Protein AF-A0AAF3F023-F1 (afdb_monomer_lite)

Secondary structure (DSSP, 8-state):
-TTTTTTSSB-HHHHHHHHH-TTS-HHHHHHHHHHHHH-S----B-PPPPPHHHHT-SSPPPGGGS-HHHHHHHHHHHHHHHHS----EETTEEPPHHHHHHHHHHHHHHHHHTTT-TTHHHHHHHHHHHHHHHHHHHHHHHHHHHHHHHHHTTTPPPPHHHHHHHHHHHHHHHHHHHHHS---S-HHHHHHHHHHHHHHHHHHHHHHHHHHHHHHHHHHHHHHHHHHHHHHHHHHS----S-S--PPPHHHHHHHHHHHHHHHHHHHHHHHGGG--HHHHHHHHHHHHHHHHHHHHHHHTSS-HHHHHHHHHHHHHHHHHHHHTTTGGG-HHHHHHHHHHHHHHHHHHHHHTS-HHHHHHHHHHHHHHHGGGS-HHHHHHHHHHHHTS--TTHHHHHHHHHHHHHHHHHHHHHHHHHHHHHHHHHHHHHHHHHHHHHHHHHHHHHHHHHHHHHHHHHHTT------HHHHHHHHHHHHHHHHHHHHHHHHHHHHHHHHHHHHHHHHHHHHHHHHHHHHHHHHHHHHHHHHHHHHHHHHHHHHH-

InterPro domains:
  IPR027417 P-loop containing nucleoside triphosphate hydrolase [G3DSA:3.40.50.300] (4-116)
  IPR036543 Guanylate-binding protein, C-terminal domain superfamily [SSF48340] (92-213)

Foldseek 3Di:
DVVVQVVAQKDPVVLVVQQVPPPDDPVSNVVSVVVPVVDPDDIDGHADAFDPCVVPDPDDDDPVRRDPRRSVNVVSVCCVPVVPPDADDDPNDGDDPVRVVQLVVLQVVQCVVVVCPDDVSSLVSVLVSQLVVLLVQLVVQLVVQVVVVCVVVVVQQDDLVVLLVSLVVSLVVSLVSSVPDDGDDDPVVVVVSSVVSSVVSVVVSVVVSVVSVVRNLVVLLVVLLVVLLVQLVVLQDDPPDPDDDDDQDLVRNVVSCVPSVVVSVVSNCVSCVVPPPPPVVVVSVVVSVVVSVVVVVVVQVPDDRDVSVVVVVVVVVVVCCVVCVVPCVVPPPVVVVVVVVVVVVVLVVVCVVDDPPVSVVVVVVVVVVCVVPDDPVVLVVVLVVLVVDDDPVSVVVNVVSVVVNVVVVVVVVLVVVVVVVVVVVVVVVVVVVVVVVVVVVVVVVVVVVVVVVVVVCVVVVDDPPPDVVNVVVVVVVVVVVVVVVVVVVVVVVVVVVVVVVVVVVSVVVVVVVVVVVVVVVVVVVVVVVVVVVVVVVVVVVVVVD

Organism: NCBI:txid2138241

Structure (mmCIF, N/CA/C/O backbone):
data_AF-A0AAF3F023-F1
#
_entry.id   AF-A0AAF3F023-F1
#
loop_
_atom_site.group_PDB
_atom_site.id
_atom_site.type_symbol
_atom_site.label_atom_id
_atom_site.label_alt_id
_atom_site.label_comp_id
_atom_site.label_asym_id
_atom_site.label_entity_id
_atom_site.label_seq_id
_atom_site.pdbx_PDB_ins_code
_atom_site.Cartn_x
_atom_site.Cartn_y
_atom_site.Cartn_z
_atom_site.occupancy
_atom_site.B_iso_or_equiv
_atom_site.auth_seq_id
_atom_site.auth_comp_id
_atom_site.auth_asym_id
_atom_site.auth_atom_id
_atom_site.pdbx_PDB_model_num
ATOM 1 N N . MET A 1 1 ? -53.037 -5.288 23.423 1.00 38.34 1 MET A N 1
ATOM 2 C CA . MET A 1 1 ? -51.949 -4.293 23.558 1.00 38.34 1 MET A CA 1
ATOM 3 C C . MET A 1 1 ? -51.330 -4.256 24.957 1.00 38.34 1 MET A C 1
ATOM 5 O O . MET A 1 1 ? -50.240 -4.784 25.082 1.00 38.34 1 MET A O 1
ATOM 9 N N . ILE A 1 2 ? -51.969 -3.757 26.032 1.00 34.16 2 ILE A N 1
ATOM 10 C CA . ILE A 1 2 ? -51.346 -3.794 27.390 1.00 34.16 2 ILE A CA 1
ATOM 11 C C . ILE A 1 2 ? -51.224 -5.232 27.945 1.00 34.16 2 ILE A C 1
ATOM 13 O O . ILE A 1 2 ? -50.287 -5.547 28.670 1.00 34.16 2 ILE A O 1
ATOM 17 N N . ARG A 1 3 ? -52.140 -6.133 27.560 1.00 30.56 3 ARG A N 1
ATOM 18 C CA . ARG A 1 3 ? -52.095 -7.556 27.942 1.00 30.56 3 ARG A CA 1
ATOM 19 C C . ARG A 1 3 ? -50.977 -8.348 27.247 1.00 30.56 3 ARG A C 1
ATOM 21 O O . ARG A 1 3 ? -50.505 -9.312 27.831 1.00 30.56 3 ARG A O 1
ATOM 28 N N . ASP A 1 4 ? -50.536 -7.905 26.069 1.00 38.16 4 ASP A N 1
ATOM 29 C CA . ASP A 1 4 ? -49.479 -8.569 25.289 1.00 38.16 4 ASP A CA 1
ATOM 30 C C . ASP A 1 4 ? -48.087 -8.126 25.774 1.00 38.16 4 ASP A C 1
ATOM 32 O O . ASP A 1 4 ? -47.177 -8.939 25.871 1.00 38.16 4 ASP A O 1
ATOM 36 N N . ALA A 1 5 ? -47.949 -6.873 26.231 1.00 37.66 5 ALA A N 1
ATOM 37 C CA . ALA A 1 5 ? -46.731 -6.370 26.882 1.00 37.66 5 ALA A CA 1
ATOM 38 C C . ALA A 1 5 ? -46.451 -6.999 28.267 1.00 37.66 5 ALA A C 1
ATOM 40 O O . ALA A 1 5 ? -45.351 -6.873 28.794 1.00 37.66 5 ALA A O 1
ATOM 41 N N . LEU A 1 6 ? -47.442 -7.668 28.871 1.00 41.09 6 LEU A N 1
ATOM 42 C CA . LEU A 1 6 ? -47.275 -8.447 30.107 1.00 41.09 6 LEU A CA 1
ATOM 43 C C . LEU A 1 6 ? -46.947 -9.926 29.846 1.00 41.09 6 LEU A C 1
ATOM 45 O O . LEU A 1 6 ? -46.648 -10.646 30.799 1.00 41.09 6 LEU A O 1
ATOM 49 N N . GLN A 1 7 ? -47.028 -10.381 28.591 1.00 51.09 7 GLN A N 1
ATOM 50 C CA . GLN A 1 7 ? -46.627 -11.731 28.191 1.00 51.09 7 GLN A CA 1
ATOM 51 C C . GLN A 1 7 ? -45.188 -11.789 27.686 1.00 51.09 7 GLN A C 1
ATOM 53 O O . GLN A 1 7 ? -44.606 -12.864 27.755 1.00 51.09 7 GLN A O 1
ATOM 58 N N . SER A 1 8 ? -44.613 -10.666 27.243 1.00 58.94 8 SER A N 1
ATOM 59 C CA . SER A 1 8 ? -43.207 -10.619 26.854 1.00 58.94 8 SER A CA 1
ATOM 60 C C . SER A 1 8 ? -42.280 -10.480 28.063 1.00 58.94 8 SER A C 1
ATOM 62 O O . SER A 1 8 ? -42.472 -9.596 28.909 1.00 58.94 8 SER A O 1
ATOM 64 N N . GLY A 1 9 ? -41.220 -11.284 28.120 1.00 61.66 9 GLY A N 1
ATOM 65 C CA . GLY A 1 9 ? -40.140 -11.129 29.102 1.00 61.66 9 GLY A CA 1
ATOM 66 C C . GLY A 1 9 ? -39.363 -9.809 28.960 1.00 61.66 9 GLY A C 1
ATOM 67 O O . GLY A 1 9 ? -38.645 -9.413 29.879 1.00 61.66 9 GLY A O 1
ATOM 68 N N . PHE A 1 10 ? -39.528 -9.076 27.853 1.00 75.25 10 PHE A N 1
ATOM 69 C CA . PHE A 1 10 ? -38.967 -7.734 27.661 1.00 75.25 10 PHE A CA 1
ATOM 70 C C . PHE A 1 10 ? -39.750 -6.662 28.423 1.00 75.25 10 PHE A C 1
ATOM 72 O O . PHE A 1 10 ? -40.972 -6.573 28.322 1.00 75.25 10 PHE A O 1
ATOM 79 N N . GLN A 1 11 ? -39.041 -5.836 29.198 1.00 75.50 11 GLN A N 1
ATOM 80 C CA . GLN A 1 11 ? -39.649 -4.951 30.202 1.00 75.50 11 GLN A CA 1
ATOM 81 C C . GLN A 1 11 ? -39.226 -3.485 29.988 1.00 75.50 11 GLN A C 1
ATOM 83 O O . GLN A 1 11 ? -38.296 -3.005 30.645 1.00 75.50 11 GLN A O 1
ATOM 88 N N . PRO A 1 12 ? -39.909 -2.745 29.085 1.00 67.88 12 PRO A N 1
ATOM 89 C CA . PRO A 1 12 ? -39.600 -1.341 28.783 1.00 67.88 12 PRO A CA 1
ATOM 90 C C . PRO A 1 12 ? -39.631 -0.432 30.020 1.00 67.88 12 PRO A C 1
ATOM 92 O O . PRO A 1 12 ? -38.763 0.421 30.202 1.00 67.88 12 PRO A O 1
ATOM 95 N N . SER A 1 13 ? -40.572 -0.688 30.931 1.00 71.69 13 SER A N 1
ATOM 96 C CA . SER A 1 13 ? -40.765 0.072 32.170 1.00 71.69 13 SER A CA 1
ATOM 97 C C . SER A 1 13 ? -39.562 0.016 33.117 1.00 71.69 13 SER A C 1
ATOM 99 O O . SER A 1 13 ? -39.337 0.950 33.890 1.00 71.69 13 SER A O 1
ATOM 101 N N . TYR A 1 14 ? -38.748 -1.045 33.063 1.00 72.62 14 TYR A N 1
ATOM 102 C CA . TYR A 1 14 ? -37.548 -1.156 33.891 1.00 72.62 14 TYR A CA 1
ATOM 103 C C . TYR A 1 14 ? -36.448 -0.205 33.403 1.00 72.62 14 TYR A C 1
ATOM 105 O O . TYR A 1 14 ? -35.820 0.477 34.210 1.00 72.62 14 TYR A O 1
ATOM 113 N N . ILE A 1 15 ? -36.270 -0.083 32.083 1.00 72.81 15 ILE A N 1
ATOM 114 C CA . ILE A 1 15 ? -35.335 0.875 31.474 1.00 72.81 15 ILE A CA 1
ATOM 115 C C . ILE A 1 15 ? -35.781 2.315 31.746 1.00 72.81 15 ILE A C 1
ATOM 117 O O . ILE A 1 15 ? -34.970 3.136 32.176 1.00 72.81 15 ILE A O 1
ATOM 121 N N . GLU A 1 16 ? -37.075 2.603 31.600 1.00 73.56 16 GLU A N 1
ATOM 122 C CA . GLU A 1 16 ? -37.652 3.909 31.943 1.00 73.56 16 GLU A CA 1
ATOM 123 C C . GLU A 1 16 ? -37.440 4.244 33.427 1.00 73.56 16 GLU A C 1
ATOM 125 O O . GLU A 1 16 ? -37.046 5.357 33.771 1.00 73.56 16 GLU A O 1
ATOM 130 N N . THR A 1 17 ? -37.595 3.262 34.321 1.00 71.56 17 THR A N 1
ATOM 131 C CA . THR A 1 17 ? -37.303 3.422 35.756 1.00 71.56 17 THR A CA 1
ATOM 132 C C . THR A 1 17 ? -35.814 3.672 36.011 1.00 71.56 17 THR A C 1
ATOM 134 O O . THR A 1 17 ? -35.454 4.466 36.885 1.00 71.56 17 THR A O 1
ATOM 137 N N . LEU A 1 18 ? -34.923 3.028 35.249 1.00 71.06 18 LEU A N 1
ATOM 138 C CA . LEU A 1 18 ? -33.483 3.268 35.330 1.00 71.06 18 LEU A CA 1
ATOM 139 C C . LEU A 1 18 ? -33.092 4.675 34.848 1.00 71.06 18 LEU A C 1
ATOM 141 O O . LEU A 1 18 ? -32.135 5.224 35.394 1.00 71.06 18 LEU A O 1
ATOM 145 N N . GLN A 1 19 ? -33.825 5.260 33.896 1.00 69.38 19 GLN A N 1
ATOM 146 C CA . GLN A 1 19 ? -33.593 6.610 33.362 1.00 69.38 19 GLN A CA 1
ATOM 147 C C . GLN A 1 19 ? -34.235 7.720 34.212 1.00 69.38 19 GLN A C 1
ATOM 149 O O . GLN A 1 19 ? -33.633 8.771 34.422 1.00 69.38 19 GLN A O 1
ATOM 154 N N . ALA A 1 20 ? -35.440 7.492 34.741 1.00 68.50 20 ALA A N 1
ATOM 155 C CA . ALA A 1 20 ? -36.251 8.518 35.402 1.00 68.50 20 ALA A CA 1
ATOM 156 C C . ALA A 1 20 ? -35.801 8.871 36.834 1.00 68.50 20 ALA A C 1
ATOM 158 O O . ALA A 1 20 ? -36.259 9.864 37.410 1.00 68.50 20 ALA A O 1
ATOM 159 N N . GLN A 1 21 ? -34.914 8.083 37.452 1.00 66.25 21 GLN A N 1
ATOM 160 C CA . GLN A 1 21 ? -34.537 8.267 38.856 1.00 66.25 21 GLN A CA 1
ATOM 161 C C . GLN A 1 21 ? -33.545 9.422 39.076 1.00 66.25 21 GLN A C 1
ATOM 163 O O . GLN A 1 21 ? -32.353 9.246 39.334 1.00 66.25 21 GLN A O 1
ATOM 168 N N . THR A 1 22 ? -34.094 10.634 39.111 1.00 55.84 22 THR A N 1
ATOM 169 C CA . THR A 1 22 ? -33.431 11.898 39.470 1.00 55.84 22 THR A CA 1
ATOM 170 C C . THR A 1 22 ? -32.919 11.969 40.918 1.00 55.84 22 THR A C 1
ATOM 172 O O . THR A 1 22 ? -32.216 12.915 41.249 1.00 55.84 22 THR A O 1
ATOM 175 N N . ARG A 1 23 ? -33.177 10.986 41.792 1.00 62.12 23 ARG A N 1
ATOM 176 C CA . ARG A 1 23 ? -32.720 10.983 43.205 1.00 62.12 23 ARG A CA 1
ATOM 177 C C . ARG A 1 23 ? -31.463 10.140 43.492 1.00 62.12 23 ARG A C 1
ATOM 179 O O . ARG A 1 23 ? -31.121 9.951 44.655 1.00 62.12 23 ARG A O 1
ATOM 186 N N . ARG A 1 24 ? -30.784 9.607 42.469 1.00 71.62 24 ARG A N 1
ATOM 187 C CA . ARG A 1 24 ? -29.567 8.788 42.645 1.00 71.62 24 ARG A CA 1
ATOM 188 C C . ARG A 1 24 ? -28.353 9.614 43.079 1.00 71.62 24 ARG A C 1
ATOM 190 O O . ARG A 1 24 ? -28.263 10.799 42.760 1.00 71.62 24 ARG A O 1
ATOM 197 N N . ALA A 1 25 ? -27.408 8.947 43.747 1.00 80.69 25 ALA A N 1
ATOM 198 C CA . ALA A 1 25 ? -26.082 9.495 44.014 1.00 80.69 25 ALA A CA 1
ATOM 199 C C . ALA A 1 25 ? -25.420 9.973 42.699 1.00 80.69 25 ALA A C 1
ATOM 201 O O . ALA A 1 25 ? -25.629 9.333 41.656 1.00 80.69 25 ALA A O 1
ATOM 202 N N . PRO A 1 26 ? -24.651 11.078 42.714 1.00 82.31 26 PRO A N 1
ATOM 203 C CA . PRO A 1 26 ? -24.064 11.666 41.507 1.00 82.31 26 PRO A CA 1
ATOM 204 C C . PRO A 1 26 ? -23.253 10.677 40.660 1.00 82.31 26 PRO A C 1
ATOM 206 O O . PRO A 1 26 ? -23.303 10.729 39.432 1.00 82.31 26 PRO A O 1
ATOM 209 N N . GLU A 1 27 ? -22.542 9.751 41.301 1.00 80.06 27 GLU A N 1
ATOM 210 C CA . GLU A 1 27 ? -21.715 8.729 40.657 1.00 80.06 27 GLU A CA 1
ATOM 211 C C . GLU A 1 27 ? -22.567 7.743 39.851 1.00 80.06 27 GLU A C 1
ATOM 213 O O . GLU A 1 27 ? -22.250 7.433 38.703 1.00 80.06 27 GLU A O 1
ATOM 218 N N . LEU A 1 28 ? -23.692 7.298 40.419 1.00 78.50 28 LEU A N 1
ATOM 219 C CA . LEU A 1 28 ? -24.626 6.401 39.739 1.00 78.50 28 LEU A CA 1
ATOM 220 C C . LEU A 1 28 ? -25.311 7.111 38.576 1.00 78.50 28 LEU A C 1
ATOM 222 O O . LEU A 1 28 ? -25.450 6.522 37.509 1.00 78.50 28 LEU A O 1
ATOM 226 N N . ARG A 1 29 ? -25.706 8.379 38.742 1.00 79.50 29 ARG A N 1
ATOM 227 C CA . ARG A 1 29 ? -26.308 9.147 37.644 1.00 79.50 29 ARG A CA 1
ATOM 228 C C . ARG A 1 29 ? -25.351 9.243 36.450 1.00 79.50 29 ARG A C 1
ATOM 230 O O . ARG A 1 29 ? -25.751 8.893 35.344 1.00 79.50 29 ARG A O 1
ATOM 237 N N . LYS A 1 30 ? -24.085 9.606 36.695 1.00 79.75 30 LYS A N 1
ATOM 238 C CA . LYS A 1 30 ? -23.040 9.646 35.658 1.00 79.75 30 LYS A CA 1
ATOM 239 C C . LYS A 1 30 ? -22.838 8.294 34.975 1.00 79.75 30 LYS A C 1
ATOM 241 O O . LYS A 1 30 ? -22.664 8.248 33.762 1.00 79.75 30 LYS A O 1
ATOM 246 N N . LEU A 1 31 ? -22.872 7.196 35.732 1.00 81.25 31 LEU A N 1
ATOM 247 C CA . LEU A 1 31 ? -22.757 5.851 35.166 1.00 81.25 31 LEU A CA 1
ATOM 248 C C . LEU A 1 31 ? -23.910 5.543 34.200 1.00 81.25 31 LEU A C 1
ATOM 250 O O . LEU A 1 31 ? -23.663 5.074 33.093 1.00 81.25 31 LEU A O 1
ATOM 254 N N . PHE A 1 32 ? -25.156 5.820 34.593 1.00 81.25 32 PHE A N 1
ATOM 255 C CA . PHE A 1 32 ? -26.316 5.557 33.737 1.00 81.25 32 PHE A CA 1
ATOM 256 C C . PHE A 1 32 ? -26.341 6.457 32.501 1.00 81.25 32 PHE A C 1
ATOM 258 O O . PHE A 1 32 ? -26.588 5.956 31.408 1.00 81.25 32 PHE A O 1
ATOM 265 N N . GLU A 1 33 ? -26.016 7.745 32.639 1.00 82.94 33 GLU A N 1
ATOM 266 C CA . GLU A 1 33 ? -25.810 8.642 31.491 1.00 82.94 33 GLU A CA 1
ATOM 267 C C . GLU A 1 33 ? -24.736 8.085 30.537 1.00 82.94 33 GLU A C 1
ATOM 269 O O . GLU A 1 33 ? -24.932 8.053 29.322 1.00 82.94 33 GLU A O 1
ATOM 274 N N . GLY A 1 34 ? -23.631 7.564 31.082 1.00 83.50 34 GLY A N 1
ATOM 275 C CA . GLY A 1 34 ? -22.580 6.876 30.327 1.00 83.50 34 GLY A CA 1
ATOM 276 C C . GLY A 1 34 ? -23.070 5.638 29.569 1.00 83.50 34 GLY A C 1
ATOM 277 O O . GLY A 1 34 ? -22.773 5.480 28.391 1.00 83.50 34 GLY A O 1
ATOM 278 N N . ILE A 1 35 ? -23.860 4.773 30.209 1.00 84.19 35 ILE A N 1
ATOM 279 C CA . ILE A 1 35 ? -24.439 3.587 29.558 1.00 84.19 35 ILE A CA 1
ATOM 280 C C . ILE A 1 35 ? -25.357 4.008 28.403 1.00 84.19 35 ILE A C 1
ATOM 282 O O . ILE A 1 35 ? -25.172 3.558 27.276 1.00 84.19 35 ILE A O 1
ATOM 286 N N . PHE A 1 36 ? -26.316 4.904 28.644 1.00 84.94 36 PHE A N 1
ATOM 287 C CA . PHE A 1 36 ? -27.282 5.298 27.612 1.00 84.94 36 PHE A CA 1
ATOM 288 C C . PHE A 1 36 ? -26.668 6.126 26.474 1.00 84.94 36 PHE A C 1
ATOM 290 O O . PHE A 1 36 ? -27.244 6.182 25.394 1.00 84.94 36 PHE A O 1
ATOM 297 N N . SER A 1 37 ? -25.501 6.740 26.688 1.00 84.88 37 SER A N 1
ATOM 298 C CA . SER A 1 37 ? -24.734 7.412 25.630 1.00 84.88 37 SER A CA 1
ATOM 299 C C . SER A 1 37 ? -23.807 6.474 24.852 1.00 84.88 37 SER A C 1
ATOM 301 O O . SER A 1 37 ? -23.485 6.761 23.701 1.00 84.88 37 SER A O 1
ATOM 303 N N . ALA A 1 38 ? -23.384 5.352 25.442 1.00 84.19 38 ALA A N 1
ATOM 304 C CA . ALA A 1 38 ? -22.474 4.399 24.808 1.00 84.19 38 ALA A CA 1
ATOM 305 C C . ALA A 1 38 ? -23.174 3.378 23.891 1.00 84.19 38 ALA A C 1
ATOM 307 O O . ALA A 1 38 ? -22.524 2.800 23.018 1.00 84.19 38 ALA A O 1
ATOM 308 N N . PHE A 1 39 ? -24.475 3.139 24.080 1.00 87.62 39 PHE A N 1
ATOM 309 C CA . PHE A 1 39 ? -25.238 2.129 23.343 1.00 87.62 39 PHE A CA 1
ATOM 310 C C . PHE A 1 39 ? -26.394 2.754 22.553 1.00 87.62 39 PHE A C 1
ATOM 312 O O . PHE A 1 39 ? -27.172 3.528 23.098 1.00 87.62 39 PHE A O 1
ATOM 319 N N . GLU A 1 40 ? -26.552 2.364 21.281 1.00 86.56 40 GLU A N 1
ATOM 320 C CA . GLU A 1 40 ? -27.666 2.821 20.424 1.00 86.56 40 GLU A CA 1
ATOM 321 C C . GLU A 1 40 ? -29.037 2.354 20.942 1.00 86.56 40 GLU A C 1
ATOM 323 O O . GLU A 1 40 ? -30.042 3.041 20.773 1.00 86.56 40 GLU A O 1
ATOM 328 N N . LYS A 1 41 ? -29.082 1.173 21.570 1.00 87.12 41 LYS A N 1
ATOM 329 C CA . LYS A 1 41 ? -30.291 0.565 22.127 1.00 87.12 41 LYS A CA 1
ATOM 330 C C . LYS A 1 41 ? -29.931 -0.194 23.402 1.00 87.12 41 LYS A C 1
ATOM 332 O O . LYS A 1 41 ? -28.972 -0.964 23.409 1.00 87.12 41 LYS A O 1
ATOM 337 N N . VAL A 1 42 ? -30.704 0.015 24.465 1.00 85.38 42 VAL A N 1
ATOM 338 C CA . VAL A 1 42 ? -30.577 -0.707 25.739 1.00 85.38 42 VAL A CA 1
ATOM 339 C C . VAL A 1 42 ? -31.918 -1.362 26.041 1.00 85.38 42 VAL A C 1
ATOM 341 O O . VAL A 1 42 ? -32.927 -0.674 26.164 1.00 85.38 42 VAL A O 1
ATOM 344 N N . GLU A 1 43 ? -31.927 -2.687 26.152 1.00 87.00 43 GLU A N 1
ATOM 345 C CA . GLU A 1 43 ? -33.124 -3.483 26.432 1.00 87.00 43 GLU A CA 1
ATOM 346 C C . GLU A 1 43 ? -32.900 -4.347 27.674 1.00 87.00 43 GLU A C 1
ATOM 348 O O . GLU A 1 43 ? -31.770 -4.708 28.001 1.00 87.00 43 GLU A O 1
ATOM 353 N N . CYS A 1 44 ? -33.984 -4.675 28.376 1.00 85.75 44 CYS A N 1
ATOM 354 C CA . CYS A 1 44 ? -33.956 -5.551 29.540 1.00 85.75 44 CYS A CA 1
ATOM 355 C C . CYS A 1 44 ? -34.928 -6.711 29.323 1.00 85.75 44 CYS A C 1
ATOM 357 O O . CYS A 1 44 ? -36.107 -6.483 29.041 1.00 85.75 44 CYS A O 1
ATOM 359 N N . PHE A 1 45 ? -34.416 -7.931 29.475 1.00 88.94 45 PHE A N 1
ATOM 360 C CA . PHE A 1 45 ? -35.183 -9.169 29.446 1.00 88.94 45 PHE A CA 1
ATOM 361 C C . PHE A 1 45 ? -35.187 -9.793 30.844 1.00 88.94 45 PHE A C 1
ATOM 363 O O . PHE A 1 45 ? -34.126 -10.003 31.433 1.00 88.94 45 PHE A O 1
ATOM 370 N N . MET A 1 46 ? -36.371 -10.080 31.380 1.00 86.69 46 MET A N 1
ATOM 371 C CA . MET A 1 46 ? -36.557 -10.720 32.679 1.00 86.69 46 MET A CA 1
ATOM 372 C C . MET A 1 46 ? -37.154 -12.116 32.487 1.00 86.69 46 MET A C 1
ATOM 374 O O . MET A 1 46 ? -38.357 -12.257 32.284 1.00 86.69 46 MET A O 1
ATOM 378 N N . ALA A 1 47 ? -36.310 -13.142 32.596 1.00 88.25 47 ALA A N 1
ATOM 379 C CA . ALA A 1 47 ? -36.733 -14.541 32.571 1.00 88.25 47 ALA A CA 1
ATOM 380 C C . ALA A 1 47 ? -37.232 -15.008 33.949 1.00 88.25 47 ALA A C 1
ATOM 382 O O . ALA A 1 47 ? -36.781 -14.517 34.990 1.00 88.25 47 ALA A O 1
ATOM 383 N N . LYS A 1 48 ? -38.116 -16.009 33.979 1.00 88.94 48 LYS A N 1
ATOM 384 C CA . LYS A 1 48 ? -38.423 -16.769 35.196 1.00 88.94 48 LYS A CA 1
ATOM 385 C C . LYS A 1 48 ? -37.206 -17.559 35.674 1.00 88.94 48 LYS A C 1
ATOM 387 O O . LYS A 1 48 ? -36.317 -17.903 34.906 1.00 88.94 48 LYS A O 1
ATOM 392 N N . THR A 1 49 ? -37.177 -17.868 36.966 1.00 88.88 49 THR A N 1
ATOM 393 C CA . THR A 1 49 ? -36.154 -18.749 37.532 1.00 88.88 49 THR A CA 1
ATOM 394 C C . THR A 1 49 ? -36.268 -20.143 36.900 1.00 88.88 49 THR A C 1
ATOM 396 O O . THR A 1 49 ? -37.393 -20.645 36.789 1.00 88.88 49 THR A O 1
ATOM 399 N N . PRO A 1 50 ? -35.151 -20.780 36.501 1.00 91.88 50 PRO A N 1
ATOM 400 C CA . PRO A 1 50 ? -35.170 -22.176 36.074 1.00 91.88 50 PRO A CA 1
ATOM 401 C C . PRO A 1 50 ? -35.594 -23.097 37.228 1.00 91.88 50 PRO A C 1
ATOM 403 O O . PRO A 1 50 ? -35.625 -22.689 38.392 1.00 91.88 50 PRO A O 1
ATOM 406 N N . SER A 1 51 ? -35.922 -24.351 36.915 1.00 89.50 51 SER A N 1
ATOM 407 C CA . SER A 1 51 ? -36.294 -25.337 37.935 1.00 89.50 51 SER A CA 1
ATOM 408 C C . SER A 1 51 ? -35.175 -25.571 38.967 1.00 89.50 51 SER A C 1
ATOM 410 O O . SER A 1 51 ? -33.986 -25.427 38.673 1.00 89.50 51 SER A O 1
ATOM 412 N N . GLU A 1 52 ? -35.543 -26.015 40.174 1.00 89.75 52 GLU A N 1
ATOM 413 C CA . GLU A 1 52 ? -34.564 -26.409 41.202 1.00 89.75 52 GLU A CA 1
ATOM 414 C C . GLU A 1 52 ? -33.641 -27.541 40.737 1.00 89.75 52 GLU A C 1
ATOM 416 O O . GLU A 1 52 ? -32.496 -27.620 41.177 1.00 89.75 52 GLU A O 1
ATOM 421 N N . HIS A 1 53 ? -34.114 -28.405 39.833 1.00 88.31 53 HIS A N 1
ATOM 422 C CA . HIS A 1 53 ? -33.288 -29.467 39.268 1.00 88.31 53 HIS A CA 1
ATOM 423 C C . HIS A 1 53 ? -32.130 -28.890 38.447 1.00 88.31 53 HIS A C 1
ATOM 425 O O . HIS A 1 53 ? -30.994 -29.315 38.622 1.00 88.31 53 HIS A O 1
ATOM 431 N N . VAL A 1 54 ? -32.399 -27.869 37.625 1.00 91.25 54 VAL A N 1
ATOM 432 C CA . VAL A 1 54 ? -31.367 -27.153 36.859 1.00 91.25 54 VAL A CA 1
ATOM 433 C C . VAL A 1 54 ? -30.427 -26.373 37.770 1.00 91.25 54 VAL A C 1
ATOM 435 O O . VAL A 1 54 ? -29.219 -26.393 37.554 1.00 91.25 54 VAL A O 1
ATOM 438 N N . LEU A 1 55 ? -30.952 -25.720 38.810 1.00 89.56 55 LEU A N 1
ATOM 439 C CA . LEU A 1 55 ? -30.130 -24.959 39.760 1.00 89.56 55 LEU A CA 1
ATOM 440 C C . LEU A 1 55 ? -29.143 -25.839 40.541 1.00 89.56 55 LEU A C 1
ATOM 442 O O . LEU A 1 55 ? -28.074 -25.364 40.916 1.00 89.56 55 LEU A O 1
ATOM 446 N N . ASN A 1 56 ? -29.493 -27.106 40.775 1.00 91.31 56 ASN A N 1
ATOM 447 C CA . ASN A 1 56 ? -28.677 -28.063 41.526 1.00 91.31 56 ASN A CA 1
ATOM 448 C C . ASN A 1 56 ? -27.929 -29.067 40.630 1.00 91.31 56 ASN A C 1
ATOM 450 O O . ASN A 1 56 ? -27.301 -29.998 41.141 1.00 91.31 56 ASN A O 1
ATOM 454 N N . ALA A 1 57 ? -27.998 -28.915 39.305 1.00 89.06 57 ALA A N 1
ATOM 455 C CA . ALA A 1 57 ? -27.357 -29.834 38.376 1.00 89.06 57 ALA A CA 1
ATOM 456 C C . ALA A 1 57 ? -25.831 -29.642 38.373 1.00 89.06 57 ALA A C 1
ATOM 458 O O . ALA A 1 57 ? -25.323 -28.542 38.168 1.00 89.06 57 ALA A O 1
ATOM 459 N N . SER A 1 58 ? -25.086 -30.735 38.554 1.00 82.50 58 SER A N 1
ATOM 460 C CA . SER A 1 58 ? -23.621 -30.786 38.397 1.00 82.50 58 SER A CA 1
ATOM 461 C C . SER A 1 58 ? -23.178 -31.390 37.058 1.00 82.50 58 SER A C 1
ATOM 463 O O . SER A 1 58 ? -21.984 -31.584 36.830 1.00 82.50 58 SER A O 1
ATOM 465 N N . GLY A 1 59 ? -24.133 -31.709 36.181 1.00 82.06 59 GLY A N 1
ATOM 466 C CA . GLY A 1 59 ? -23.917 -32.419 34.924 1.00 82.06 59 GLY A CA 1
ATOM 467 C C . GLY A 1 59 ? -24.770 -31.876 33.780 1.00 82.06 59 GLY A C 1
ATOM 468 O O . GLY A 1 59 ? -25.172 -30.716 33.773 1.00 82.06 59 GLY A O 1
ATOM 469 N N . GLU A 1 60 ? -25.011 -32.725 32.786 1.00 87.50 60 GLU A N 1
ATOM 470 C CA . GLU A 1 60 ? -25.727 -32.361 31.564 1.00 87.50 60 GLU A CA 1
ATOM 471 C C . GLU A 1 60 ? -27.212 -32.070 31.847 1.00 87.50 60 GLU A C 1
ATOM 473 O O . GLU A 1 60 ? -27.899 -32.873 32.478 1.00 87.50 60 GLU A O 1
ATOM 478 N N . ILE A 1 61 ? -27.701 -30.921 31.374 1.00 90.50 61 ILE A N 1
ATOM 479 C CA . ILE A 1 61 ? -29.085 -30.463 31.558 1.00 90.50 61 ILE A CA 1
ATOM 480 C C . ILE A 1 61 ? -29.854 -30.685 30.257 1.00 90.50 61 ILE A C 1
ATOM 482 O O . ILE A 1 61 ? -29.419 -30.241 29.192 1.00 90.50 61 ILE A O 1
ATOM 486 N N . ARG A 1 62 ? -31.021 -31.332 30.329 1.00 89.38 62 ARG A N 1
ATOM 487 C CA . ARG A 1 62 ? -31.918 -31.491 29.178 1.00 89.38 62 ARG A CA 1
ATOM 488 C C . ARG A 1 62 ? -32.967 -30.388 29.177 1.00 89.38 62 ARG A C 1
ATOM 490 O O . ARG A 1 62 ? -33.346 -29.870 30.220 1.00 89.38 62 ARG A O 1
ATOM 497 N N . ALA A 1 63 ? -33.512 -30.071 28.002 1.00 87.31 63 ALA A N 1
ATOM 498 C CA . ALA A 1 63 ? -34.545 -29.040 27.877 1.00 87.31 63 ALA A CA 1
ATOM 499 C C . ALA A 1 63 ? -35.746 -29.298 28.803 1.00 87.31 63 ALA A C 1
ATOM 501 O O . ALA A 1 63 ? -36.193 -28.385 29.482 1.00 87.31 63 ALA A O 1
ATOM 502 N N . GLN A 1 64 ? -36.207 -30.548 28.907 1.00 88.50 64 GLN A N 1
ATOM 503 C CA . GLN A 1 64 ? -37.311 -30.942 29.797 1.00 88.50 64 GLN A CA 1
ATOM 504 C C . GLN A 1 64 ? -37.066 -30.607 31.281 1.00 88.50 64 GLN A C 1
ATOM 506 O O . GLN A 1 64 ? -38.018 -30.441 32.039 1.00 88.50 64 GLN A O 1
ATOM 511 N N . ASP A 1 65 ? -35.805 -30.478 31.694 1.00 89.75 65 ASP A N 1
ATOM 512 C CA . ASP A 1 65 ? -35.437 -30.230 33.082 1.00 89.75 65 ASP A CA 1
ATOM 513 C C . ASP A 1 65 ? -35.608 -28.749 33.457 1.00 89.75 65 ASP A C 1
ATOM 515 O O . ASP A 1 65 ? -35.780 -28.418 34.626 1.00 89.75 65 ASP A O 1
ATOM 519 N N . CYS A 1 66 ? -35.612 -27.845 32.475 1.00 86.50 66 CYS A N 1
ATOM 520 C CA . CYS A 1 66 ? -35.660 -26.392 32.653 1.00 86.50 66 CYS A CA 1
ATOM 521 C C . CYS A 1 66 ? -37.011 -25.852 33.146 1.00 86.50 66 CYS A C 1
ATOM 523 O O . CYS A 1 66 ? -37.054 -24.787 33.766 1.00 86.50 66 CYS A O 1
ATOM 525 N N . GLY A 1 67 ? -38.095 -26.592 32.905 1.00 88.31 67 GLY A N 1
ATOM 526 C CA . GLY A 1 67 ? -39.468 -26.171 33.174 1.00 88.31 67 GLY A CA 1
ATOM 527 C C . GLY A 1 67 ? -40.058 -25.287 32.067 1.00 88.31 67 GLY A C 1
ATOM 528 O O . GLY A 1 67 ? -39.409 -24.376 31.552 1.00 88.31 67 GLY A O 1
ATOM 529 N N . ASP A 1 68 ? -41.330 -25.531 31.738 1.00 89.69 68 ASP A N 1
ATOM 530 C CA . ASP A 1 68 ? -41.999 -24.971 30.552 1.00 89.69 68 ASP A CA 1
ATOM 531 C C . ASP A 1 68 ? -42.008 -23.439 30.501 1.00 89.69 68 ASP A C 1
ATOM 533 O O . ASP A 1 68 ? -41.881 -22.848 29.433 1.00 89.69 68 ASP A O 1
ATOM 537 N N . ARG A 1 69 ? -42.139 -22.776 31.658 1.00 89.38 69 ARG A N 1
ATOM 538 C CA . ARG A 1 69 ? -42.185 -21.305 31.727 1.00 89.38 69 ARG A CA 1
ATOM 539 C C . ARG A 1 69 ? -40.835 -20.671 31.402 1.00 89.38 69 ARG A C 1
ATOM 541 O O . ARG A 1 69 ? -40.787 -19.729 30.626 1.00 89.38 69 ARG A O 1
ATOM 548 N N . PHE A 1 70 ? -39.751 -21.199 31.967 1.00 91.56 70 PHE A N 1
ATOM 549 C CA . PHE A 1 70 ? -38.406 -20.691 31.696 1.00 91.56 70 PHE A CA 1
ATOM 550 C C . PHE A 1 70 ? -37.974 -20.995 30.258 1.00 91.56 70 PHE A C 1
ATOM 552 O O . PHE A 1 70 ? -37.387 -20.141 29.601 1.00 91.56 70 PHE A O 1
ATOM 559 N N . LEU A 1 71 ? -38.315 -22.179 29.738 1.00 91.56 71 LEU A N 1
ATOM 560 C CA . LEU A 1 71 ? -38.105 -22.499 28.324 1.00 91.56 71 LEU A CA 1
ATOM 561 C C . LEU A 1 71 ? -38.881 -21.558 27.403 1.00 91.56 71 LEU A C 1
ATOM 563 O O . LEU A 1 71 ? -38.318 -21.094 26.418 1.00 91.56 71 LEU A O 1
ATOM 567 N N . GLY A 1 72 ? -40.142 -21.257 27.732 1.00 91.75 72 GLY A N 1
ATOM 568 C CA . GLY A 1 72 ? -40.955 -20.293 26.991 1.00 91.75 72 GLY A CA 1
ATOM 569 C C . GLY A 1 72 ? -40.279 -18.926 26.901 1.00 91.75 72 GLY A C 1
ATOM 570 O O . GLY A 1 72 ? -40.096 -18.410 25.800 1.00 91.75 72 GLY A O 1
ATOM 571 N N . ASP A 1 73 ? -39.817 -18.401 28.038 1.00 90.94 73 ASP A N 1
ATOM 572 C CA . ASP A 1 73 ? -39.070 -17.141 28.108 1.00 90.94 73 ASP A CA 1
ATOM 573 C C . ASP A 1 73 ? -37.765 -17.202 27.283 1.00 90.94 73 ASP A C 1
ATOM 575 O O . ASP A 1 73 ? -37.446 -16.285 26.528 1.00 90.94 73 ASP A O 1
ATOM 579 N N . LEU A 1 74 ? -36.996 -18.292 27.378 1.00 90.50 74 LEU A N 1
ATOM 580 C CA . LEU A 1 74 ? -35.767 -18.458 26.594 1.00 90.50 74 LEU A CA 1
ATOM 581 C C . LEU A 1 74 ? -36.035 -18.493 25.088 1.00 90.50 74 LEU A C 1
ATOM 583 O O . LEU A 1 74 ? -35.287 -17.877 24.329 1.00 90.50 74 LEU A O 1
ATOM 587 N N . CYS A 1 75 ? -37.085 -19.193 24.654 1.00 91.94 75 CYS A N 1
ATOM 588 C CA . CYS A 1 75 ? -37.502 -19.219 23.257 1.00 91.94 75 CYS A CA 1
ATOM 589 C C . CYS A 1 75 ? -37.906 -17.824 22.776 1.00 91.94 75 CYS A C 1
ATOM 591 O O . CYS A 1 75 ? -37.502 -17.420 21.689 1.00 91.94 75 CYS A O 1
ATOM 593 N N . GLU A 1 76 ? -38.643 -17.067 23.591 1.00 91.62 76 GLU A N 1
ATOM 594 C CA . GLU A 1 76 ? -38.991 -15.678 23.288 1.00 91.62 76 GLU A CA 1
ATOM 595 C C . GLU A 1 76 ? -37.737 -14.804 23.128 1.00 91.62 76 GLU A C 1
ATOM 597 O O . GLU A 1 76 ? -37.593 -14.103 22.128 1.00 91.62 76 GLU A O 1
ATOM 602 N N . CYS A 1 77 ? -36.793 -14.887 24.069 1.00 91.25 77 CYS A N 1
ATOM 603 C CA . CYS A 1 77 ? -35.538 -14.136 24.017 1.00 91.25 77 CYS A CA 1
ATOM 604 C C . CYS A 1 77 ? -34.696 -14.510 22.791 1.00 91.25 77 CYS A C 1
ATOM 606 O O . CYS A 1 77 ? -34.203 -13.630 22.083 1.00 91.25 77 CYS A O 1
ATOM 608 N N . ALA A 1 78 ? -34.556 -15.808 22.511 1.00 91.62 78 ALA A N 1
ATOM 609 C CA . ALA A 1 78 ? -33.821 -16.295 21.352 1.00 91.62 78 ALA A CA 1
ATOM 610 C C . ALA A 1 78 ? -34.445 -15.788 20.047 1.00 91.62 78 ALA A C 1
ATOM 612 O O . ALA A 1 78 ? -33.719 -15.266 19.204 1.00 91.62 78 ALA A O 1
ATOM 613 N N . ASN A 1 79 ? -35.772 -15.868 19.907 1.00 93.31 79 ASN A N 1
ATOM 614 C CA . ASN A 1 79 ? -36.475 -15.340 18.739 1.00 93.31 79 ASN A CA 1
ATOM 615 C C . ASN A 1 79 ? -36.267 -13.829 18.614 1.00 93.31 79 ASN A C 1
ATOM 617 O O . ASN A 1 79 ? -35.866 -13.365 17.552 1.00 93.31 79 ASN A O 1
ATOM 621 N N . HIS A 1 80 ? -36.409 -13.066 19.702 1.00 90.88 80 HIS A N 1
ATOM 622 C CA . HIS A 1 80 ? -36.163 -11.621 19.677 1.00 90.88 80 HIS A CA 1
ATOM 623 C C . HIS A 1 80 ? -34.741 -11.281 19.214 1.00 90.88 80 HIS A C 1
ATOM 625 O O . HIS A 1 80 ? -34.569 -10.405 18.371 1.00 90.88 80 HIS A O 1
ATOM 631 N N . VAL A 1 81 ? -33.713 -11.973 19.715 1.00 90.12 81 VAL A N 1
ATOM 632 C CA . VAL A 1 81 ? -32.312 -11.711 19.335 1.00 90.12 81 VAL A CA 1
ATOM 633 C C . VAL A 1 81 ? -32.017 -12.145 17.894 1.00 90.12 81 VAL A C 1
ATOM 635 O O . VAL A 1 81 ? -31.316 -11.433 17.174 1.00 90.12 81 VAL A O 1
ATOM 638 N N . LEU A 1 82 ? -32.533 -13.301 17.467 1.00 92.00 82 LEU A N 1
ATOM 639 C CA . LEU A 1 82 ? -32.247 -13.884 16.152 1.00 92.00 82 LEU A CA 1
ATOM 640 C C . LEU A 1 82 ? -33.075 -13.265 15.018 1.00 92.00 82 LEU A C 1
ATOM 642 O O . LEU A 1 82 ? -32.608 -13.241 13.883 1.00 92.00 82 LEU A O 1
ATOM 646 N N . GLU A 1 83 ? -34.268 -12.743 15.298 1.00 93.25 83 GLU A N 1
ATOM 647 C CA . GLU A 1 83 ? -35.081 -12.008 14.319 1.00 93.25 83 GLU A CA 1
ATOM 648 C C . GLU A 1 83 ? -34.609 -10.555 14.170 1.00 93.25 83 GLU A C 1
ATOM 650 O O . GLU A 1 83 ? -34.723 -9.971 13.093 1.00 93.25 83 GLU A O 1
ATOM 655 N N . ASN A 1 84 ? -34.008 -9.981 15.219 1.00 88.62 84 ASN A N 1
ATOM 656 C CA . ASN A 1 84 ? -33.510 -8.604 15.233 1.00 88.62 84 ASN A CA 1
ATOM 657 C C . ASN A 1 84 ? -31.975 -8.533 15.168 1.00 88.62 84 ASN A C 1
ATOM 659 O O . ASN A 1 84 ? -31.344 -7.809 15.943 1.00 88.62 84 ASN A O 1
ATOM 663 N N . LEU A 1 85 ? -31.353 -9.268 14.238 1.00 89.75 85 LEU A N 1
ATOM 664 C CA . LEU A 1 85 ? -29.899 -9.226 14.049 1.00 89.75 85 LEU A CA 1
ATOM 665 C C . LEU A 1 85 ? -29.430 -7.802 13.725 1.00 89.75 85 LEU A C 1
ATOM 667 O O . LEU A 1 85 ? -29.767 -7.239 12.684 1.00 89.75 85 LEU A O 1
ATOM 671 N N . VAL A 1 86 ? -28.591 -7.238 14.595 1.00 88.19 86 VAL A N 1
ATOM 672 C CA . VAL A 1 86 ? -27.985 -5.917 14.394 1.00 88.19 86 VAL A CA 1
ATOM 673 C C . VAL A 1 86 ? -26.603 -6.091 13.760 1.00 88.19 86 VAL A C 1
ATOM 675 O O . VAL A 1 86 ? -25.687 -6.592 14.423 1.00 88.19 86 VAL A O 1
ATOM 678 N N . PRO A 1 87 ? -26.390 -5.668 12.498 1.00 89.56 87 PRO A N 1
ATOM 679 C CA . PRO A 1 87 ? -25.074 -5.746 11.882 1.00 89.56 87 PRO A CA 1
ATOM 680 C C . PRO A 1 87 ? -24.071 -4.902 12.667 1.00 89.56 87 PRO A C 1
ATOM 682 O O . PRO A 1 87 ? -24.341 -3.739 12.978 1.00 89.56 87 PRO A O 1
ATOM 685 N N . LYS A 1 88 ? -22.887 -5.452 12.953 1.00 90.12 88 LYS A N 1
ATOM 686 C CA . LYS A 1 88 ? -21.862 -4.725 13.708 1.00 90.12 88 LYS A CA 1
ATOM 687 C C . LYS A 1 88 ? -21.445 -3.469 12.941 1.00 90.12 88 LYS A C 1
ATOM 689 O O . LYS A 1 88 ? -20.932 -3.558 11.825 1.00 90.12 88 LYS A O 1
ATOM 694 N N . LYS A 1 89 ? -21.659 -2.305 13.554 1.00 85.88 89 LYS A N 1
ATOM 695 C CA . LYS A 1 89 ? -21.253 -1.007 13.015 1.00 85.88 89 LYS A CA 1
ATOM 696 C C . LYS A 1 89 ? -20.032 -0.457 13.734 1.00 85.88 89 LYS A C 1
ATOM 698 O O . LYS A 1 89 ? -19.804 -0.734 14.912 1.00 85.88 89 LYS A O 1
ATOM 703 N N . PHE A 1 90 ? -19.282 0.359 13.009 1.00 77.06 90 PHE A N 1
ATOM 704 C CA . PHE A 1 90 ? -18.213 1.188 13.534 1.00 77.06 90 PHE A CA 1
ATOM 705 C C . PHE A 1 90 ? -18.182 2.515 12.759 1.00 77.06 90 PHE A C 1
ATOM 707 O O . PHE A 1 90 ? -18.063 2.503 11.536 1.00 77.06 90 PHE A O 1
ATOM 714 N N . MET A 1 91 ? -18.354 3.655 13.443 1.00 71.81 91 MET A N 1
ATOM 715 C CA . MET A 1 91 ? -18.600 4.981 12.818 1.00 71.81 91 MET A CA 1
ATOM 716 C C . MET A 1 91 ? -19.748 4.989 11.813 1.00 71.81 91 MET A C 1
ATOM 718 O O . MET A 1 91 ? -19.625 5.513 10.710 1.00 71.81 91 MET A O 1
ATOM 722 N N . GLY A 1 92 ? -20.848 4.324 12.156 1.00 77.38 92 GLY A N 1
ATOM 723 C CA . GLY A 1 92 ? -21.991 4.190 11.255 1.00 77.38 92 GLY A CA 1
ATOM 724 C C . GLY A 1 92 ? -21.765 3.251 10.063 1.00 77.38 92 GLY A C 1
ATOM 725 O O . GLY A 1 92 ? -22.738 2.898 9.405 1.00 77.38 92 GLY A O 1
ATOM 726 N N . ASN A 1 93 ? -20.539 2.771 9.821 1.00 78.50 93 ASN A N 1
ATOM 727 C CA . ASN A 1 93 ? -20.229 1.845 8.733 1.00 78.50 93 ASN A CA 1
ATOM 728 C C . ASN A 1 93 ? -20.337 0.390 9.187 1.00 78.50 93 ASN A C 1
ATOM 730 O O . ASN A 1 93 ? -19.878 0.027 10.270 1.00 78.50 93 ASN A O 1
ATOM 734 N N . HIS A 1 94 ? -20.893 -0.467 8.334 1.00 87.69 94 HIS A N 1
ATOM 735 C CA . HIS A 1 94 ? -20.975 -1.901 8.592 1.00 87.69 94 HIS A CA 1
ATOM 736 C C . HIS A 1 94 ? -19.602 -2.574 8.490 1.00 87.69 94 HIS A C 1
ATOM 738 O O . HIS A 1 94 ? -18.852 -2.357 7.537 1.00 87.69 94 HIS A O 1
ATOM 744 N N . LEU A 1 95 ? -19.277 -3.419 9.468 1.00 83.50 95 LEU A N 1
ATOM 745 C CA . LEU A 1 95 ? -18.052 -4.209 9.455 1.00 83.50 95 LEU A CA 1
ATOM 746 C C . LEU A 1 95 ? -18.259 -5.528 8.711 1.00 83.50 95 LEU A C 1
ATOM 748 O O . LEU A 1 95 ? -19.193 -6.277 8.983 1.00 83.50 95 LEU A O 1
ATOM 752 N N . THR A 1 96 ? -17.324 -5.850 7.820 1.00 89.12 96 THR A N 1
ATOM 753 C CA . THR A 1 96 ? -17.216 -7.192 7.235 1.00 89.12 96 THR A CA 1
ATOM 754 C C . THR A 1 96 ? -16.567 -8.164 8.223 1.00 89.12 96 THR A C 1
ATOM 756 O O . THR A 1 96 ? -15.805 -7.741 9.096 1.00 89.12 96 THR A O 1
ATOM 759 N N . GLY A 1 97 ? -16.782 -9.474 8.051 1.00 89.06 97 GLY A N 1
ATOM 760 C CA . GLY A 1 97 ? -16.162 -10.504 8.902 1.00 89.06 97 GLY A CA 1
ATOM 761 C C . GLY A 1 97 ? -14.631 -10.402 8.965 1.00 89.06 97 GLY A C 1
ATOM 762 O O . GLY A 1 97 ? -14.052 -10.437 10.047 1.00 89.06 97 GLY A O 1
ATOM 763 N N . ASN A 1 98 ? -13.974 -10.145 7.828 1.00 86.06 98 ASN A N 1
ATOM 764 C CA . ASN A 1 98 ? -12.520 -9.932 7.774 1.00 86.06 98 ASN A CA 1
ATOM 765 C C . ASN A 1 98 ? -12.073 -8.694 8.564 1.00 86.06 98 ASN A C 1
ATOM 767 O O . ASN A 1 98 ? -11.013 -8.698 9.186 1.00 86.06 98 ASN A O 1
ATOM 771 N N . THR A 1 99 ? -12.879 -7.629 8.549 1.00 80.44 99 THR A N 1
ATOM 772 C CA . THR A 1 99 ? -12.586 -6.426 9.335 1.00 80.44 99 THR A CA 1
ATOM 773 C C . THR A 1 99 ? -12.742 -6.691 10.821 1.00 80.44 99 THR A C 1
ATOM 775 O O . THR A 1 99 ? -11.897 -6.264 11.601 1.00 80.44 99 THR A O 1
ATOM 778 N N . LEU A 1 100 ? -13.804 -7.403 11.200 1.00 86.88 100 LEU A N 1
ATOM 779 C CA . LEU A 1 100 ? -14.056 -7.766 12.586 1.00 86.88 100 LEU A CA 1
ATOM 780 C C . LEU A 1 100 ? -12.931 -8.649 13.137 1.00 86.88 100 LEU A C 1
ATOM 782 O O . LEU A 1 100 ? -12.464 -8.399 14.241 1.00 86.88 100 LEU A O 1
ATOM 786 N N . LYS A 1 101 ? -12.442 -9.614 12.348 1.00 88.25 101 LYS A N 1
ATOM 787 C CA . LYS A 1 101 ? -11.290 -10.447 12.715 1.00 88.25 101 LYS A CA 1
ATOM 788 C C . LYS A 1 101 ? -10.056 -9.596 13.039 1.00 88.25 101 LYS A C 1
ATOM 790 O O . LYS A 1 101 ? -9.543 -9.689 14.147 1.00 88.25 101 LYS A O 1
ATOM 795 N N . ARG A 1 102 ? -9.643 -8.716 12.116 1.00 83.12 102 ARG A N 1
ATOM 796 C CA . ARG A 1 102 ? -8.481 -7.826 12.321 1.00 83.12 102 ARG A CA 1
ATOM 797 C C . ARG A 1 102 ? -8.661 -6.891 13.513 1.00 83.12 102 ARG A C 1
ATOM 799 O O . ARG A 1 102 ? -7.719 -6.622 14.243 1.00 83.12 102 ARG A O 1
ATOM 806 N N . TYR A 1 103 ? -9.880 -6.396 13.713 1.00 82.38 103 TYR A N 1
ATOM 807 C CA . TYR A 1 103 ? -10.212 -5.571 14.868 1.00 82.38 103 TYR A CA 1
ATOM 808 C C . TYR A 1 103 ? -9.987 -6.314 16.189 1.00 82.38 103 TYR A C 1
ATOM 810 O O . TYR A 1 103 ? -9.380 -5.763 17.103 1.00 82.38 103 TYR A O 1
ATOM 818 N N . VAL A 1 104 ? -10.443 -7.565 16.275 1.00 84.50 104 VAL A N 1
ATOM 819 C CA . VAL A 1 104 ? -10.252 -8.403 17.464 1.00 84.50 104 VAL A CA 1
ATOM 820 C C . VAL A 1 104 ? -8.774 -8.727 17.678 1.00 84.50 104 VAL A C 1
ATOM 822 O O . VAL A 1 104 ? -8.308 -8.611 18.805 1.00 84.50 104 VAL A O 1
ATOM 825 N N . GLU A 1 105 ? -8.036 -9.080 16.622 1.00 86.94 105 GLU A N 1
ATOM 826 C CA . GLU A 1 105 ? -6.589 -9.347 16.689 1.00 86.94 105 GLU A CA 1
ATOM 827 C C . GLU A 1 105 ? -5.829 -8.133 17.248 1.00 86.94 105 GLU A C 1
ATOM 829 O O . GLU A 1 105 ? -5.188 -8.245 18.291 1.00 86.94 105 GLU A O 1
ATOM 834 N N . ASN A 1 106 ? -6.020 -6.950 16.653 1.00 80.50 106 ASN A N 1
ATOM 835 C CA . ASN A 1 106 ? -5.377 -5.715 17.112 1.00 80.50 106 ASN A CA 1
ATOM 836 C C . ASN A 1 106 ? -5.732 -5.368 18.564 1.00 80.50 106 ASN A C 1
ATOM 838 O O . ASN A 1 106 ? -4.878 -4.921 19.328 1.00 80.50 106 ASN A O 1
ATOM 842 N N . LEU A 1 107 ? -6.995 -5.559 18.959 1.00 80.19 107 LEU A N 1
ATOM 843 C CA . LEU A 1 107 ? -7.436 -5.293 20.326 1.00 80.19 107 LEU A CA 1
ATOM 844 C C . LEU A 1 107 ? -6.758 -6.240 21.325 1.00 80.19 107 LEU A C 1
ATOM 846 O O . LEU A 1 107 ? -6.320 -5.802 22.387 1.00 80.19 107 LEU A O 1
ATOM 850 N N . VAL A 1 108 ? -6.670 -7.530 20.993 1.00 82.69 108 VAL A N 1
ATOM 851 C CA . VAL A 1 108 ? -6.024 -8.542 21.838 1.00 82.69 108 VAL A CA 1
ATOM 852 C C . VAL A 1 108 ? -4.538 -8.243 22.001 1.00 82.69 108 VAL A C 1
ATOM 854 O O . VAL A 1 108 ? -4.039 -8.294 23.126 1.00 82.69 108 VAL A O 1
ATOM 857 N N . ASP A 1 109 ? -3.848 -7.907 20.914 1.00 81.06 109 ASP A N 1
ATOM 858 C CA . ASP A 1 109 ? -2.416 -7.608 20.946 1.00 81.06 109 ASP A CA 1
ATOM 859 C C . ASP A 1 109 ? -2.137 -6.364 21.794 1.00 81.06 109 ASP A C 1
ATOM 861 O O . ASP A 1 109 ? -1.334 -6.422 22.725 1.00 81.06 109 ASP A O 1
ATOM 865 N N . HIS A 1 110 ? -2.915 -5.292 21.622 1.00 70.50 110 HIS A N 1
ATOM 866 C CA . HIS A 1 110 ? -2.794 -4.108 22.475 1.00 70.50 110 HIS A CA 1
ATOM 867 C C . HIS A 1 110 ? -3.095 -4.371 23.953 1.00 70.50 110 HIS A C 1
ATOM 869 O O . HIS A 1 110 ? -2.455 -3.765 24.817 1.00 70.50 110 HIS A O 1
ATOM 875 N N . ILE A 1 111 ? -4.059 -5.240 24.278 1.00 74.06 111 ILE A N 1
ATOM 876 C CA . ILE A 1 111 ? -4.352 -5.600 25.673 1.00 74.06 111 ILE A CA 1
ATOM 877 C C . ILE A 1 111 ? -3.180 -6.373 26.288 1.00 74.06 111 ILE A C 1
ATOM 879 O O . ILE A 1 111 ? -2.837 -6.116 27.446 1.00 74.06 111 ILE A O 1
ATOM 883 N N . LYS A 1 112 ? -2.569 -7.292 25.527 1.00 76.69 112 LYS A N 1
ATOM 884 C CA . LYS A 1 112 ? -1.397 -8.068 25.958 1.00 76.69 112 LYS A CA 1
ATOM 885 C C . LYS A 1 112 ? -0.173 -7.180 26.166 1.00 76.69 112 LYS A C 1
ATOM 887 O O . LYS A 1 112 ? 0.514 -7.330 27.169 1.00 76.69 112 LYS A O 1
ATOM 892 N N . GLU A 1 113 ? 0.078 -6.248 25.253 1.00 74.81 113 GLU A N 1
ATOM 893 C CA . GLU A 1 113 ? 1.242 -5.356 25.300 1.00 74.81 113 GLU A CA 1
ATOM 894 C C . GLU A 1 113 ? 1.147 -4.313 26.424 1.00 74.81 113 GLU A C 1
ATOM 896 O O . GLU A 1 113 ? 2.155 -3.965 27.035 1.00 74.81 113 GLU A O 1
ATOM 901 N N . ASN A 1 114 ? -0.059 -3.828 26.746 1.00 67.38 114 ASN A N 1
ATOM 902 C CA . ASN A 1 114 ? -0.249 -2.696 27.663 1.00 67.38 114 ASN A CA 1
ATOM 903 C C . ASN A 1 114 ? -0.672 -3.069 29.097 1.00 67.38 114 ASN A C 1
ATOM 905 O O . ASN A 1 114 ? -1.194 -2.204 29.812 1.00 67.38 114 ASN A O 1
ATOM 909 N N . ASN A 1 115 ? -0.472 -4.322 29.538 1.00 61.06 115 ASN A N 1
ATOM 910 C CA . ASN A 1 115 ? -0.743 -4.783 30.914 1.00 61.06 115 ASN A CA 1
ATOM 911 C C . ASN A 1 115 ? -2.082 -4.251 31.489 1.00 61.06 115 ASN A C 1
ATOM 913 O O . ASN A 1 115 ? -2.138 -3.705 32.591 1.00 61.06 115 ASN A O 1
ATOM 917 N N . HIS A 1 116 ? -3.172 -4.365 30.721 1.00 55.59 116 HIS A N 1
ATOM 918 C CA . HIS A 1 116 ? -4.538 -4.004 31.141 1.00 55.59 116 HIS A CA 1
ATOM 919 C C . HIS A 1 116 ? -4.830 -2.518 31.455 1.00 55.59 116 HIS A C 1
ATOM 921 O O . HIS A 1 116 ? -5.849 -2.223 32.086 1.00 55.59 116 HIS A O 1
ATOM 927 N N . LYS A 1 117 ? -4.047 -1.539 30.970 1.00 54.38 117 LYS A N 1
ATOM 928 C CA . LYS A 1 117 ? -4.519 -0.132 30.928 1.00 54.38 117 LYS A CA 1
ATOM 929 C C . LYS A 1 117 ? -5.641 0.002 29.877 1.00 54.38 117 LYS A C 1
ATOM 931 O O . LYS A 1 117 ? -5.397 0.255 28.700 1.00 54.38 117 LYS A O 1
ATOM 936 N N . ALA A 1 118 ? -6.881 -0.250 30.306 1.00 54.97 118 ALA A N 1
ATOM 937 C CA . ALA A 1 118 ? -7.939 -0.847 29.480 1.00 54.97 118 ALA A CA 1
ATOM 938 C C . ALA A 1 118 ? -8.750 0.071 28.535 1.00 54.97 118 ALA A C 1
ATOM 940 O O . ALA A 1 118 ? -9.367 -0.447 27.611 1.00 54.97 118 ALA A O 1
ATOM 941 N N . ILE A 1 119 ? -8.792 1.398 28.720 1.00 53.97 119 ILE A N 1
ATOM 942 C CA . ILE A 1 119 ? -9.712 2.258 27.932 1.00 53.97 119 ILE A CA 1
ATOM 943 C C . ILE A 1 119 ? -8.987 3.031 26.820 1.00 53.97 119 ILE A C 1
ATOM 945 O O . ILE A 1 119 ? -9.470 3.090 25.690 1.00 53.97 119 ILE A O 1
ATOM 949 N N . GLY A 1 120 ? -7.801 3.580 27.107 1.00 60.44 120 GLY A N 1
ATOM 950 C CA . GLY A 1 120 ? -7.003 4.297 26.104 1.00 60.44 120 GLY A CA 1
ATOM 951 C C . GLY A 1 120 ? -6.457 3.381 25.005 1.00 60.44 120 GLY A C 1
ATOM 952 O O . GLY A 1 120 ? -6.462 3.756 23.835 1.00 60.44 120 GLY A O 1
ATOM 953 N N . SER A 1 121 ? -6.069 2.153 25.368 1.00 63.31 121 SER A N 1
ATOM 954 C CA . SER A 1 121 ? -5.494 1.164 24.447 1.00 63.31 121 SER A CA 1
ATOM 955 C C . SER A 1 121 ? -6.503 0.674 23.407 1.00 63.31 121 SER A C 1
ATOM 957 O O . SER A 1 121 ? -6.175 0.615 22.229 1.00 63.31 121 SER A O 1
ATOM 959 N N . ALA A 1 122 ? -7.755 0.407 23.788 1.00 68.50 122 ALA A N 1
ATOM 960 C CA . ALA A 1 122 ? -8.782 -0.017 22.836 1.00 68.50 122 ALA A CA 1
ATOM 961 C C . ALA A 1 122 ? -9.110 1.081 21.809 1.00 68.50 122 ALA A C 1
ATOM 963 O O . ALA A 1 122 ? -9.219 0.808 20.612 1.00 68.50 122 ALA A O 1
ATOM 964 N N . PHE A 1 123 ? -9.228 2.337 22.256 1.00 73.50 123 PHE A N 1
ATOM 965 C CA . PHE A 1 123 ? -9.457 3.472 21.359 1.00 73.50 123 PHE A CA 1
ATOM 966 C C . PHE A 1 123 ? -8.289 3.666 20.385 1.00 73.50 123 PHE A C 1
ATOM 968 O O . PHE A 1 123 ? -8.511 3.837 19.186 1.00 73.50 123 PHE A O 1
ATOM 975 N N . GLN A 1 124 ? -7.055 3.578 20.886 1.00 75.12 124 GLN A N 1
ATOM 976 C CA . GLN A 1 124 ? -5.847 3.686 20.076 1.00 75.12 124 GLN A CA 1
ATOM 977 C C . GLN A 1 124 ? -5.733 2.551 19.048 1.00 75.12 124 GLN A C 1
ATOM 979 O O . GLN A 1 124 ? -5.630 2.850 17.860 1.00 75.12 124 GLN A O 1
ATOM 984 N N . ALA A 1 125 ? -5.888 1.287 19.467 1.00 73.50 125 ALA A N 1
ATOM 985 C CA . ALA A 1 125 ? -5.864 0.112 18.582 1.00 73.50 125 ALA A CA 1
ATOM 986 C C . ALA A 1 125 ? -6.845 0.273 17.421 1.00 73.50 125 ALA A C 1
ATOM 988 O O . ALA A 1 125 ? -6.579 -0.058 16.262 1.00 73.50 125 ALA A O 1
ATOM 989 N N . THR A 1 126 ? -8.022 0.799 17.758 1.00 76.81 126 THR A N 1
ATOM 990 C CA . THR A 1 126 ? -9.055 1.010 16.768 1.00 76.81 126 THR A CA 1
ATOM 991 C C . THR A 1 126 ? -8.674 2.136 15.820 1.00 76.81 126 THR A C 1
ATOM 993 O O . THR A 1 126 ? -8.767 1.971 14.609 1.00 76.81 126 THR A O 1
ATOM 996 N N . SER A 1 127 ? -8.208 3.267 16.349 1.00 82.44 127 SER A N 1
ATOM 997 C CA . SER A 1 127 ? -7.757 4.391 15.534 1.00 82.44 127 SER A CA 1
ATOM 998 C C . SER A 1 127 ? -6.676 3.972 14.538 1.00 82.44 127 SER A C 1
ATOM 1000 O O . SER A 1 127 ? -6.788 4.293 13.357 1.00 82.44 127 SER A O 1
ATOM 1002 N N . GLU A 1 128 ? -5.683 3.208 14.991 1.00 82.31 128 GLU A N 1
ATOM 1003 C CA . GLU A 1 128 ? -4.591 2.687 14.166 1.00 82.31 128 GLU A CA 1
ATOM 1004 C C . GLU A 1 128 ? -5.104 1.783 13.038 1.00 82.31 128 GLU A C 1
ATOM 1006 O O . GLU A 1 128 ? -4.747 1.990 11.880 1.00 82.31 128 GLU A O 1
ATOM 1011 N N . LEU A 1 129 ? -6.033 0.861 13.319 1.00 83.12 129 LEU A N 1
ATOM 1012 C CA . LEU A 1 129 ? -6.630 0.010 12.282 1.00 83.12 129 LEU A CA 1
ATOM 1013 C C . LEU A 1 129 ? -7.329 0.824 11.180 1.00 83.12 129 LEU A C 1
ATOM 1015 O O . LEU A 1 129 ? -7.239 0.484 9.997 1.00 83.12 129 LEU A O 1
ATOM 1019 N N . PHE A 1 130 ? -8.057 1.880 11.552 1.00 83.62 130 PHE A N 1
ATOM 1020 C CA . PHE A 1 130 ? -8.754 2.726 10.580 1.00 83.62 130 PHE A CA 1
ATOM 1021 C C . PHE A 1 130 ? -7.789 3.587 9.771 1.00 83.62 130 PHE A C 1
ATOM 1023 O O . PHE A 1 130 ? -7.988 3.739 8.565 1.00 83.62 130 PHE A O 1
ATOM 1030 N N . PHE A 1 131 ? -6.724 4.082 10.401 1.00 88.88 131 PHE A N 1
ATOM 1031 C CA . PHE A 1 131 ? -5.644 4.758 9.696 1.00 88.88 131 PHE A CA 1
ATOM 1032 C C . PHE A 1 131 ? -4.978 3.853 8.667 1.00 88.88 131 PHE A C 1
ATOM 1034 O O . PHE A 1 131 ? -4.856 4.248 7.511 1.00 88.88 131 PHE A O 1
ATOM 1041 N N . GLU A 1 132 ? -4.621 2.626 9.044 1.00 87.25 132 GLU A N 1
ATOM 1042 C CA . GLU A 1 132 ? -3.992 1.673 8.127 1.00 87.25 132 GLU A CA 1
ATOM 1043 C C . GLU A 1 132 ? -4.910 1.298 6.964 1.00 87.25 132 GLU A C 1
ATOM 1045 O O . GLU A 1 132 ? -4.480 1.249 5.813 1.00 87.25 132 GLU A O 1
ATOM 1050 N N . LYS A 1 133 ? -6.209 1.124 7.220 1.00 86.56 133 LYS A N 1
ATOM 1051 C CA . LYS A 1 133 ? -7.183 0.899 6.146 1.00 86.56 133 LYS A CA 1
ATOM 1052 C C . LYS A 1 133 ? -7.302 2.079 5.188 1.00 86.56 133 LYS A C 1
ATOM 1054 O O . LYS A 1 133 ? -7.380 1.863 3.982 1.00 86.56 133 LYS A O 1
ATOM 1059 N N . ALA A 1 134 ? -7.333 3.305 5.704 1.00 89.81 134 ALA A N 1
ATOM 1060 C CA . ALA A 1 134 ? -7.405 4.493 4.863 1.00 89.81 134 ALA A CA 1
ATOM 1061 C C . ALA A 1 134 ? -6.117 4.681 4.048 1.00 89.81 134 ALA A C 1
ATOM 1063 O O . ALA A 1 134 ? -6.195 4.995 2.862 1.00 89.81 134 ALA A O 1
ATOM 1064 N N . LYS A 1 135 ? -4.940 4.428 4.643 1.00 92.81 135 LYS A N 1
ATOM 1065 C CA . LYS A 1 135 ? -3.657 4.421 3.921 1.00 92.81 135 LYS A CA 1
ATOM 1066 C C . LYS A 1 135 ? -3.650 3.387 2.803 1.00 92.81 135 LYS A C 1
ATOM 1068 O O . LYS A 1 135 ? -3.242 3.707 1.691 1.00 92.81 135 LYS A O 1
ATOM 1073 N N . ALA A 1 136 ? -4.103 2.167 3.093 1.00 89.75 136 ALA A N 1
ATOM 1074 C CA . ALA A 1 136 ? -4.168 1.095 2.109 1.00 89.75 136 ALA A CA 1
ATOM 1075 C C . ALA A 1 136 ? -5.077 1.479 0.935 1.00 89.75 136 ALA A C 1
ATOM 1077 O O . ALA A 1 136 ? -4.645 1.387 -0.208 1.00 89.75 136 ALA A O 1
ATOM 1078 N N . ALA A 1 137 ? -6.274 2.008 1.210 1.00 90.94 137 ALA A N 1
ATOM 1079 C CA . ALA A 1 137 ? -7.199 2.464 0.172 1.00 90.94 137 ALA A CA 1
ATOM 1080 C C . ALA A 1 137 ? -6.603 3.585 -0.703 1.00 90.94 137 ALA A C 1
ATOM 1082 O O . ALA A 1 137 ? -6.702 3.533 -1.925 1.00 90.94 137 ALA A O 1
ATOM 1083 N N . ALA A 1 138 ? -5.930 4.568 -0.098 1.00 94.75 138 ALA A N 1
ATOM 1084 C CA . ALA A 1 138 ? -5.252 5.636 -0.834 1.00 94.75 138 ALA A CA 1
ATOM 1085 C C . ALA A 1 138 ? -4.088 5.113 -1.697 1.00 94.75 138 ALA A C 1
ATOM 1087 O O . ALA A 1 138 ? -3.925 5.510 -2.850 1.00 94.75 138 ALA A O 1
ATOM 1088 N N . ALA A 1 139 ? -3.287 4.188 -1.164 1.00 93.81 139 ALA A N 1
ATOM 1089 C CA . ALA A 1 139 ? -2.195 3.569 -1.908 1.00 93.81 139 ALA A CA 1
ATOM 1090 C C . ALA A 1 139 ? -2.698 2.693 -3.068 1.00 93.81 139 ALA A C 1
ATOM 1092 O O . ALA A 1 139 ? -2.077 2.682 -4.132 1.00 93.81 139 ALA A O 1
ATOM 1093 N N . GLU A 1 140 ? -3.809 1.979 -2.875 1.00 94.81 140 GLU A N 1
ATOM 1094 C CA . GLU A 1 140 ? -4.492 1.217 -3.924 1.00 94.81 140 GLU A CA 1
ATOM 1095 C C . GLU A 1 140 ? -5.043 2.138 -5.013 1.00 94.81 140 GLU A C 1
ATOM 1097 O O . GLU A 1 140 ? -4.862 1.840 -6.192 1.00 94.81 140 GLU A O 1
ATOM 1102 N N . TYR A 1 141 ? -5.634 3.281 -4.644 1.00 95.94 141 TYR A N 1
ATOM 1103 C CA . TYR A 1 141 ? -6.085 4.287 -5.607 1.00 95.94 141 TYR A CA 1
ATOM 1104 C C . TYR A 1 141 ? -4.930 4.765 -6.493 1.00 95.94 141 TYR A C 1
ATOM 1106 O O . TYR A 1 141 ? -5.023 4.704 -7.719 1.00 95.94 141 TYR A O 1
ATOM 1114 N N . PHE A 1 142 ? -3.809 5.171 -5.883 1.00 97.06 142 PHE A N 1
ATOM 1115 C CA . PHE A 1 142 ? -2.620 5.601 -6.621 1.00 97.06 142 PHE A CA 1
ATOM 1116 C C . PHE A 1 142 ? -2.113 4.511 -7.577 1.00 97.06 142 PHE A C 1
ATOM 1118 O O . PHE A 1 142 ? -1.820 4.790 -8.739 1.00 97.06 142 PHE A O 1
ATOM 1125 N N . ALA A 1 143 ? -2.027 3.262 -7.105 1.00 94.81 143 ALA A N 1
ATOM 1126 C CA . ALA A 1 143 ? -1.576 2.139 -7.922 1.00 94.81 143 ALA A CA 1
ATOM 1127 C C . ALA A 1 143 ? -2.527 1.863 -9.099 1.00 94.81 143 ALA A C 1
ATOM 1129 O O . ALA A 1 143 ? -2.067 1.682 -10.223 1.00 94.81 143 ALA A O 1
ATOM 1130 N N . ALA A 1 144 ? -3.841 1.891 -8.868 1.00 95.31 144 ALA A N 1
ATOM 1131 C CA . ALA A 1 144 ? -4.841 1.679 -9.908 1.00 95.31 144 ALA A CA 1
ATOM 1132 C C . ALA A 1 144 ? -4.831 2.797 -10.965 1.00 95.31 144 ALA A C 1
ATOM 1134 O O . ALA A 1 144 ? -4.883 2.504 -12.160 1.00 95.31 144 ALA A O 1
ATOM 1135 N N . ALA A 1 145 ? -4.716 4.062 -10.544 1.00 95.00 145 ALA A N 1
ATOM 1136 C CA . ALA A 1 145 ? -4.619 5.210 -11.447 1.00 95.00 145 ALA A CA 1
ATOM 1137 C C . ALA A 1 145 ? -3.340 5.153 -12.301 1.00 95.00 145 ALA A C 1
ATOM 1139 O O . ALA A 1 145 ? -3.375 5.370 -13.515 1.00 95.00 145 ALA A O 1
ATOM 1140 N N . HIS A 1 146 ? -2.214 4.782 -11.683 1.00 95.31 146 HIS A N 1
ATOM 1141 C CA . HIS A 1 146 ? -0.947 4.552 -12.378 1.00 95.31 146 HIS A CA 1
ATOM 1142 C C . HIS A 1 146 ? -1.046 3.419 -13.405 1.00 95.31 146 HIS A C 1
ATOM 1144 O O . HIS A 1 146 ? -0.683 3.610 -14.566 1.00 95.31 146 HIS A O 1
ATOM 1150 N N . ASP A 1 147 ? -1.591 2.268 -13.016 1.00 93.69 147 ASP A N 1
ATOM 1151 C CA . ASP A 1 147 ? -1.774 1.129 -13.917 1.00 93.69 147 ASP A CA 1
ATOM 1152 C C . ASP A 1 147 ? -2.696 1.479 -15.091 1.00 93.69 147 ASP A C 1
ATOM 1154 O O . ASP A 1 147 ? -2.436 1.082 -16.231 1.00 93.69 147 ASP A O 1
ATOM 1158 N N . GLN A 1 148 ? -3.757 2.251 -14.842 1.00 94.81 148 GLN A N 1
ATOM 1159 C CA . GLN A 1 148 ? -4.657 2.730 -15.886 1.00 94.81 148 GLN A CA 1
ATOM 1160 C C . GLN A 1 148 ? -3.934 3.644 -16.882 1.00 94.81 148 GLN A C 1
ATOM 1162 O O . GLN A 1 148 ? -4.100 3.462 -18.090 1.00 94.81 148 GLN A O 1
ATOM 1167 N N . LEU A 1 149 ? -3.098 4.569 -16.400 1.00 94.38 149 LEU A N 1
ATOM 1168 C CA . LEU A 1 149 ? -2.269 5.426 -17.250 1.00 94.38 149 LEU A CA 1
ATOM 1169 C C . LEU A 1 149 ? -1.326 4.593 -18.131 1.00 94.38 149 LEU A C 1
ATOM 1171 O O . LEU A 1 149 ? -1.259 4.811 -19.339 1.00 94.38 149 LEU A O 1
ATOM 1175 N N . MET A 1 150 ? -0.644 3.604 -17.546 1.00 90.25 150 MET A N 1
ATOM 1176 C CA . MET A 1 150 ? 0.291 2.746 -18.282 1.00 90.25 150 MET A CA 1
ATOM 1177 C C . MET A 1 150 ? -0.409 1.871 -19.328 1.00 90.25 150 MET A C 1
ATOM 1179 O O . MET A 1 150 ? 0.162 1.609 -20.385 1.00 90.25 150 MET A O 1
ATOM 1183 N N . ARG A 1 151 ? -1.642 1.419 -19.067 1.00 90.88 151 ARG A N 1
ATOM 1184 C CA . ARG A 1 151 ? -2.451 0.703 -20.068 1.00 90.88 151 ARG A CA 1
ATOM 1185 C C . ARG A 1 151 ? -2.910 1.634 -21.187 1.00 90.88 151 ARG A C 1
ATOM 1187 O O . ARG A 1 151 ? -2.839 1.251 -22.350 1.00 90.88 151 ARG A O 1
ATOM 1194 N N . ALA A 1 152 ? -3.353 2.845 -20.848 1.00 90.88 152 ALA A N 1
ATOM 1195 C CA . ALA A 1 152 ? -3.795 3.839 -21.824 1.00 90.88 152 ALA A CA 1
ATOM 1196 C C . ALA A 1 152 ? -2.658 4.284 -22.757 1.00 90.88 152 ALA A C 1
ATOM 1198 O O . ALA A 1 152 ? -2.898 4.507 -23.940 1.00 90.88 152 ALA A O 1
ATOM 1199 N N . SER A 1 153 ? -1.418 4.340 -22.261 1.00 87.25 153 SER A N 1
ATOM 1200 C CA . SER A 1 153 ? -0.242 4.627 -23.087 1.00 87.25 153 SER A CA 1
ATOM 1201 C C . SER A 1 153 ? 0.249 3.430 -23.910 1.00 87.25 153 SER A C 1
ATOM 1203 O O . SER A 1 153 ? 1.296 3.524 -24.544 1.00 87.25 153 SER A O 1
ATOM 1205 N N . GLY A 1 154 ? -0.439 2.280 -23.888 1.00 86.69 154 GLY A N 1
ATOM 1206 C CA . GLY A 1 154 ? 0.036 1.056 -24.547 1.00 86.69 154 GLY A CA 1
ATOM 1207 C C . GLY A 1 154 ? 1.370 0.564 -23.982 1.00 86.69 154 GLY A C 1
ATOM 1208 O O . GLY A 1 154 ? 2.167 -0.040 -24.691 1.00 86.69 154 GLY A O 1
ATOM 1209 N N . HIS A 1 155 ? 1.646 0.875 -22.714 1.00 82.94 155 HIS A N 1
ATOM 1210 C CA . HIS A 1 155 ? 2.942 0.713 -22.066 1.00 82.94 155 HIS A CA 1
ATOM 1211 C C . HIS A 1 155 ? 4.089 1.503 -22.709 1.00 82.94 155 HIS A C 1
ATOM 1213 O O . HIS A 1 155 ? 5.234 1.288 -22.309 1.00 82.94 155 HIS A O 1
ATOM 1219 N N . HIS A 1 156 ? 3.836 2.438 -23.626 1.00 84.75 156 HIS A N 1
ATOM 1220 C CA . HIS A 1 156 ? 4.875 3.339 -24.112 1.00 84.75 156 HIS A CA 1
ATOM 1221 C C . HIS A 1 156 ? 5.309 4.305 -23.002 1.00 84.75 156 HIS A C 1
ATOM 1223 O O . HIS A 1 156 ? 4.485 4.695 -22.161 1.00 84.75 156 HIS A O 1
ATOM 1229 N N . PRO A 1 157 ? 6.606 4.657 -22.952 1.00 87.88 157 PRO A N 1
ATOM 1230 C CA . PRO A 1 157 ? 7.083 5.661 -22.022 1.00 87.88 157 PRO A CA 1
ATOM 1231 C C . PRO A 1 157 ? 6.477 7.022 -22.364 1.00 87.88 157 PRO A C 1
ATOM 1233 O O . PRO A 1 157 ? 6.353 7.391 -23.529 1.00 87.88 157 PRO A O 1
ATOM 1236 N N . ILE A 1 158 ? 6.101 7.760 -21.330 1.00 89.62 158 ILE A N 1
ATOM 1237 C CA . ILE A 1 158 ? 5.443 9.064 -21.447 1.00 89.62 158 ILE A CA 1
ATOM 1238 C C . ILE A 1 158 ? 6.508 10.153 -21.301 1.00 89.62 158 ILE A C 1
ATOM 1240 O O . ILE A 1 158 ? 7.531 9.929 -20.646 1.00 89.62 158 ILE A O 1
ATOM 1244 N N . ASN A 1 159 ? 6.287 11.337 -21.874 1.00 89.12 159 ASN A N 1
ATOM 1245 C CA . ASN A 1 159 ? 7.177 12.473 -21.651 1.00 89.12 159 ASN A CA 1
ATOM 1246 C C . ASN A 1 159 ? 7.391 12.696 -20.135 1.00 89.12 159 ASN A C 1
ATOM 1248 O O . ASN A 1 159 ? 6.410 12.788 -19.396 1.00 89.12 159 ASN A O 1
ATOM 1252 N N . PRO A 1 160 ? 8.640 12.800 -19.637 1.00 88.25 160 PRO A N 1
ATOM 1253 C CA . PRO A 1 160 ? 8.907 12.889 -18.205 1.00 88.25 160 PRO A CA 1
ATOM 1254 C C . PRO A 1 160 ? 8.209 14.042 -17.480 1.00 88.25 160 PRO A C 1
ATOM 1256 O O . PRO A 1 160 ? 7.858 13.866 -16.317 1.00 88.25 160 PRO A O 1
ATOM 1259 N N . LYS A 1 161 ? 8.003 15.193 -18.135 1.00 88.88 161 LYS A N 1
ATOM 1260 C CA . LYS A 1 161 ? 7.323 16.348 -17.525 1.00 88.88 161 LYS A CA 1
ATOM 1261 C C . LYS A 1 161 ? 5.828 16.087 -17.366 1.00 88.88 161 LYS A C 1
ATOM 1263 O O . LYS A 1 161 ? 5.299 16.215 -16.268 1.00 88.88 161 LYS A O 1
ATOM 1268 N N . GLU A 1 162 ? 5.182 15.636 -18.437 1.00 92.19 162 GLU A N 1
ATOM 1269 C CA . GLU A 1 162 ? 3.757 15.273 -18.429 1.00 92.19 162 GLU A CA 1
ATOM 1270 C C . GLU A 1 162 ? 3.483 14.130 -17.445 1.00 92.19 162 GLU A C 1
ATOM 1272 O O . GLU A 1 162 ? 2.488 14.124 -16.716 1.00 92.19 162 GLU A O 1
ATOM 1277 N N . TYR A 1 163 ? 4.406 13.169 -17.380 1.00 93.62 163 TYR A N 1
ATOM 1278 C CA . TYR A 1 163 ? 4.332 12.057 -16.448 1.00 93.62 163 TYR A CA 1
ATOM 1279 C C . TYR A 1 163 ? 4.454 12.516 -14.994 1.00 93.62 163 TYR A C 1
ATOM 1281 O O . TYR A 1 163 ? 3.682 12.073 -14.149 1.00 93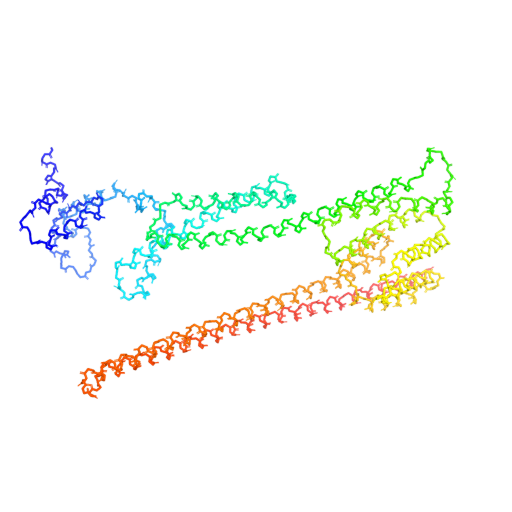.62 163 TYR A O 1
ATOM 1289 N N . GLU A 1 164 ? 5.380 13.431 -14.695 1.00 93.88 164 GLU A N 1
ATOM 1290 C CA . GLU A 1 164 ? 5.540 14.008 -13.358 1.00 93.88 164 GLU A CA 1
ATOM 1291 C C . GLU A 1 164 ? 4.282 14.748 -12.893 1.00 93.88 164 GLU A C 1
ATOM 1293 O O . GLU A 1 164 ? 3.824 14.543 -11.768 1.00 93.88 164 GLU A O 1
ATOM 1298 N N . GLU A 1 165 ? 3.705 15.585 -13.755 1.00 95.25 165 GLU A N 1
ATOM 1299 C CA . GLU A 1 165 ? 2.470 16.320 -13.465 1.00 95.25 165 GLU A CA 1
ATOM 1300 C C . GLU A 1 165 ? 1.299 15.366 -13.210 1.00 95.25 165 GLU A C 1
ATOM 1302 O O . GLU A 1 165 ? 0.545 15.535 -12.248 1.00 95.25 165 GLU A O 1
ATOM 1307 N N . THR A 1 166 ? 1.194 14.310 -14.018 1.00 95.38 166 THR A N 1
ATOM 1308 C CA . THR A 1 166 ? 0.153 13.290 -13.861 1.00 95.38 166 THR A CA 1
ATOM 1309 C C . THR A 1 166 ? 0.321 12.510 -12.556 1.00 95.38 166 THR A C 1
ATOM 1311 O O . THR A 1 166 ? -0.648 12.314 -11.823 1.00 95.38 166 THR A O 1
ATOM 1314 N N . LEU A 1 167 ? 1.548 12.107 -12.213 1.00 95.19 167 LEU A N 1
ATOM 1315 C CA . LEU A 1 167 ? 1.820 11.415 -10.954 1.00 95.19 167 LEU A CA 1
ATOM 1316 C C . LEU A 1 167 ? 1.522 12.299 -9.738 1.00 95.19 167 LEU A C 1
ATOM 1318 O O . LEU A 1 167 ? 0.944 11.804 -8.774 1.00 95.19 167 LEU A O 1
ATOM 1322 N N . LYS A 1 168 ? 1.867 13.595 -9.778 1.00 95.31 168 LYS A N 1
ATOM 1323 C CA . LYS A 1 168 ? 1.514 14.548 -8.710 1.00 95.31 168 LYS A CA 1
ATOM 1324 C C . LYS A 1 168 ? 0.004 14.619 -8.509 1.00 95.31 168 LYS A C 1
ATOM 1326 O O . LYS A 1 168 ? -0.458 14.492 -7.380 1.00 95.31 168 LYS A O 1
ATOM 1331 N N . LYS A 1 169 ? -0.760 14.699 -9.600 1.00 96.38 169 LYS A N 1
ATOM 1332 C CA . LYS A 1 169 ? -2.225 14.666 -9.543 1.00 96.38 169 LYS A CA 1
ATOM 1333 C C . LYS A 1 169 ? -2.750 13.383 -8.886 1.00 96.38 169 LYS A C 1
ATOM 1335 O O . LYS A 1 169 ? -3.638 13.455 -8.045 1.00 96.38 169 LYS A O 1
ATOM 1340 N N . PHE A 1 170 ? -2.182 12.220 -9.209 1.00 97.00 170 PHE A N 1
ATOM 1341 C CA . PHE A 1 170 ? -2.573 10.957 -8.568 1.00 97.00 170 PHE A CA 1
ATOM 1342 C C . PHE A 1 170 ? -2.238 10.914 -7.076 1.00 97.00 170 PHE A C 1
ATOM 1344 O O . PHE A 1 170 ? -2.998 10.335 -6.301 1.00 97.00 170 PHE A O 1
ATOM 1351 N N . VAL A 1 171 ? -1.119 11.515 -6.658 1.00 96.25 171 VAL A N 1
ATOM 1352 C CA . VAL A 1 171 ? -0.792 11.664 -5.232 1.00 96.25 171 VAL A CA 1
ATOM 1353 C C . VAL A 1 171 ? -1.839 12.538 -4.544 1.00 96.25 171 VAL A C 1
ATOM 1355 O O . VAL A 1 171 ? -2.372 12.128 -3.515 1.00 96.25 171 VAL A O 1
ATOM 1358 N N . ASP A 1 172 ? -2.183 13.690 -5.118 1.00 96.00 172 ASP A N 1
ATOM 1359 C CA . ASP A 1 172 ? -3.180 14.600 -4.544 1.00 96.00 172 ASP A CA 1
ATOM 1360 C C . ASP A 1 172 ? -4.560 13.933 -4.416 1.00 96.00 172 ASP A C 1
ATOM 1362 O O . ASP A 1 172 ? -5.191 14.002 -3.359 1.00 96.00 172 ASP A O 1
ATOM 1366 N N . GLU A 1 173 ? -5.002 13.209 -5.448 1.00 96.06 173 GLU A N 1
ATOM 1367 C CA . GLU A 1 173 ? -6.257 12.449 -5.423 1.00 96.06 173 GLU A CA 1
ATOM 1368 C C . GLU A 1 173 ? -6.229 11.309 -4.390 1.00 96.06 173 GLU A C 1
ATOM 1370 O O . GLU A 1 173 ? -7.200 11.113 -3.659 1.00 96.06 173 GLU A O 1
ATOM 1375 N N . ALA A 1 174 ? -5.108 10.596 -4.246 1.00 96.38 174 ALA A N 1
ATOM 1376 C CA . ALA A 1 174 ? -4.950 9.567 -3.216 1.00 96.38 174 ALA A CA 1
ATOM 1377 C C . ALA A 1 174 ? -4.982 10.156 -1.791 1.00 96.38 174 ALA A C 1
ATOM 1379 O O . ALA A 1 174 ? -5.577 9.574 -0.879 1.00 96.38 174 ALA A O 1
ATOM 1380 N N . LEU A 1 175 ? -4.381 11.331 -1.579 1.00 95.62 175 LEU A N 1
ATOM 1381 C CA . LEU A 1 175 ? -4.447 12.047 -0.301 1.00 95.62 175 LEU A CA 1
ATOM 1382 C C . LEU A 1 175 ? -5.863 12.563 -0.008 1.00 95.62 175 LEU A C 1
ATOM 1384 O O . LEU A 1 175 ? -6.296 12.568 1.153 1.00 95.62 175 LEU A O 1
ATOM 1388 N N . GLN A 1 176 ? -6.607 12.956 -1.043 1.00 94.38 176 GLN A N 1
ATOM 1389 C CA . GLN A 1 176 ? -8.018 13.306 -0.928 1.00 94.38 176 GLN A CA 1
ATOM 1390 C C . GLN A 1 176 ? -8.870 12.080 -0.571 1.00 94.38 176 GLN A C 1
ATOM 1392 O O . GLN A 1 176 ? -9.706 12.171 0.331 1.00 94.38 176 GLN A O 1
ATOM 1397 N N . GLU A 1 177 ? -8.616 10.924 -1.193 1.00 93.00 177 GLU A N 1
ATOM 1398 C CA . GLU A 1 177 ? -9.282 9.658 -0.868 1.00 93.00 177 GLU A CA 1
ATOM 1399 C C . GLU A 1 177 ? -9.068 9.296 0.607 1.00 93.00 177 GLU A C 1
ATOM 1401 O O . GLU A 1 177 ? -10.038 9.006 1.309 1.00 93.00 177 GLU A O 1
ATOM 1406 N N . TYR A 1 178 ? -7.837 9.414 1.120 1.00 93.62 178 TYR A N 1
ATOM 1407 C CA . TYR A 1 178 ? -7.542 9.237 2.548 1.00 93.62 178 TYR A CA 1
ATOM 1408 C C . TYR A 1 178 ? -8.335 10.214 3.429 1.00 93.62 178 TYR A C 1
ATOM 1410 O O . TYR A 1 178 ? -8.977 9.803 4.397 1.00 93.62 178 TYR A O 1
ATOM 1418 N N . SER A 1 179 ? -8.312 11.505 3.086 1.00 90.44 179 SER A N 1
ATOM 1419 C CA . SER A 1 179 ? -8.935 12.575 3.879 1.00 90.44 179 SER A CA 1
ATOM 1420 C C . SER A 1 179 ? -10.465 12.508 3.886 1.00 90.44 179 SER A C 1
ATOM 1422 O O . SER A 1 179 ? -11.098 12.987 4.825 1.00 90.44 179 SER A O 1
ATOM 1424 N N . SER A 1 180 ? -11.064 11.894 2.863 1.00 88.75 180 SER A N 1
ATOM 1425 C CA . SER A 1 180 ? -12.510 11.675 2.775 1.00 88.75 180 SER A CA 1
ATOM 1426 C C . SER A 1 180 ? -13.018 10.587 3.730 1.00 88.75 180 SER A C 1
ATOM 1428 O O . SER A 1 180 ? -14.210 10.549 4.048 1.00 88.75 180 SER A O 1
ATOM 1430 N N . LYS A 1 181 ? -12.139 9.688 4.208 1.00 85.56 181 LYS A N 1
ATOM 1431 C CA . LYS A 1 181 ? -12.544 8.592 5.094 1.00 85.56 181 LYS A CA 1
ATOM 1432 C C . LYS A 1 181 ? -12.786 9.099 6.520 1.00 85.56 181 LYS A C 1
ATOM 1434 O O . LYS A 1 181 ? -12.001 9.887 7.051 1.00 85.56 181 LYS A O 1
ATOM 1439 N N . PRO A 1 182 ? -13.824 8.595 7.209 1.00 79.12 182 PRO A N 1
ATOM 1440 C CA . PRO A 1 182 ? -14.029 8.895 8.619 1.00 79.12 182 PRO A CA 1
ATOM 1441 C C . PRO A 1 182 ? -12.941 8.214 9.467 1.00 79.12 182 PRO A C 1
ATOM 1443 O O . PRO A 1 182 ? -12.974 7.004 9.691 1.00 79.12 182 PRO A O 1
ATOM 1446 N N . LEU A 1 183 ? -11.969 9.000 9.939 1.00 83.06 183 LEU A N 1
ATOM 1447 C CA . LEU A 1 183 ? -10.842 8.540 10.760 1.00 83.06 183 LEU A CA 1
ATOM 1448 C C . LEU A 1 183 ? -11.013 8.921 12.242 1.00 83.06 183 LEU A C 1
ATOM 1450 O O . LEU A 1 183 ? -11.461 10.028 12.559 1.00 83.06 183 LEU A O 1
ATOM 1454 N N . PHE A 1 184 ? -10.593 8.037 13.151 1.00 74.12 184 PHE A N 1
ATOM 1455 C CA . PHE A 1 184 ? -10.504 8.303 14.597 1.00 74.12 184 PHE A CA 1
ATOM 1456 C C . PHE A 1 184 ? -9.182 8.971 14.979 1.00 74.12 184 PHE A C 1
ATOM 1458 O O . PHE A 1 184 ? -8.315 9.132 14.134 1.00 74.12 184 PHE A O 1
ATOM 1465 N N . GLY A 1 185 ? -9.038 9.395 16.234 1.00 75.25 185 GLY A N 1
ATOM 1466 C CA . GLY A 1 185 ? -7.780 9.921 16.770 1.00 75.25 185 GLY A CA 1
ATOM 1467 C C . GLY A 1 185 ? -7.707 11.446 16.827 1.00 75.25 185 GLY A C 1
ATOM 1468 O O . GLY A 1 185 ? -8.548 12.165 16.278 1.00 75.25 185 GLY A O 1
ATOM 1469 N N . THR A 1 186 ? -6.696 11.943 17.539 1.00 81.06 186 THR A N 1
ATOM 1470 C CA . THR A 1 186 ? -6.430 13.380 17.666 1.00 81.06 186 THR A CA 1
ATOM 1471 C C . THR A 1 186 ? -5.974 13.962 16.327 1.00 81.06 186 THR A C 1
ATOM 1473 O O . THR A 1 186 ? -5.409 13.252 15.492 1.00 81.06 186 THR A O 1
ATOM 1476 N N . GLN A 1 187 ? -6.186 15.266 16.116 1.00 83.69 187 GLN A N 1
ATOM 1477 C CA . GLN A 1 187 ? -5.717 15.950 14.900 1.00 83.69 187 GLN A CA 1
ATOM 1478 C C . GLN A 1 187 ? -4.207 15.788 14.684 1.00 83.69 187 GLN A C 1
ATOM 1480 O O . GLN A 1 187 ? -3.752 15.675 13.551 1.00 83.69 187 GLN A O 1
ATOM 1485 N N . GLU A 1 188 ? -3.439 15.686 15.768 1.00 86.06 188 GLU A N 1
ATOM 1486 C CA . GLU A 1 188 ? -2.002 15.433 15.711 1.00 86.06 188 GLU A CA 1
ATOM 1487 C C . GLU A 1 188 ? -1.673 14.061 15.103 1.00 86.06 188 GLU A C 1
ATOM 1489 O O . GLU A 1 188 ? -0.858 13.976 14.185 1.00 86.06 188 GLU A O 1
ATOM 1494 N N . VAL A 1 189 ? -2.326 12.985 15.564 1.00 83.62 189 VAL A N 1
ATOM 1495 C CA . VAL A 1 189 ? -2.098 11.636 15.017 1.00 83.62 189 VAL A CA 1
ATOM 1496 C C . VAL A 1 189 ? -2.568 11.567 13.567 1.00 83.62 189 VAL A C 1
ATOM 1498 O O . VAL A 1 189 ? -1.864 11.009 12.726 1.00 83.62 189 VAL A O 1
ATOM 1501 N N . LYS A 1 190 ? -3.701 12.203 13.239 1.00 86.56 190 LYS A N 1
ATOM 1502 C CA . LYS A 1 190 ? -4.181 12.317 11.852 1.00 86.56 190 LYS A CA 1
ATOM 1503 C C . LYS A 1 190 ? -3.148 13.001 10.958 1.00 86.56 190 LYS A C 1
ATOM 1505 O O . LYS A 1 190 ? -2.840 12.474 9.892 1.00 86.56 190 LYS A O 1
ATOM 1510 N N . GLY A 1 191 ? -2.585 14.120 11.415 1.00 87.94 191 GLY A N 1
ATOM 1511 C CA . GLY A 1 191 ? -1.560 14.882 10.702 1.00 87.94 191 GLY A CA 1
ATOM 1512 C C . GLY A 1 191 ? -0.268 14.092 10.488 1.00 87.94 191 GLY A C 1
ATOM 1513 O O . GLY A 1 191 ? 0.209 14.013 9.361 1.00 87.94 191 GLY A O 1
ATOM 1514 N N . LYS A 1 192 ? 0.255 13.433 11.533 1.00 90.31 192 LYS A N 1
ATOM 1515 C CA . LYS A 1 192 ? 1.440 12.556 11.429 1.00 90.31 192 LYS A CA 1
ATOM 1516 C C . LYS A 1 192 ? 1.221 11.418 10.432 1.00 90.31 192 LYS A C 1
ATOM 1518 O O . LYS A 1 192 ? 2.076 11.139 9.598 1.00 90.31 192 LYS A O 1
ATOM 1523 N N . THR A 1 193 ? 0.055 10.785 10.499 1.00 90.38 193 THR A N 1
ATOM 1524 C CA . THR A 1 193 ? -0.315 9.667 9.625 1.00 90.38 193 THR A CA 1
ATOM 1525 C C . THR A 1 193 ? -0.453 10.108 8.165 1.00 90.38 193 THR A C 1
ATOM 1527 O O . THR A 1 193 ? 0.028 9.413 7.271 1.00 90.38 193 THR A O 1
ATOM 1530 N N . LEU A 1 194 ? -1.065 11.273 7.928 1.00 93.00 194 LEU A N 1
ATOM 1531 C CA . LEU A 1 194 ? -1.200 11.878 6.601 1.00 93.00 194 LEU A CA 1
ATOM 1532 C C . LEU A 1 194 ? 0.165 12.255 6.013 1.00 93.00 194 LEU A C 1
ATOM 1534 O O . LEU A 1 194 ? 0.411 11.989 4.840 1.00 93.00 194 LEU A O 1
ATOM 1538 N N . LEU A 1 195 ? 1.055 12.832 6.824 1.00 94.38 195 LEU A N 1
ATOM 1539 C CA . LEU A 1 195 ? 2.411 13.180 6.403 1.00 94.38 195 LEU A CA 1
ATOM 1540 C C . LEU A 1 195 ? 3.199 11.931 5.985 1.00 94.38 195 LEU A C 1
ATOM 1542 O O . LEU A 1 195 ? 3.739 11.898 4.886 1.00 94.38 195 LEU A O 1
ATOM 1546 N N . ALA A 1 196 ? 3.174 10.874 6.802 1.00 93.00 196 ALA A N 1
ATOM 1547 C CA . ALA A 1 196 ? 3.834 9.610 6.473 1.00 93.00 196 ALA A CA 1
ATOM 1548 C C . ALA A 1 196 ? 3.269 8.963 5.192 1.00 93.00 196 ALA A C 1
ATOM 1550 O O . ALA A 1 196 ? 4.014 8.390 4.397 1.00 93.00 196 ALA A O 1
ATOM 1551 N N . LEU A 1 197 ? 1.950 9.059 4.964 1.00 95.19 197 LEU A N 1
ATOM 1552 C CA . LEU A 1 197 ? 1.334 8.603 3.715 1.00 95.19 197 LEU A CA 1
ATOM 1553 C C . LEU A 1 197 ? 1.822 9.429 2.519 1.00 95.19 197 LEU A C 1
ATOM 1555 O O . LEU A 1 197 ? 2.179 8.850 1.495 1.00 95.19 197 LEU A O 1
ATOM 1559 N N . LYS A 1 198 ? 1.867 10.759 2.655 1.00 96.25 198 LYS A N 1
ATOM 1560 C CA . LYS A 1 198 ? 2.369 11.666 1.619 1.00 96.25 198 LYS A CA 1
ATOM 1561 C C . LYS A 1 198 ? 3.812 11.334 1.244 1.00 96.25 198 LYS A C 1
ATOM 1563 O O . LYS A 1 198 ? 4.079 11.106 0.071 1.00 96.25 198 LYS A O 1
ATOM 1568 N N . GLU A 1 199 ? 4.701 11.204 2.224 1.00 95.88 199 GLU A N 1
ATOM 1569 C CA . GLU A 1 199 ? 6.104 10.827 2.001 1.00 95.88 199 GLU A CA 1
ATOM 1570 C C . GLU A 1 199 ? 6.225 9.464 1.299 1.00 95.88 199 GLU A C 1
ATOM 1572 O O . GLU A 1 199 ? 7.014 9.299 0.368 1.00 95.88 199 GLU A O 1
ATOM 1577 N N . SER A 1 200 ? 5.402 8.483 1.690 1.00 95.56 200 SER A N 1
ATOM 1578 C CA . SER A 1 200 ? 5.379 7.162 1.051 1.00 95.56 200 SER A CA 1
ATOM 1579 C C . SER A 1 200 ? 4.917 7.214 -0.411 1.00 95.56 200 SER A C 1
ATOM 1581 O O . SER A 1 200 ? 5.501 6.545 -1.269 1.00 95.56 200 SER A O 1
ATOM 1583 N N . LEU A 1 201 ? 3.882 8.002 -0.715 1.00 95.31 201 LEU A N 1
ATOM 1584 C CA . LEU A 1 201 ? 3.377 8.183 -2.078 1.00 95.31 201 LEU A CA 1
ATOM 1585 C C . LEU A 1 201 ? 4.359 8.979 -2.948 1.00 95.31 201 LEU A C 1
ATOM 1587 O O . LEU A 1 201 ? 4.584 8.616 -4.101 1.00 95.31 201 LEU A O 1
ATOM 1591 N N . GLU A 1 202 ? 4.998 10.009 -2.394 1.00 94.19 202 GLU A N 1
ATOM 1592 C CA . GLU A 1 202 ? 6.042 10.781 -3.074 1.00 94.19 202 GLU A CA 1
ATOM 1593 C C . GLU A 1 202 ? 7.268 9.916 -3.395 1.00 94.19 202 GLU A C 1
ATOM 1595 O O . GLU A 1 202 ? 7.789 9.983 -4.509 1.00 94.19 202 GLU A O 1
ATOM 1600 N N . ALA A 1 203 ? 7.686 9.031 -2.484 1.00 93.25 203 ALA A N 1
ATOM 1601 C CA . ALA A 1 203 ? 8.762 8.076 -2.748 1.00 93.25 203 ALA A CA 1
ATOM 1602 C C . ALA A 1 203 ? 8.417 7.123 -3.909 1.00 93.25 203 ALA A C 1
ATOM 1604 O O . ALA A 1 203 ? 9.230 6.927 -4.816 1.00 93.25 203 ALA A O 1
ATOM 1605 N N . LYS A 1 204 ? 7.187 6.588 -3.939 1.00 93.25 204 LYS A N 1
ATOM 1606 C CA . LYS A 1 204 ? 6.699 5.773 -5.068 1.00 93.25 204 LYS A CA 1
ATOM 1607 C C . LYS A 1 204 ? 6.649 6.569 -6.372 1.00 93.25 204 LYS A C 1
ATOM 1609 O O . LYS A 1 204 ? 6.987 6.035 -7.425 1.00 93.25 204 LYS A O 1
ATOM 1614 N N . CYS A 1 205 ? 6.245 7.837 -6.317 1.00 93.44 205 CYS A N 1
ATOM 1615 C CA . CYS A 1 205 ? 6.249 8.732 -7.471 1.00 93.44 205 CYS A CA 1
ATOM 1616 C C . CYS A 1 205 ? 7.662 8.866 -8.060 1.00 93.44 205 CYS A C 1
ATOM 1618 O O . CYS A 1 205 ? 7.838 8.656 -9.261 1.00 93.44 205 CYS A O 1
ATOM 1620 N N . GLN A 1 206 ? 8.678 9.106 -7.223 1.00 92.12 206 GLN A N 1
ATOM 1621 C CA . GLN A 1 206 ? 10.073 9.187 -7.671 1.00 92.12 206 GLN A CA 1
ATOM 1622 C C . GLN A 1 206 ? 10.560 7.886 -8.316 1.00 92.12 206 GLN A C 1
ATOM 1624 O O . GLN A 1 206 ? 11.171 7.920 -9.384 1.00 92.12 206 GLN A O 1
ATOM 1629 N N . GLU A 1 207 ? 10.236 6.733 -7.728 1.00 92.06 207 GLU A N 1
ATOM 1630 C CA . GLU A 1 207 ? 10.567 5.424 -8.303 1.00 92.06 207 GLU A CA 1
ATOM 1631 C C . GLU A 1 207 ? 9.965 5.251 -9.711 1.00 92.06 207 GLU A C 1
ATOM 1633 O O . GLU A 1 207 ? 10.671 4.910 -10.667 1.00 92.06 207 GLU A O 1
ATOM 1638 N N . LYS A 1 208 ? 8.665 5.539 -9.871 1.00 92.38 208 LYS A N 1
ATOM 1639 C CA . LYS A 1 208 ? 7.980 5.437 -11.170 1.00 92.38 208 LYS A CA 1
ATOM 1640 C C . LYS A 1 208 ? 8.537 6.426 -12.188 1.00 92.38 208 LYS A C 1
ATOM 1642 O O . LYS A 1 208 ? 8.703 6.071 -13.354 1.00 92.38 208 LYS A O 1
ATOM 1647 N N . LEU A 1 209 ? 8.845 7.644 -11.760 1.00 91.38 209 LEU A N 1
ATOM 1648 C CA . LEU A 1 209 ? 9.389 8.697 -12.607 1.00 91.38 209 LEU A CA 1
ATOM 1649 C C . LEU A 1 209 ? 10.789 8.350 -13.125 1.00 91.38 209 LEU A C 1
ATOM 1651 O O . LEU A 1 209 ? 11.046 8.517 -14.317 1.00 91.38 209 LEU A O 1
ATOM 1655 N N . LEU A 1 210 ? 11.664 7.804 -12.277 1.00 88.00 210 LEU A N 1
ATOM 1656 C CA . LEU A 1 210 ? 12.977 7.299 -12.691 1.00 88.00 210 LEU A CA 1
ATOM 1657 C C . LEU A 1 210 ? 12.846 6.157 -13.704 1.00 88.00 210 LEU A C 1
ATOM 1659 O O . LEU A 1 210 ? 13.497 6.181 -14.750 1.00 88.00 210 LEU A O 1
ATOM 1663 N N . SER A 1 211 ? 11.949 5.202 -13.439 1.00 89.25 211 SER A N 1
ATOM 1664 C CA . SER A 1 211 ? 11.672 4.102 -14.367 1.00 89.25 211 SER A CA 1
ATOM 1665 C C . SER A 1 211 ? 11.177 4.612 -15.726 1.00 89.25 211 SER A C 1
ATOM 1667 O O . SER A 1 211 ? 11.689 4.204 -16.769 1.00 89.25 211 SER A O 1
ATOM 1669 N N . ASN A 1 212 ? 10.229 5.554 -15.739 1.00 90.88 212 ASN A N 1
ATOM 1670 C CA . ASN A 1 212 ? 9.719 6.140 -16.974 1.00 90.88 212 ASN A CA 1
ATOM 1671 C C . ASN A 1 212 ? 10.788 6.956 -17.715 1.00 90.88 212 ASN A C 1
ATOM 1673 O O . ASN A 1 212 ? 10.896 6.821 -18.927 1.00 90.88 212 ASN A O 1
ATOM 1677 N N . ARG A 1 213 ? 11.619 7.741 -17.012 1.00 86.56 213 ARG A N 1
ATOM 1678 C CA . ARG A 1 213 ? 12.735 8.495 -17.616 1.00 86.56 213 ARG A CA 1
ATOM 1679 C C . ARG A 1 213 ? 13.720 7.577 -18.333 1.00 86.56 213 ARG A C 1
ATOM 1681 O O . ARG A 1 213 ? 14.070 7.856 -19.475 1.00 86.56 213 ARG A O 1
ATOM 1688 N N . SER A 1 214 ? 14.112 6.469 -17.704 1.00 83.44 214 SER A N 1
ATOM 1689 C CA . SER A 1 214 ? 14.985 5.471 -18.334 1.00 83.44 214 SER A CA 1
ATOM 1690 C C . SER A 1 214 ? 14.349 4.894 -19.599 1.00 83.44 214 SER A C 1
ATOM 1692 O O . SER A 1 214 ? 14.992 4.867 -20.644 1.00 83.44 214 SER A O 1
ATOM 1694 N N . ARG A 1 215 ? 13.073 4.497 -19.537 1.00 85.19 215 ARG A N 1
ATOM 1695 C CA . ARG A 1 215 ? 12.361 3.933 -20.693 1.00 85.19 215 ARG A CA 1
ATOM 1696 C C . ARG A 1 215 ? 12.146 4.956 -21.809 1.00 85.19 215 ARG A C 1
ATOM 1698 O O . ARG A 1 215 ? 12.260 4.605 -22.976 1.00 85.19 215 ARG A O 1
ATOM 1705 N N . PHE A 1 216 ? 11.841 6.205 -21.461 1.00 84.69 216 PHE A N 1
ATOM 1706 C CA . PHE A 1 216 ? 11.656 7.305 -22.408 1.00 84.69 216 PHE A CA 1
ATOM 1707 C C . PHE A 1 216 ? 12.954 7.627 -23.138 1.00 84.69 216 PHE A C 1
ATOM 1709 O O . PHE A 1 216 ? 12.955 7.772 -24.357 1.00 84.69 216 PHE A O 1
ATOM 1716 N N . ARG A 1 217 ? 14.070 7.649 -22.401 1.00 80.31 217 ARG A N 1
ATOM 1717 C CA . ARG A 1 217 ? 15.409 7.760 -22.974 1.00 80.31 217 ARG A CA 1
ATOM 1718 C C . ARG A 1 217 ? 15.666 6.622 -23.957 1.00 80.31 217 ARG A C 1
ATOM 1720 O O . ARG A 1 217 ? 15.986 6.891 -25.103 1.00 80.31 217 ARG A O 1
ATOM 1727 N N . ASP A 1 218 ? 15.472 5.366 -23.558 1.00 80.44 218 ASP A N 1
ATOM 1728 C CA . ASP A 1 218 ? 15.702 4.219 -24.450 1.00 80.44 218 ASP A CA 1
ATOM 1729 C C . ASP A 1 218 ? 14.823 4.248 -25.707 1.00 80.44 218 ASP A C 1
ATOM 1731 O O . ASP A 1 218 ? 15.300 3.921 -26.792 1.00 80.44 218 ASP A O 1
ATOM 1735 N N . PHE A 1 219 ? 13.573 4.691 -25.574 1.00 84.00 219 PHE A N 1
ATOM 1736 C CA . PHE A 1 219 ? 12.652 4.870 -26.692 1.00 84.00 219 PHE A CA 1
ATOM 1737 C C . PHE A 1 219 ? 13.139 5.931 -27.686 1.00 84.00 219 PHE A C 1
ATOM 1739 O O . PHE A 1 219 ? 13.246 5.631 -28.873 1.00 84.00 219 PHE A O 1
ATOM 1746 N N . LEU A 1 220 ? 13.500 7.129 -27.212 1.00 80.19 220 LEU A N 1
ATOM 1747 C CA . LEU A 1 220 ? 14.032 8.189 -28.077 1.00 80.19 220 LEU A CA 1
ATOM 1748 C C . LEU A 1 220 ? 15.342 7.779 -28.751 1.00 80.19 220 LEU A C 1
ATOM 1750 O O . LEU A 1 220 ? 15.557 8.085 -29.917 1.00 80.19 220 LEU A O 1
ATOM 1754 N N . MET A 1 221 ? 16.205 7.051 -28.040 1.00 75.94 221 MET A N 1
ATOM 1755 C CA . MET A 1 221 ? 17.453 6.544 -28.611 1.00 75.94 221 MET A CA 1
ATOM 1756 C C . MET A 1 221 ? 17.195 5.525 -29.724 1.00 75.94 221 MET A C 1
ATOM 1758 O O . MET A 1 221 ? 17.859 5.572 -30.755 1.00 75.94 221 MET A O 1
ATOM 1762 N N . ALA A 1 222 ? 16.253 4.598 -29.531 1.00 78.94 222 ALA A N 1
ATOM 1763 C CA . ALA A 1 222 ? 15.907 3.607 -30.547 1.00 78.94 222 ALA A CA 1
ATOM 1764 C C . ALA A 1 222 ? 15.320 4.265 -31.807 1.00 78.94 222 ALA A C 1
ATOM 1766 O O . ALA A 1 222 ? 15.727 3.917 -32.915 1.00 78.94 222 ALA A O 1
ATOM 1767 N N . ASP A 1 223 ? 14.433 5.246 -31.624 1.00 82.44 223 ASP A N 1
ATOM 1768 C CA . ASP A 1 223 ? 13.847 6.043 -32.706 1.00 82.44 223 ASP A CA 1
ATOM 1769 C C . ASP A 1 223 ? 14.918 6.858 -33.454 1.00 82.44 223 ASP A C 1
ATOM 1771 O O . ASP A 1 223 ? 15.011 6.791 -34.678 1.00 82.44 223 ASP A O 1
ATOM 1775 N N . ALA A 1 224 ? 15.828 7.522 -32.731 1.00 80.75 224 ALA A N 1
ATOM 1776 C CA . ALA A 1 224 ? 16.948 8.252 -33.326 1.00 80.75 224 ALA A CA 1
ATOM 1777 C C . ALA A 1 224 ? 17.884 7.339 -34.136 1.00 80.75 224 ALA A C 1
ATOM 1779 O O . ALA A 1 224 ? 18.299 7.703 -35.237 1.00 80.75 224 ALA A O 1
ATOM 1780 N N . VAL A 1 225 ? 18.207 6.142 -33.625 1.00 77.25 225 VAL A N 1
ATOM 1781 C CA . VAL A 1 225 ? 19.001 5.140 -34.360 1.00 77.25 225 VAL A CA 1
ATOM 1782 C C . VAL A 1 225 ? 18.287 4.717 -35.638 1.00 77.25 225 VAL A C 1
ATOM 1784 O O . VAL A 1 225 ? 18.929 4.633 -36.685 1.00 77.25 225 VAL A O 1
ATOM 1787 N N . GLN A 1 226 ? 16.982 4.456 -35.567 1.00 80.81 226 GLN A N 1
ATOM 1788 C CA . GLN A 1 226 ? 16.192 4.054 -36.724 1.00 80.81 226 GLN A CA 1
ATOM 1789 C C . GLN A 1 226 ? 16.167 5.158 -37.788 1.00 80.81 226 GLN A C 1
ATOM 1791 O O . GLN A 1 226 ? 16.575 4.909 -38.919 1.00 80.81 226 GLN A O 1
ATOM 1796 N N . GLN A 1 227 ? 15.794 6.386 -37.419 1.00 82.81 227 GLN A N 1
ATOM 1797 C CA . GLN A 1 227 ? 15.729 7.520 -38.348 1.00 82.81 227 GLN A CA 1
ATOM 1798 C C . GLN A 1 227 ? 17.091 7.836 -38.978 1.00 82.81 227 GLN A C 1
ATOM 1800 O O . GLN A 1 227 ? 17.179 8.110 -40.174 1.00 82.81 227 GLN A O 1
ATOM 1805 N N . SER A 1 228 ? 18.170 7.752 -38.195 1.00 78.62 228 SER A N 1
ATOM 1806 C CA . SER A 1 228 ? 19.533 7.975 -38.698 1.00 78.62 228 SER A CA 1
ATOM 1807 C C . SER A 1 228 ? 19.967 6.870 -39.662 1.00 78.62 228 SER A C 1
ATOM 1809 O O . SER A 1 228 ? 20.599 7.152 -40.678 1.00 78.62 228 SER A O 1
ATOM 1811 N N . SER A 1 229 ? 19.592 5.618 -39.381 1.00 77.25 229 SER A N 1
ATOM 1812 C CA . SER A 1 229 ? 19.859 4.483 -40.273 1.00 77.25 229 SER A CA 1
ATOM 1813 C C . SER A 1 229 ? 19.093 4.627 -41.589 1.00 77.25 229 SER A C 1
ATOM 1815 O O . SER A 1 229 ? 19.689 4.504 -42.654 1.00 77.25 229 SER A O 1
ATOM 1817 N N . GLU A 1 230 ? 17.806 4.980 -41.535 1.00 82.19 230 GLU A N 1
ATOM 1818 C CA . GLU A 1 230 ? 16.974 5.220 -42.720 1.00 82.19 230 GLU A CA 1
ATOM 1819 C C . GLU A 1 230 ? 17.503 6.390 -43.568 1.00 82.19 230 GLU A C 1
ATOM 1821 O O . GLU A 1 230 ? 17.537 6.306 -44.800 1.00 82.19 230 GLU A O 1
ATOM 1826 N N . LEU A 1 231 ? 17.957 7.475 -42.926 1.00 83.62 231 LEU A N 1
ATOM 1827 C CA . LEU A 1 231 ? 18.557 8.620 -43.612 1.00 83.62 231 LEU A CA 1
ATOM 1828 C C . LEU A 1 231 ? 19.865 8.229 -44.310 1.00 83.62 231 LEU A C 1
ATOM 1830 O O . LEU A 1 231 ? 20.067 8.570 -45.478 1.00 83.62 231 LEU A O 1
ATOM 1834 N N . TYR A 1 232 ? 20.716 7.465 -43.622 1.00 79.94 232 TYR A N 1
ATOM 1835 C CA . TYR A 1 232 ? 21.949 6.942 -44.196 1.00 79.94 232 TYR A CA 1
ATOM 1836 C C . TYR A 1 232 ? 21.676 6.013 -45.380 1.00 79.94 232 TYR A C 1
ATOM 1838 O O . TYR A 1 232 ? 22.237 6.212 -46.455 1.00 79.94 232 TYR A O 1
ATOM 1846 N N . GLU A 1 233 ? 20.778 5.038 -45.227 1.00 79.19 233 GLU A N 1
ATOM 1847 C CA . GLU A 1 233 ? 20.382 4.125 -46.302 1.00 79.19 233 GLU A CA 1
ATOM 1848 C C . GLU A 1 233 ? 19.855 4.886 -47.517 1.00 79.19 233 GLU A C 1
ATOM 1850 O O . GLU A 1 233 ? 20.227 4.582 -48.650 1.00 79.19 233 GLU A O 1
ATOM 1855 N N . LYS A 1 234 ? 19.031 5.915 -47.297 1.00 83.75 234 LYS A N 1
ATOM 1856 C CA . LYS A 1 234 ? 18.513 6.768 -48.367 1.00 83.75 234 LYS A CA 1
ATOM 1857 C C . LYS A 1 234 ? 19.626 7.518 -49.099 1.00 83.75 234 LYS A C 1
ATOM 1859 O O . LYS A 1 234 ? 19.611 7.523 -50.325 1.00 83.75 234 LYS A O 1
ATOM 1864 N N . GLY A 1 235 ? 20.587 8.109 -48.386 1.00 81.06 235 GLY A N 1
ATOM 1865 C CA . GLY A 1 235 ? 21.742 8.785 -48.999 1.00 81.06 235 GLY A CA 1
ATOM 1866 C C . GLY A 1 235 ? 22.716 7.827 -49.698 1.00 81.06 235 GLY A C 1
ATOM 1867 O O . GLY A 1 235 ? 23.450 8.209 -50.608 1.00 81.06 235 GLY A O 1
ATOM 1868 N N . MET A 1 236 ? 22.689 6.556 -49.301 1.00 73.56 236 MET A N 1
ATOM 1869 C CA . MET A 1 236 ? 23.506 5.485 -49.858 1.00 73.56 236 MET A CA 1
ATOM 1870 C C . MET A 1 236 ? 22.851 4.750 -51.042 1.00 73.56 236 MET A C 1
ATOM 1872 O O . MET A 1 236 ? 23.539 3.977 -51.727 1.00 73.56 236 MET A O 1
ATOM 1876 N N . LYS A 1 237 ? 21.556 4.980 -51.314 1.00 73.69 237 LYS A N 1
ATOM 1877 C CA . LYS A 1 237 ? 20.857 4.426 -52.483 1.00 73.69 237 LYS A CA 1
ATOM 1878 C C . LYS A 1 237 ? 21.403 5.046 -53.776 1.00 73.69 237 LYS A C 1
ATOM 1880 O O . LYS A 1 237 ? 21.638 6.250 -53.830 1.00 73.69 237 LYS A O 1
ATOM 1885 N N . PRO A 1 238 ? 21.629 4.254 -54.837 1.00 62.75 238 PRO A N 1
ATOM 1886 C CA . PRO A 1 238 ? 22.058 4.810 -56.110 1.00 62.75 238 PRO A CA 1
ATOM 1887 C C . PRO A 1 238 ? 20.942 5.596 -56.806 1.00 62.75 238 PRO A C 1
ATOM 1889 O O . PRO A 1 238 ? 19.840 5.081 -56.941 1.00 62.75 238 PRO A O 1
ATOM 1892 N N . ASP A 1 239 ? 21.260 6.764 -57.370 1.00 59.03 239 ASP A N 1
ATOM 1893 C CA . ASP A 1 239 ? 20.362 7.538 -58.257 1.00 59.03 239 ASP A CA 1
ATOM 1894 C C . ASP A 1 239 ? 20.097 6.865 -59.623 1.00 59.03 239 ASP A C 1
ATOM 1896 O O . ASP A 1 239 ? 19.560 7.479 -60.548 1.00 59.03 239 ASP A O 1
ATOM 1900 N N . PHE A 1 240 ? 20.492 5.603 -59.801 1.00 52.28 240 PHE A N 1
ATOM 1901 C CA . PHE A 1 240 ? 20.235 4.879 -61.038 1.00 52.28 240 PHE A CA 1
ATOM 1902 C C . PHE A 1 240 ? 18.765 4.466 -61.054 1.00 52.28 240 PHE A C 1
ATOM 1904 O O . PHE A 1 240 ? 18.387 3.485 -60.421 1.00 52.28 240 PHE A O 1
ATOM 1911 N N . GLY A 1 241 ? 17.927 5.211 -61.775 1.00 45.16 241 GLY A N 1
ATOM 1912 C CA . GLY A 1 241 ? 16.577 4.753 -62.084 1.00 45.16 241 GLY A CA 1
ATOM 1913 C C . GLY A 1 241 ? 16.656 3.444 -62.863 1.00 45.16 241 GLY A C 1
ATOM 1914 O O . GLY A 1 241 ? 17.106 3.496 -63.999 1.00 45.16 241 GLY A O 1
ATOM 1915 N N . ASP A 1 242 ? 16.293 2.322 -62.227 1.00 40.03 242 ASP A N 1
ATOM 1916 C CA . ASP A 1 242 ? 16.011 0.943 -62.695 1.00 40.03 242 ASP A CA 1
ATOM 1917 C C . ASP A 1 242 ? 16.791 0.338 -63.890 1.00 40.03 242 ASP A C 1
ATOM 1919 O O . ASP A 1 242 ? 16.544 -0.794 -64.307 1.00 40.03 242 ASP A O 1
ATOM 1923 N N . SER A 1 243 ? 17.789 1.021 -64.436 1.00 36.97 243 SER A N 1
ATOM 1924 C CA . SER A 1 243 ? 18.531 0.630 -65.623 1.00 36.97 243 SER A CA 1
ATOM 1925 C C . SER A 1 243 ? 19.888 0.069 -65.221 1.00 36.97 243 SER A C 1
ATOM 1927 O O . SER A 1 243 ? 20.870 0.793 -65.092 1.00 36.97 243 SER A O 1
ATOM 1929 N N . LEU A 1 244 ? 19.904 -1.256 -65.085 1.00 38.97 244 LEU A N 1
ATOM 1930 C CA . LEU A 1 244 ? 20.927 -2.166 -65.610 1.00 38.97 244 LEU A CA 1
ATOM 1931 C C . LEU A 1 244 ? 22.410 -1.791 -65.364 1.00 38.97 244 LEU A C 1
ATOM 1933 O O . LEU A 1 244 ? 23.014 -0.994 -66.075 1.00 38.97 244 LEU A O 1
ATOM 1937 N N . LEU A 1 245 ? 23.035 -2.566 -64.467 1.00 39.91 245 LEU A N 1
ATOM 1938 C CA . LEU A 1 245 ? 24.432 -3.040 -64.552 1.00 39.91 245 LEU A CA 1
ATOM 1939 C C . LEU A 1 245 ? 25.596 -2.048 -64.342 1.00 39.91 245 LEU A C 1
ATOM 1941 O O . LEU A 1 245 ? 26.751 -2.433 -64.525 1.00 39.91 245 LEU A O 1
ATOM 1945 N N . GLY A 1 246 ? 25.359 -0.832 -63.857 1.00 45.16 246 GLY A N 1
ATOM 1946 C CA . GLY A 1 246 ? 26.440 0.032 -63.365 1.00 45.16 246 GLY A CA 1
ATOM 1947 C C . GLY A 1 246 ? 26.782 -0.245 -61.898 1.00 45.16 246 GLY A C 1
ATOM 1948 O O . GLY A 1 246 ? 26.213 0.397 -61.019 1.00 45.16 246 GLY A O 1
ATOM 1949 N N . LYS A 1 247 ? 27.704 -1.177 -61.603 1.00 56.06 247 LYS A N 1
ATOM 1950 C CA . LYS A 1 247 ? 28.290 -1.286 -60.249 1.00 56.06 247 LYS A CA 1
ATOM 1951 C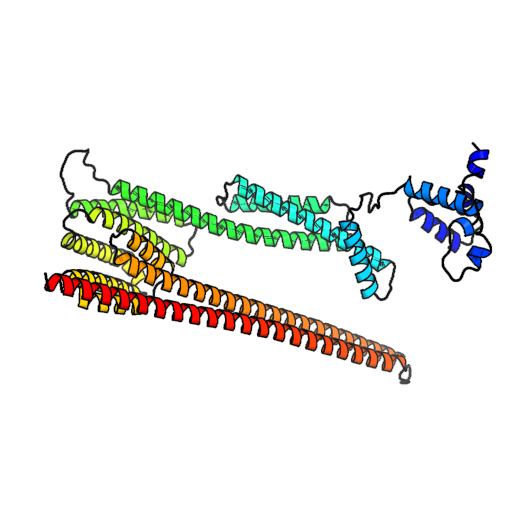 C . LYS A 1 247 ? 28.927 0.068 -59.904 1.00 56.06 247 LYS A C 1
ATOM 1953 O O . LYS A 1 247 ? 29.769 0.548 -60.663 1.00 56.06 247 LYS A O 1
ATOM 1958 N N . ALA A 1 248 ? 28.502 0.694 -58.805 1.00 56.72 248 ALA A N 1
ATOM 1959 C CA . ALA A 1 248 ? 29.097 1.946 -58.343 1.00 56.72 248 ALA A CA 1
ATOM 1960 C C . ALA A 1 248 ? 30.608 1.747 -58.142 1.00 56.72 248 ALA A C 1
ATOM 1962 O O . ALA A 1 248 ? 31.031 0.729 -57.589 1.00 56.72 248 ALA A O 1
ATOM 1963 N N . THR A 1 249 ? 31.424 2.687 -58.616 1.00 59.72 249 THR A N 1
ATOM 1964 C CA . THR A 1 249 ? 32.871 2.627 -58.376 1.00 59.72 249 THR A CA 1
ATOM 1965 C C . THR A 1 249 ? 33.170 2.870 -56.896 1.00 59.72 249 THR A C 1
ATOM 1967 O O . THR A 1 249 ? 32.370 3.478 -56.184 1.00 59.72 249 THR A O 1
ATOM 1970 N N . VAL A 1 250 ? 34.336 2.416 -56.426 1.00 56.12 250 VAL A N 1
ATOM 1971 C CA . VAL A 1 250 ? 34.779 2.630 -55.036 1.00 56.12 250 VAL A CA 1
ATOM 1972 C C . VAL A 1 250 ? 34.738 4.121 -54.669 1.00 56.12 250 VAL A C 1
ATOM 1974 O O . VAL A 1 250 ? 34.190 4.469 -53.627 1.00 56.12 250 VAL A O 1
ATOM 1977 N N . GLU A 1 251 ? 35.194 5.003 -55.564 1.00 64.88 251 GLU A N 1
ATOM 1978 C CA . GLU A 1 251 ? 35.096 6.462 -55.407 1.00 64.88 251 GLU A CA 1
ATOM 1979 C C . GLU A 1 251 ? 33.649 6.962 -55.257 1.00 64.88 251 GLU A C 1
ATOM 1981 O O . GLU A 1 251 ? 33.366 7.763 -54.376 1.00 64.88 251 GLU A O 1
ATOM 1986 N N . GLN A 1 252 ? 32.699 6.454 -56.048 1.00 65.19 252 GLN A N 1
ATOM 1987 C CA . GLN A 1 252 ? 31.292 6.869 -55.953 1.00 65.19 252 GLN A CA 1
ATOM 1988 C C . GLN A 1 252 ? 30.632 6.423 -54.644 1.00 65.19 252 GLN A C 1
ATOM 1990 O O . GLN A 1 252 ? 29.757 7.110 -54.118 1.00 65.19 252 GLN A O 1
ATOM 1995 N N . VAL A 1 253 ? 31.024 5.259 -54.123 1.00 61.84 253 VAL A N 1
ATOM 1996 C CA . VAL A 1 253 ? 30.555 4.773 -52.819 1.00 61.84 253 VAL A CA 1
ATOM 1997 C C . VAL A 1 253 ? 31.154 5.615 -51.695 1.00 61.84 253 VAL A C 1
ATOM 1999 O O . VAL A 1 253 ? 30.432 5.986 -50.770 1.00 61.84 253 VAL A O 1
ATOM 2002 N N . LYS A 1 254 ? 32.442 5.959 -51.803 1.00 63.19 254 LYS A N 1
ATOM 2003 C CA . LYS A 1 254 ? 33.136 6.835 -50.858 1.00 63.19 254 LYS A CA 1
ATOM 2004 C C . LYS A 1 254 ? 32.493 8.223 -50.805 1.00 63.19 254 LYS A C 1
ATOM 2006 O O . LYS A 1 254 ? 32.099 8.649 -49.725 1.00 63.19 254 LYS A O 1
ATOM 2011 N N . ASP A 1 255 ? 32.263 8.858 -51.952 1.00 71.00 255 ASP A N 1
ATOM 2012 C CA . ASP A 1 255 ? 31.629 10.182 -52.038 1.00 71.00 255 ASP A CA 1
ATOM 2013 C C . ASP A 1 255 ? 30.208 10.201 -51.449 1.00 71.00 255 ASP A C 1
ATOM 2015 O O . ASP A 1 255 ? 29.773 11.194 -50.861 1.00 71.00 255 ASP A O 1
ATOM 2019 N N . ARG A 1 256 ? 29.451 9.106 -51.605 1.00 72.06 256 ARG A N 1
ATOM 2020 C CA . ARG A 1 256 ? 28.114 8.972 -51.003 1.00 72.06 256 ARG A CA 1
ATOM 2021 C C . ARG A 1 256 ? 28.187 8.782 -49.497 1.00 72.06 256 ARG A C 1
ATOM 2023 O O . ARG A 1 256 ? 27.420 9.417 -48.780 1.00 72.06 256 ARG A O 1
ATOM 2030 N N . HIS A 1 257 ? 29.114 7.957 -49.017 1.00 71.81 257 HIS A N 1
ATOM 2031 C CA . HIS A 1 257 ? 29.335 7.771 -47.587 1.00 71.81 257 HIS A CA 1
ATOM 2032 C C . HIS A 1 257 ? 29.749 9.085 -46.915 1.00 71.81 257 HIS A C 1
ATOM 2034 O O . HIS A 1 257 ? 29.150 9.464 -45.912 1.00 71.81 257 HIS A O 1
ATOM 2040 N N . GLU A 1 258 ? 30.693 9.821 -47.509 1.00 74.62 258 GLU A N 1
ATOM 2041 C CA . GLU A 1 258 ? 31.167 11.117 -47.005 1.00 74.62 258 GLU A CA 1
ATOM 2042 C C . GLU A 1 258 ? 30.053 12.173 -46.897 1.00 74.62 258 GLU A C 1
ATOM 2044 O O . GLU A 1 258 ? 30.179 13.105 -46.107 1.00 74.62 258 GLU A O 1
ATOM 2049 N N . LYS A 1 259 ? 28.941 12.018 -47.629 1.00 77.38 259 LYS A N 1
ATOM 2050 C CA . LYS A 1 259 ? 27.756 12.888 -47.526 1.00 77.38 259 LYS A CA 1
ATOM 2051 C C . LYS A 1 259 ? 26.681 12.342 -46.588 1.00 77.38 259 LYS A C 1
ATOM 2053 O O . LYS A 1 259 ? 26.205 13.060 -45.716 1.00 77.38 259 LYS A O 1
ATOM 2058 N N . ALA A 1 260 ? 26.309 11.073 -46.743 1.00 76.00 260 ALA A N 1
ATOM 2059 C CA . ALA A 1 260 ? 25.212 10.463 -45.995 1.00 76.00 260 ALA A CA 1
ATOM 2060 C C . ALA A 1 260 ? 25.559 10.246 -44.514 1.00 76.00 260 ALA A C 1
ATOM 2062 O O . ALA A 1 260 ? 24.684 10.321 -43.651 1.00 76.00 260 ALA A O 1
ATOM 2063 N N . PHE A 1 261 ? 26.829 9.969 -44.203 1.00 76.25 261 PHE A N 1
ATOM 2064 C CA . PHE A 1 261 ? 27.263 9.683 -42.839 1.00 76.25 261 PHE A CA 1
ATOM 2065 C C . PHE A 1 261 ? 27.203 10.919 -41.921 1.00 76.25 261 PHE A C 1
ATOM 2067 O O . PHE A 1 261 ? 26.583 10.808 -40.863 1.00 76.25 261 PHE A O 1
ATOM 2074 N N . PRO A 1 262 ? 27.744 12.102 -42.288 1.00 78.69 262 PRO A N 1
ATOM 2075 C CA . PRO A 1 262 ? 27.599 13.303 -41.462 1.00 78.69 262 PRO A CA 1
ATOM 2076 C C . PRO A 1 262 ? 26.144 13.730 -41.245 1.00 78.69 262 PRO A C 1
ATOM 2078 O O . PRO A 1 262 ? 25.798 14.159 -40.147 1.00 78.69 262 PRO A O 1
ATOM 2081 N N . GLU A 1 263 ? 25.279 13.583 -42.253 1.00 81.31 263 GLU A N 1
ATOM 2082 C CA . GLU A 1 263 ? 23.852 13.919 -42.138 1.00 81.31 263 GLU A CA 1
ATOM 2083 C C . GLU A 1 263 ? 23.122 12.989 -41.156 1.00 81.31 263 GLU A C 1
ATOM 2085 O O . GLU A 1 263 ? 22.425 13.461 -40.255 1.00 81.31 263 GLU A O 1
ATOM 2090 N N . ALA A 1 264 ? 23.336 11.673 -41.270 1.00 77.75 264 ALA A N 1
ATOM 2091 C CA . ALA A 1 264 ? 22.794 10.685 -40.337 1.00 77.75 264 ALA A CA 1
ATOM 2092 C C . ALA A 1 264 ? 23.328 10.876 -38.910 1.00 77.75 264 ALA A C 1
ATOM 2094 O O . ALA A 1 264 ? 22.565 10.824 -37.945 1.00 77.75 264 ALA A O 1
ATOM 2095 N N . MET A 1 265 ? 24.626 11.150 -38.767 1.00 77.56 265 MET A N 1
ATOM 2096 C CA . MET A 1 265 ? 25.240 11.395 -37.463 1.00 77.56 265 MET A CA 1
ATOM 2097 C C . MET A 1 265 ? 24.756 12.694 -36.825 1.00 77.56 265 MET A C 1
ATOM 2099 O O . MET A 1 265 ? 24.515 12.705 -35.623 1.00 77.56 265 MET A O 1
ATOM 2103 N N . SER A 1 266 ? 24.553 13.759 -37.601 1.00 81.50 266 SER A N 1
ATOM 2104 C CA . SER A 1 266 ? 24.007 15.013 -37.077 1.00 81.50 266 SER A CA 1
ATOM 2105 C C . SER A 1 266 ? 22.576 14.832 -36.561 1.00 81.50 266 SER A C 1
ATOM 2107 O O . SER A 1 266 ? 22.250 15.335 -35.487 1.00 81.50 266 SER A O 1
ATOM 2109 N N . LEU A 1 267 ? 21.733 14.070 -37.270 1.00 80.50 267 LEU A N 1
ATOM 2110 C CA . LEU A 1 267 ? 20.372 13.763 -36.815 1.00 80.50 267 LEU A CA 1
ATOM 2111 C C . LEU A 1 267 ? 20.380 12.963 -35.506 1.00 80.50 267 LEU A C 1
ATOM 2113 O O . LEU A 1 267 ? 19.648 13.303 -34.575 1.00 80.50 267 LEU A O 1
ATOM 2117 N N . PHE A 1 268 ? 21.251 11.955 -35.408 1.00 78.06 268 PHE A N 1
ATOM 2118 C CA . PHE A 1 268 ? 21.454 11.207 -34.172 1.00 78.06 268 PHE A CA 1
ATOM 2119 C C . PHE A 1 268 ? 21.927 12.119 -33.033 1.00 78.06 268 PHE A C 1
ATOM 2121 O O . PHE A 1 268 ? 21.340 12.121 -31.957 1.00 78.06 268 PHE A O 1
ATOM 2128 N N . GLU A 1 269 ? 22.963 12.926 -33.257 1.00 76.69 269 GLU A N 1
ATOM 2129 C CA . GLU A 1 269 ? 23.544 13.788 -32.225 1.00 76.69 269 GLU A CA 1
ATOM 2130 C C . GLU A 1 269 ? 22.548 14.829 -31.708 1.00 76.69 269 GLU A C 1
ATOM 2132 O O . GLU A 1 269 ? 22.433 14.985 -30.494 1.00 76.69 269 GLU A O 1
ATOM 2137 N N . ASN A 1 270 ? 21.751 15.442 -32.585 1.00 80.38 270 ASN A N 1
ATOM 2138 C CA . ASN A 1 270 ? 20.709 16.396 -32.194 1.00 80.38 270 ASN A CA 1
ATOM 2139 C C . ASN A 1 270 ? 19.590 15.743 -31.361 1.00 80.38 270 ASN A C 1
ATOM 2141 O O . ASN A 1 270 ? 19.048 16.362 -30.446 1.00 80.38 270 ASN A O 1
ATOM 2145 N N . ALA A 1 271 ? 19.233 14.487 -31.648 1.00 73.62 271 ALA A N 1
ATOM 2146 C CA . ALA A 1 271 ? 18.224 13.755 -30.877 1.00 73.62 271 ALA A CA 1
ATOM 2147 C C . ALA A 1 271 ? 18.731 13.329 -29.485 1.00 73.62 271 ALA A C 1
ATOM 2149 O O . ALA A 1 271 ? 17.942 13.096 -28.565 1.00 73.62 271 ALA A O 1
ATOM 2150 N N . VAL A 1 272 ? 20.052 13.222 -29.331 1.00 70.31 272 VAL A N 1
ATOM 2151 C CA . VAL A 1 272 ? 20.717 12.675 -28.143 1.00 70.31 272 VAL A CA 1
ATOM 2152 C C . VAL A 1 272 ? 21.289 13.783 -27.244 1.00 70.31 272 VAL A C 1
ATOM 2154 O O . VAL A 1 272 ? 21.422 13.569 -26.039 1.00 70.31 272 VAL A O 1
ATOM 2157 N N . GLU A 1 273 ? 21.540 14.981 -27.784 1.00 69.31 273 GLU A N 1
ATOM 2158 C CA . GLU A 1 273 ? 22.015 16.186 -27.077 1.00 69.31 273 GLU A CA 1
ATOM 2159 C C . GLU A 1 273 ? 21.315 16.461 -25.723 1.00 69.31 273 GLU A C 1
ATOM 2161 O O . GLU A 1 273 ? 22.002 16.812 -24.758 1.00 69.31 273 GLU A O 1
ATOM 2166 N N . PRO A 1 274 ? 19.993 16.231 -25.555 1.00 66.31 274 PRO A N 1
ATOM 2167 C CA . PRO A 1 274 ? 19.321 16.449 -24.271 1.00 66.31 274 PRO A CA 1
ATOM 2168 C C . PRO A 1 274 ? 19.711 15.469 -23.146 1.00 66.31 274 PRO A C 1
ATOM 2170 O O . PRO A 1 274 ? 19.300 15.674 -22.003 1.00 66.31 274 PRO A O 1
ATOM 2173 N N . PHE A 1 275 ? 20.459 14.397 -23.440 1.00 64.19 275 PHE A N 1
ATOM 2174 C CA . PHE A 1 275 ? 20.706 13.254 -22.544 1.00 64.19 275 PHE A CA 1
ATOM 2175 C C . PHE A 1 275 ? 22.198 12.994 -22.277 1.00 64.19 275 PHE A C 1
ATOM 2177 O O . PHE A 1 275 ? 22.599 11.838 -22.174 1.00 64.19 275 PHE A O 1
ATOM 2184 N N . ASN A 1 276 ? 22.994 14.064 -22.178 1.00 54.44 276 ASN A N 1
ATOM 2185 C CA . ASN A 1 276 ? 24.469 14.150 -22.149 1.00 54.44 276 ASN A CA 1
ATOM 2186 C C . ASN A 1 276 ? 25.241 13.371 -21.038 1.00 54.44 276 ASN A C 1
ATOM 2188 O O . ASN A 1 276 ? 26.268 13.834 -20.544 1.00 54.44 276 ASN A O 1
ATOM 2192 N N . ASP A 1 277 ? 24.803 12.173 -20.653 1.00 57.12 277 ASP A N 1
ATOM 2193 C CA . ASP A 1 277 ? 25.577 11.244 -19.828 1.00 57.12 277 ASP A CA 1
ATOM 2194 C C . ASP A 1 277 ? 26.602 10.512 -20.723 1.00 57.12 277 ASP A C 1
ATOM 2196 O O . ASP A 1 277 ? 26.270 9.614 -21.500 1.00 57.12 277 ASP A O 1
ATOM 2200 N N . GLU A 1 278 ? 27.870 10.925 -20.634 1.00 51.69 278 GLU A N 1
ATOM 2201 C CA . GLU A 1 278 ? 28.943 10.636 -21.607 1.00 51.69 278 GLU A CA 1
ATOM 2202 C C . GLU A 1 278 ? 29.254 9.142 -21.852 1.00 51.69 278 GLU A C 1
ATOM 2204 O O . GLU A 1 278 ? 29.803 8.791 -22.898 1.00 51.69 278 GLU A O 1
ATOM 2209 N N . VAL A 1 279 ? 28.902 8.240 -20.930 1.00 50.25 279 VAL A N 1
ATOM 2210 C CA . VAL A 1 279 ? 29.293 6.816 -20.997 1.00 50.25 279 VAL A CA 1
ATOM 2211 C C . VAL A 1 279 ? 28.340 5.980 -21.870 1.00 50.25 279 VAL A C 1
ATOM 2213 O O . VAL A 1 279 ? 28.807 5.200 -22.700 1.00 50.25 279 VAL A O 1
ATOM 2216 N N . ASP A 1 280 ? 27.022 6.192 -21.761 1.00 56.94 280 ASP A N 1
ATOM 2217 C CA . ASP A 1 280 ? 25.992 5.483 -22.556 1.00 56.94 280 ASP A CA 1
ATOM 2218 C C . ASP A 1 280 ? 26.024 5.921 -24.038 1.00 56.94 280 ASP A C 1
ATOM 2220 O O . ASP A 1 280 ? 25.743 5.149 -24.961 1.00 56.94 280 ASP A O 1
ATOM 2224 N N . LEU A 1 281 ? 26.406 7.180 -24.272 1.00 56.12 281 LEU A N 1
ATOM 2225 C CA . LEU A 1 281 ? 26.444 7.821 -25.584 1.00 56.12 281 LEU A CA 1
ATOM 2226 C C . LEU A 1 281 ? 27.490 7.178 -26.506 1.00 56.12 281 LEU A C 1
ATOM 2228 O O . LEU A 1 281 ? 27.235 6.960 -27.690 1.00 56.12 281 LEU A O 1
ATOM 2232 N N . ILE A 1 282 ? 28.663 6.840 -25.963 1.00 56.38 282 ILE A N 1
ATOM 2233 C CA . ILE A 1 282 ? 29.781 6.251 -26.715 1.00 56.38 282 ILE A CA 1
ATOM 2234 C C . ILE A 1 282 ? 29.449 4.824 -27.155 1.00 56.38 282 ILE A C 1
ATOM 2236 O O . ILE A 1 282 ? 29.685 4.456 -28.307 1.00 56.38 282 ILE A O 1
ATOM 2240 N N . GLU A 1 283 ? 28.889 4.015 -26.259 1.00 59.41 283 GLU A N 1
ATOM 2241 C CA . GLU A 1 283 ? 28.553 2.618 -26.540 1.00 59.41 283 GLU A CA 1
ATOM 2242 C C . GLU A 1 283 ? 27.407 2.500 -27.556 1.00 59.41 283 GLU A C 1
ATOM 2244 O O . GLU A 1 283 ? 27.425 1.644 -28.444 1.00 59.41 283 GLU A O 1
ATOM 2249 N N . ARG A 1 284 ? 26.454 3.436 -27.524 1.00 58.97 284 ARG A N 1
ATOM 2250 C CA . ARG A 1 284 ? 25.350 3.481 -28.490 1.00 58.97 284 ARG A CA 1
ATOM 2251 C C . ARG A 1 284 ? 25.734 4.124 -29.822 1.00 58.97 284 ARG A C 1
ATOM 2253 O O . ARG A 1 284 ? 25.311 3.604 -30.852 1.00 58.97 284 ARG A O 1
ATOM 2260 N N . LYS A 1 285 ? 26.616 5.140 -29.843 1.00 59.84 285 LYS A N 1
ATOM 2261 C CA . LYS A 1 285 ? 27.281 5.598 -31.083 1.00 59.84 285 LYS A CA 1
ATOM 2262 C C . LYS A 1 285 ? 28.019 4.438 -31.753 1.00 59.84 285 LYS A C 1
ATOM 2264 O O . LYS A 1 285 ? 27.873 4.244 -32.954 1.00 59.84 285 LYS A O 1
ATOM 2269 N N . ARG A 1 286 ? 28.734 3.608 -30.979 1.00 58.66 286 ARG A N 1
ATOM 2270 C CA . ARG A 1 286 ? 29.359 2.370 -31.482 1.00 58.66 286 ARG A CA 1
ATOM 2271 C C . ARG A 1 286 ? 28.335 1.386 -32.043 1.00 58.66 286 ARG A C 1
ATOM 2273 O O . ARG A 1 286 ? 28.592 0.812 -33.095 1.00 58.66 286 ARG A O 1
ATOM 2280 N N . SER A 1 287 ? 27.190 1.196 -31.387 1.00 59.41 287 SER A N 1
ATOM 2281 C CA . SER A 1 287 ? 26.120 0.314 -31.879 1.00 59.41 287 SER A CA 1
ATOM 2282 C C . SER A 1 287 ? 25.514 0.803 -33.202 1.00 59.41 287 SER A C 1
ATOM 2284 O O . SER A 1 287 ? 25.368 0.004 -34.125 1.00 59.41 287 SER A O 1
ATOM 2286 N N . LEU A 1 288 ? 25.234 2.107 -33.331 1.00 60.50 288 LEU A N 1
ATOM 2287 C CA . LEU A 1 288 ? 24.772 2.725 -34.580 1.00 60.50 288 LEU A CA 1
ATOM 2288 C C . LEU A 1 288 ? 25.804 2.536 -35.697 1.00 60.50 288 LEU A C 1
ATOM 2290 O O . LEU A 1 288 ? 25.466 2.027 -36.761 1.00 60.50 288 LEU A O 1
ATOM 2294 N N . LEU A 1 289 ? 27.072 2.853 -35.418 1.00 57.66 289 LEU A N 1
ATOM 2295 C CA . LEU A 1 289 ? 28.173 2.673 -36.364 1.00 57.66 289 LEU A CA 1
ATOM 2296 C C . LEU A 1 289 ? 28.293 1.206 -36.806 1.00 57.66 289 LEU A C 1
ATOM 2298 O O . LEU A 1 289 ? 28.429 0.916 -37.988 1.00 57.66 289 LEU A O 1
ATOM 2302 N N . THR A 1 290 ? 28.173 0.276 -35.856 1.00 57.41 290 THR A N 1
ATOM 2303 C CA . THR A 1 290 ? 28.206 -1.170 -36.111 1.00 57.41 290 THR A CA 1
ATOM 2304 C C . THR A 1 290 ? 27.036 -1.604 -36.988 1.00 57.41 290 THR A C 1
ATOM 2306 O O . THR A 1 290 ? 27.255 -2.345 -37.936 1.00 57.41 290 THR A O 1
ATOM 2309 N N . LYS A 1 291 ? 25.811 -1.118 -36.743 1.00 58.50 291 LYS A N 1
ATOM 2310 C CA . LYS A 1 291 ? 24.653 -1.402 -37.607 1.00 58.50 291 LYS A CA 1
ATOM 2311 C C . LYS A 1 291 ? 24.859 -0.867 -39.024 1.00 58.50 291 LYS A C 1
ATOM 2313 O O . LYS A 1 291 ? 24.712 -1.627 -39.969 1.00 58.50 291 LYS A O 1
ATOM 2318 N N . MET A 1 292 ? 25.279 0.391 -39.170 1.00 59.84 292 MET A N 1
ATOM 2319 C CA . MET A 1 292 ? 25.534 1.012 -40.480 1.00 59.84 292 MET A CA 1
ATOM 2320 C C . MET A 1 292 ? 26.618 0.273 -41.281 1.00 59.84 292 MET A C 1
ATOM 2322 O O . MET A 1 292 ? 26.528 0.177 -42.505 1.00 59.84 292 MET A O 1
ATOM 2326 N N . ILE A 1 293 ? 27.636 -0.256 -40.593 1.00 54.62 293 ILE A N 1
ATOM 2327 C CA . ILE A 1 293 ? 28.693 -1.084 -41.183 1.00 54.62 293 ILE A CA 1
ATOM 2328 C C . ILE A 1 293 ? 28.149 -2.471 -41.559 1.00 54.62 293 ILE A C 1
ATOM 2330 O O . ILE A 1 293 ? 28.369 -2.921 -42.682 1.00 54.62 293 ILE A O 1
ATOM 2334 N N . LEU A 1 294 ? 27.417 -3.140 -40.662 1.00 52.38 294 LEU A N 1
ATOM 2335 C CA . LEU A 1 294 ? 26.893 -4.496 -40.875 1.00 52.38 294 LEU A CA 1
ATOM 2336 C C . LEU A 1 294 ? 25.871 -4.570 -42.018 1.00 52.38 294 LEU A C 1
ATOM 2338 O O . LEU A 1 294 ? 25.996 -5.459 -42.855 1.00 52.38 294 LEU A O 1
ATOM 2342 N N . THR A 1 295 ? 24.954 -3.602 -42.137 1.00 52.34 295 THR A N 1
ATOM 2343 C CA . THR A 1 295 ? 24.016 -3.513 -43.276 1.00 52.34 295 THR A CA 1
ATOM 2344 C C . THR A 1 295 ? 24.760 -3.487 -44.619 1.00 52.34 295 THR A C 1
ATOM 2346 O O . THR A 1 295 ? 24.298 -4.037 -45.613 1.00 52.34 295 THR A O 1
ATOM 2349 N N . ARG A 1 296 ? 25.968 -2.905 -44.662 1.00 53.00 296 ARG A N 1
ATOM 2350 C CA . ARG A 1 296 ? 26.816 -2.926 -45.863 1.00 53.00 296 ARG A CA 1
ATOM 2351 C C . ARG A 1 296 ? 27.627 -4.202 -46.037 1.00 53.00 296 ARG A C 1
ATOM 2353 O O . ARG A 1 296 ? 27.888 -4.569 -47.178 1.00 53.00 296 ARG A O 1
ATOM 2360 N N . PHE A 1 297 ? 28.011 -4.886 -44.962 1.00 44.78 297 PHE A N 1
ATOM 2361 C CA . PHE A 1 297 ? 28.630 -6.211 -45.069 1.00 44.78 297 PHE A CA 1
ATOM 2362 C C . PHE A 1 297 ? 27.691 -7.215 -45.751 1.00 44.78 297 PHE A C 1
ATOM 2364 O O . PHE A 1 297 ? 28.163 -8.012 -46.557 1.00 44.78 297 PHE A O 1
ATOM 2371 N N . GLU A 1 298 ? 26.385 -7.143 -45.487 1.00 43.84 298 GLU A N 1
ATOM 2372 C CA . GLU A 1 298 ? 25.372 -7.977 -46.150 1.00 43.84 298 GLU A CA 1
ATOM 2373 C C . GLU A 1 298 ? 25.218 -7.636 -47.644 1.00 43.84 298 GLU A C 1
ATOM 2375 O O . GLU A 1 298 ? 25.203 -8.539 -48.480 1.00 43.84 298 GLU A O 1
ATOM 2380 N N . ASP A 1 299 ? 25.217 -6.349 -48.011 1.00 43.91 299 ASP A N 1
ATOM 2381 C CA . ASP A 1 299 ? 25.182 -5.913 -49.418 1.00 43.91 299 ASP A CA 1
ATOM 2382 C C . ASP A 1 299 ? 26.455 -6.293 -50.199 1.00 43.91 299 ASP A C 1
ATOM 2384 O O . ASP A 1 299 ? 26.400 -6.600 -51.392 1.00 43.91 299 ASP A O 1
ATOM 2388 N N . LEU A 1 300 ? 27.616 -6.272 -49.533 1.00 41.88 300 LEU A N 1
ATOM 2389 C CA . LEU A 1 300 ? 28.914 -6.607 -50.122 1.00 41.88 300 LEU A CA 1
ATOM 2390 C C . LEU A 1 300 ? 29.122 -8.120 -50.287 1.00 41.88 300 LEU A C 1
ATOM 2392 O O . LEU A 1 300 ? 29.996 -8.508 -51.056 1.00 41.88 300 LEU A O 1
ATOM 2396 N N . GLN A 1 301 ? 28.327 -8.985 -49.637 1.00 43.22 301 GLN A N 1
ATOM 2397 C CA . GLN A 1 301 ? 28.416 -10.448 -49.798 1.00 43.22 301 GLN A CA 1
ATOM 2398 C C . GLN A 1 301 ? 28.092 -10.943 -51.222 1.00 43.22 301 GLN A C 1
ATOM 2400 O O . GLN A 1 301 ? 28.391 -12.093 -51.547 1.00 43.22 301 GLN A O 1
ATOM 2405 N N . ASN A 1 302 ? 27.576 -10.076 -52.099 1.00 44.47 302 ASN A N 1
ATOM 2406 C CA . ASN A 1 302 ? 27.394 -10.359 -53.520 1.00 44.47 302 ASN A CA 1
ATOM 2407 C C . ASN A 1 302 ? 28.502 -9.699 -54.374 1.00 44.47 302 ASN A C 1
ATOM 2409 O O . ASN A 1 302 ? 28.399 -8.544 -54.780 1.00 44.47 302 ASN A O 1
ATOM 2413 N N . ASP A 1 303 ? 29.515 -10.509 -54.700 1.00 44.50 303 ASP A N 1
ATOM 2414 C CA . ASP A 1 303 ? 30.633 -10.315 -55.647 1.00 44.50 303 ASP A CA 1
ATOM 2415 C C . ASP A 1 303 ? 31.938 -9.641 -55.159 1.00 44.50 303 ASP A C 1
ATOM 2417 O O . ASP A 1 303 ? 32.031 -8.439 -54.947 1.00 44.50 303 ASP A O 1
ATOM 2421 N N . ASN A 1 304 ? 33.013 -10.445 -55.201 1.00 50.38 304 ASN A N 1
ATOM 2422 C CA . ASN A 1 304 ? 34.443 -10.083 -55.238 1.00 50.38 304 ASN A CA 1
ATOM 2423 C C . ASN A 1 304 ? 34.965 -9.193 -54.082 1.00 50.38 304 ASN A C 1
ATOM 2425 O O . ASN A 1 304 ? 35.519 -8.110 -54.276 1.00 50.38 304 ASN A O 1
ATOM 2429 N N . LEU A 1 305 ? 34.826 -9.718 -52.860 1.00 41.78 305 LEU A N 1
ATOM 2430 C CA . LEU A 1 305 ? 34.970 -8.998 -51.591 1.00 41.78 305 LEU A CA 1
ATOM 2431 C C . LEU A 1 305 ? 36.391 -8.633 -51.130 1.00 41.78 305 LEU A C 1
ATOM 2433 O O . LEU A 1 305 ? 36.540 -7.629 -50.449 1.00 41.78 305 LEU A O 1
ATOM 2437 N N . VAL A 1 306 ? 37.447 -9.393 -51.428 1.00 41.62 306 VAL A N 1
ATOM 2438 C CA . VAL A 1 306 ? 38.694 -9.297 -50.624 1.00 41.62 306 VAL A CA 1
ATOM 2439 C C . VAL A 1 306 ? 39.437 -7.960 -50.787 1.00 41.62 306 VAL A C 1
ATOM 2441 O O . VAL A 1 306 ? 39.955 -7.410 -49.819 1.00 41.62 306 VAL A O 1
ATOM 2444 N N . VAL A 1 307 ? 39.458 -7.395 -51.996 1.00 48.09 307 VAL A N 1
ATOM 2445 C CA . VAL A 1 307 ? 40.157 -6.123 -52.271 1.00 48.09 307 VAL A CA 1
ATOM 2446 C C . VAL A 1 307 ? 39.288 -4.914 -51.904 1.00 48.09 307 VAL A C 1
ATOM 2448 O O . VAL A 1 307 ? 39.803 -3.901 -51.437 1.00 48.09 307 VAL A O 1
ATOM 2451 N N . GLN A 1 308 ? 37.966 -5.030 -52.069 1.00 45.91 308 GLN A N 1
ATOM 2452 C CA . GLN A 1 308 ? 37.018 -3.953 -51.775 1.00 45.91 308 GLN A CA 1
ATOM 2453 C C . GLN A 1 308 ? 36.746 -3.818 -50.271 1.00 45.91 308 GLN A C 1
ATOM 2455 O O . GLN A 1 308 ? 36.647 -2.692 -49.785 1.00 45.91 308 GLN A O 1
ATOM 2460 N N . LEU A 1 309 ? 36.716 -4.929 -49.518 1.00 42.84 309 LEU A N 1
ATOM 2461 C CA . LEU A 1 309 ? 36.620 -4.887 -48.056 1.00 42.84 309 LEU A CA 1
ATOM 2462 C C . LEU A 1 309 ? 37.839 -4.226 -47.438 1.00 42.84 309 LEU A C 1
ATOM 2464 O O . LEU A 1 309 ? 37.662 -3.326 -46.632 1.00 42.84 309 LEU A O 1
ATOM 2468 N N . ASN A 1 310 ? 39.054 -4.644 -47.806 1.00 46.50 310 ASN A N 1
ATOM 2469 C CA . ASN A 1 310 ? 40.268 -4.127 -47.171 1.00 46.50 310 ASN A CA 1
ATOM 2470 C C . ASN A 1 310 ? 40.415 -2.617 -47.396 1.00 46.50 310 ASN A C 1
ATOM 2472 O O . ASN A 1 310 ? 40.642 -1.881 -46.444 1.00 46.50 310 ASN A O 1
ATOM 2476 N N . ALA A 1 311 ? 40.154 -2.131 -48.614 1.00 49.31 311 ALA A N 1
ATOM 2477 C CA . ALA A 1 311 ? 40.196 -0.699 -48.908 1.00 49.31 311 ALA A CA 1
ATOM 2478 C C . ALA A 1 311 ? 39.105 0.105 -48.169 1.00 49.31 311 ALA A C 1
ATOM 2480 O O . ALA A 1 311 ? 39.352 1.225 -47.722 1.00 49.31 311 ALA A O 1
ATOM 2481 N N . SER A 1 312 ? 37.898 -0.455 -48.020 1.00 46.53 312 SER A N 1
ATOM 2482 C CA . SER A 1 312 ? 36.792 0.212 -47.322 1.00 46.53 312 SER A CA 1
ATOM 2483 C C . SER A 1 312 ? 36.976 0.188 -45.798 1.00 46.53 312 SER A C 1
ATOM 2485 O O . SER A 1 312 ? 36.731 1.196 -45.137 1.00 46.53 312 SER A O 1
ATOM 2487 N N . LEU A 1 313 ? 37.490 -0.917 -45.246 1.00 46.03 313 LEU A N 1
ATOM 2488 C CA . LEU A 1 313 ? 37.834 -1.059 -43.830 1.00 46.03 313 LEU A CA 1
ATOM 2489 C C . LEU A 1 313 ? 38.988 -0.121 -43.452 1.00 46.03 313 LEU A C 1
ATOM 2491 O O . LEU A 1 313 ? 38.882 0.585 -42.454 1.00 46.03 313 LEU A O 1
ATOM 2495 N N . ASP A 1 314 ? 40.037 -0.043 -44.277 1.00 50.12 314 ASP A N 1
ATOM 2496 C CA . ASP A 1 314 ? 41.155 0.885 -44.081 1.00 50.12 314 ASP A CA 1
ATOM 2497 C C . ASP A 1 314 ? 40.682 2.342 -44.147 1.00 50.12 314 ASP A C 1
ATOM 2499 O O . ASP A 1 314 ? 41.059 3.160 -43.309 1.00 50.12 314 ASP A O 1
ATOM 2503 N N . SER A 1 315 ? 39.796 2.679 -45.089 1.00 49.75 315 SER A N 1
ATOM 2504 C CA . SER A 1 315 ? 39.211 4.021 -45.173 1.00 49.75 315 SER A CA 1
ATOM 2505 C C . SER A 1 315 ? 38.355 4.363 -43.947 1.00 49.75 315 SER A C 1
ATOM 2507 O O . SER A 1 315 ? 38.423 5.489 -43.461 1.00 49.75 315 SER A O 1
ATOM 2509 N N . MET A 1 316 ? 37.568 3.415 -43.424 1.00 46.03 316 MET A N 1
ATOM 2510 C CA . MET A 1 316 ? 36.741 3.621 -42.227 1.00 46.03 316 MET A CA 1
ATOM 2511 C C . MET A 1 316 ? 37.582 3.713 -40.949 1.00 46.03 316 MET A C 1
ATOM 2513 O O . MET A 1 316 ? 37.315 4.565 -40.105 1.00 46.03 316 MET A O 1
ATOM 2517 N N . ILE A 1 317 ? 38.621 2.883 -40.813 1.00 48.72 317 ILE A N 1
ATOM 2518 C CA . ILE A 1 317 ? 39.569 2.931 -39.692 1.00 48.72 317 ILE A CA 1
ATOM 2519 C C . ILE A 1 317 ? 40.325 4.264 -39.695 1.00 48.72 317 ILE A C 1
ATOM 2521 O O . ILE A 1 317 ? 40.447 4.889 -38.643 1.00 48.72 317 ILE A O 1
ATOM 2525 N N . ASN A 1 318 ? 40.765 4.737 -40.863 1.00 50.94 318 ASN A N 1
ATOM 2526 C CA . ASN A 1 318 ? 41.447 6.025 -40.992 1.00 50.94 318 ASN A CA 1
ATOM 2527 C C . ASN A 1 318 ? 40.501 7.208 -40.727 1.00 50.94 318 ASN A C 1
ATOM 2529 O O . ASN A 1 318 ? 40.860 8.109 -39.978 1.00 50.94 318 ASN A O 1
ATOM 2533 N N . ALA A 1 319 ? 39.256 7.171 -41.216 1.00 46.09 319 ALA A N 1
ATOM 2534 C CA . ALA A 1 319 ? 38.253 8.198 -40.915 1.00 46.09 319 ALA A CA 1
ATOM 2535 C C . ALA A 1 319 ? 37.866 8.237 -39.422 1.00 46.09 319 ALA A C 1
ATOM 2537 O O . ALA A 1 319 ? 37.625 9.310 -38.864 1.00 46.09 319 ALA A O 1
ATOM 2538 N N . LEU A 1 320 ? 37.834 7.081 -38.751 1.00 42.75 320 LEU A N 1
ATOM 2539 C CA . LEU A 1 320 ? 37.657 6.984 -37.300 1.00 42.75 320 LEU A CA 1
ATOM 2540 C C . LEU A 1 320 ? 38.885 7.517 -36.547 1.00 42.75 320 LEU A C 1
ATOM 2542 O O . LEU A 1 320 ? 38.730 8.236 -35.561 1.00 42.75 320 LEU A O 1
ATOM 2546 N N . ALA A 1 321 ? 40.098 7.208 -37.005 1.00 46.06 321 ALA A N 1
ATOM 2547 C CA . ALA A 1 321 ? 41.336 7.699 -36.406 1.00 46.06 321 ALA A CA 1
ATOM 2548 C C . ALA A 1 321 ? 41.491 9.224 -36.549 1.00 46.06 321 ALA A C 1
ATOM 2550 O O . ALA A 1 321 ? 41.909 9.879 -35.593 1.00 46.06 321 ALA A O 1
ATOM 2551 N N . ASP A 1 322 ? 41.089 9.793 -37.686 1.00 46.72 322 ASP A N 1
ATOM 2552 C CA . ASP A 1 322 ? 41.170 11.230 -37.958 1.00 46.72 322 ASP A CA 1
ATOM 2553 C C . ASP A 1 322 ? 40.091 12.026 -37.206 1.00 46.72 322 ASP A C 1
ATOM 2555 O O . ASP A 1 322 ? 40.396 13.056 -36.598 1.00 46.72 322 ASP A O 1
ATOM 2559 N N . ASN A 1 323 ? 38.848 11.527 -37.146 1.00 41.53 323 ASN A N 1
ATOM 2560 C CA . ASN A 1 323 ? 37.749 12.215 -36.453 1.00 41.53 323 ASN A CA 1
ATOM 2561 C C . ASN A 1 323 ? 37.792 12.057 -34.923 1.00 41.53 323 ASN A C 1
ATOM 2563 O O . ASN A 1 323 ? 37.382 12.962 -34.195 1.00 41.53 323 ASN A O 1
ATOM 2567 N N . TYR A 1 324 ? 38.328 10.944 -34.409 1.00 40.25 324 TYR A N 1
ATOM 2568 C CA . TYR A 1 324 ? 38.432 10.680 -32.967 1.00 40.25 324 TYR A CA 1
ATOM 2569 C C . TYR A 1 324 ? 39.864 10.797 -32.423 1.00 40.25 324 TYR A C 1
ATOM 2571 O O . TYR A 1 324 ? 40.092 10.547 -31.237 1.00 40.25 324 TYR A O 1
ATOM 2579 N N . GLY A 1 325 ? 40.835 11.232 -33.233 1.00 40.03 325 GLY A N 1
ATOM 2580 C CA . GLY A 1 325 ? 42.262 11.293 -32.881 1.00 40.03 325 GLY A CA 1
ATOM 2581 C C . GLY A 1 325 ? 42.606 12.174 -31.673 1.00 40.03 325 GLY A C 1
ATOM 2582 O O . GLY A 1 325 ? 43.643 11.976 -31.034 1.00 40.03 325 GLY A O 1
ATOM 2583 N N . LYS A 1 326 ? 41.722 13.108 -31.290 1.00 42.28 326 LYS A N 1
ATOM 2584 C CA . LYS A 1 326 ? 41.845 13.865 -30.031 1.00 42.28 326 LYS A CA 1
ATOM 2585 C C . LYS A 1 326 ? 41.379 13.090 -28.791 1.00 42.28 326 LYS A C 1
ATOM 2587 O O . LYS A 1 326 ? 41.932 13.327 -27.725 1.00 42.28 326 LYS A O 1
ATOM 2592 N N . TYR A 1 327 ? 40.439 12.154 -28.928 1.00 38.53 327 TYR A N 1
ATOM 2593 C CA . TYR A 1 327 ? 39.865 11.368 -27.822 1.00 38.53 327 TYR A CA 1
ATOM 2594 C C . TYR A 1 327 ? 40.467 9.954 -27.697 1.00 38.53 327 TYR A C 1
ATOM 2596 O O . TYR A 1 327 ? 40.442 9.360 -26.623 1.00 38.53 327 TYR A O 1
ATOM 2604 N N . LEU A 1 328 ? 41.073 9.417 -28.762 1.00 38.19 328 LEU A N 1
ATOM 2605 C CA . LEU A 1 328 ? 41.696 8.084 -28.774 1.00 38.19 328 LEU A CA 1
ATOM 2606 C C . LEU A 1 328 ? 43.120 8.036 -28.199 1.00 38.19 328 LEU A C 1
ATOM 2608 O O . LEU A 1 328 ? 43.611 6.945 -27.909 1.00 38.19 328 LEU A O 1
ATOM 2612 N N . LYS A 1 329 ? 43.779 9.183 -27.967 1.00 40.59 329 LYS A N 1
ATOM 2613 C CA . LYS A 1 329 ? 45.111 9.219 -27.326 1.00 40.59 329 LYS A CA 1
ATOM 2614 C C . LYS A 1 329 ? 45.118 8.641 -25.907 1.00 40.59 329 LYS A C 1
ATOM 2616 O O . LYS A 1 329 ? 46.163 8.180 -25.460 1.00 40.59 329 LYS A O 1
ATOM 2621 N N . GLU A 1 330 ? 43.968 8.593 -25.237 1.00 41.75 330 GLU A N 1
ATOM 2622 C CA . GLU A 1 330 ? 43.834 7.998 -23.902 1.00 41.75 330 GLU A CA 1
ATOM 2623 C C . GLU A 1 330 ? 43.348 6.537 -23.921 1.00 41.75 330 GLU A C 1
ATOM 2625 O O . GLU A 1 330 ? 43.323 5.887 -22.879 1.00 41.75 330 GLU A O 1
ATOM 2630 N N . GLN A 1 331 ? 43.032 5.960 -25.090 1.00 43.50 331 GLN A N 1
ATOM 2631 C CA . GLN A 1 331 ? 42.586 4.564 -25.203 1.00 43.50 331 GLN A CA 1
ATOM 2632 C C . GLN A 1 331 ? 43.399 3.741 -26.213 1.00 43.50 331 GLN A C 1
ATOM 2634 O O . GLN A 1 331 ? 42.876 3.147 -27.158 1.00 43.50 331 GLN A O 1
ATOM 2639 N N . VAL A 1 332 ? 44.689 3.585 -25.897 1.00 41.53 332 VAL A N 1
ATOM 2640 C CA . VAL A 1 332 ? 45.609 2.567 -26.449 1.00 41.53 332 VAL A CA 1
ATOM 2641 C C . VAL A 1 332 ? 45.006 1.140 -26.545 1.00 41.53 332 VAL A C 1
ATOM 2643 O O . VAL A 1 332 ? 45.358 0.425 -27.484 1.00 41.53 332 VAL A O 1
ATOM 2646 N N . PRO A 1 333 ? 44.078 0.683 -25.670 1.00 45.09 333 PRO A N 1
ATOM 2647 C CA . PRO A 1 333 ? 43.497 -0.659 -25.785 1.00 45.09 333 PRO A CA 1
ATOM 2648 C C . PRO A 1 333 ? 42.563 -0.866 -26.989 1.00 45.09 333 PRO A C 1
ATOM 2650 O O . PRO A 1 333 ? 42.395 -2.005 -27.415 1.00 45.09 333 PRO A O 1
ATOM 2653 N N . LEU A 1 334 ? 41.944 0.187 -27.541 1.00 39.62 334 LEU A N 1
ATOM 2654 C CA . LEU A 1 334 ? 40.925 0.043 -28.593 1.00 39.62 334 LEU A CA 1
ATOM 2655 C C . LEU A 1 334 ? 41.544 -0.194 -29.975 1.00 39.62 334 LEU A C 1
ATOM 2657 O O . LEU A 1 334 ? 41.103 -1.080 -30.699 1.00 39.62 334 LEU A O 1
ATOM 2661 N N . VAL A 1 335 ? 42.610 0.544 -30.300 1.00 42.34 335 VAL A N 1
ATOM 2662 C CA . VAL A 1 335 ? 43.401 0.334 -31.526 1.00 42.34 335 VAL A CA 1
ATOM 2663 C C . VAL A 1 335 ? 43.998 -1.072 -31.521 1.00 42.34 335 VAL A C 1
ATOM 2665 O O . VAL A 1 335 ? 43.927 -1.774 -32.521 1.00 42.34 335 VAL A O 1
ATOM 2668 N N . LYS A 1 336 ? 44.473 -1.528 -30.355 1.00 47.28 336 LYS A N 1
ATOM 2669 C CA . LYS A 1 336 ? 44.976 -2.891 -30.162 1.00 47.28 336 LYS A CA 1
ATOM 2670 C C . LYS A 1 336 ? 43.893 -3.956 -30.369 1.00 47.28 336 LYS A C 1
ATOM 2672 O O . LYS A 1 336 ? 44.152 -4.948 -31.033 1.00 47.28 336 LYS A O 1
ATOM 2677 N N . LYS A 1 337 ? 42.673 -3.730 -29.864 1.00 45.47 337 LYS A N 1
ATOM 2678 C CA . LYS A 1 337 ? 41.526 -4.635 -30.064 1.00 45.47 337 LYS A CA 1
ATOM 2679 C C . LYS A 1 337 ? 41.045 -4.685 -31.518 1.00 45.47 337 LYS A C 1
ATOM 2681 O O . LYS A 1 337 ? 40.650 -5.748 -31.980 1.00 45.47 337 LYS A O 1
ATOM 2686 N N . LEU A 1 338 ? 41.072 -3.565 -32.240 1.00 43.53 338 LEU A N 1
ATOM 2687 C CA . LEU A 1 338 ? 40.723 -3.530 -33.665 1.00 43.53 338 LEU A CA 1
ATOM 2688 C C . LEU A 1 338 ? 41.785 -4.227 -34.525 1.00 43.53 338 LEU A C 1
ATOM 2690 O O . LEU A 1 338 ? 41.424 -4.963 -35.439 1.00 43.53 338 LEU A O 1
ATOM 2694 N N . ASP A 1 339 ? 43.068 -4.082 -34.183 1.00 47.22 339 ASP A N 1
ATOM 2695 C CA . ASP A 1 339 ? 44.156 -4.858 -34.793 1.00 47.22 339 ASP A CA 1
ATOM 2696 C C . ASP A 1 339 ? 44.022 -6.358 -34.478 1.00 47.22 339 ASP A C 1
ATOM 2698 O O . ASP A 1 339 ? 44.199 -7.192 -35.359 1.00 47.22 339 ASP A O 1
ATOM 2702 N N . GLU A 1 340 ? 43.634 -6.725 -33.252 1.00 48.41 340 GLU A N 1
ATOM 2703 C CA . GLU A 1 340 ? 43.364 -8.117 -32.865 1.00 48.41 340 GLU A CA 1
ATOM 2704 C C . GLU A 1 340 ? 42.186 -8.718 -33.655 1.00 48.41 340 GLU A C 1
ATOM 2706 O O . GLU A 1 340 ? 42.273 -9.863 -34.098 1.00 48.41 340 GLU A O 1
ATOM 2711 N N . ILE A 1 341 ? 41.121 -7.945 -33.901 1.00 44.78 341 ILE A N 1
ATOM 2712 C CA . ILE A 1 341 ? 39.988 -8.353 -34.748 1.00 44.78 341 ILE A CA 1
ATOM 2713 C C . ILE A 1 341 ? 40.407 -8.444 -36.224 1.00 44.78 341 ILE A C 1
ATOM 2715 O O . ILE A 1 341 ? 40.038 -9.409 -36.894 1.00 44.78 341 ILE A O 1
ATOM 2719 N N . ARG A 1 342 ? 41.224 -7.508 -36.731 1.00 46.81 342 ARG A N 1
ATOM 2720 C CA . ARG A 1 342 ? 41.789 -7.572 -38.092 1.00 46.81 342 ARG A CA 1
ATOM 2721 C C . ARG A 1 342 ? 42.617 -8.839 -38.274 1.00 46.81 342 ARG A C 1
ATOM 2723 O O . ARG A 1 342 ? 42.382 -9.598 -39.208 1.00 46.81 342 ARG A O 1
ATOM 2730 N N . MET A 1 343 ? 43.518 -9.115 -37.333 1.00 49.31 343 MET A N 1
ATOM 2731 C CA . MET A 1 343 ? 44.332 -10.329 -37.319 1.00 49.31 343 MET A CA 1
ATOM 2732 C C . MET A 1 343 ? 43.477 -11.594 -37.196 1.00 49.31 343 MET A C 1
ATOM 2734 O O . MET A 1 343 ? 43.815 -12.613 -37.791 1.00 49.31 343 MET A O 1
ATOM 2738 N N . PHE A 1 344 ? 42.375 -11.554 -36.445 1.00 42.91 344 PHE A N 1
ATOM 2739 C CA . PHE A 1 344 ? 41.431 -12.666 -36.331 1.00 42.91 344 PHE A CA 1
ATOM 2740 C C . PHE A 1 344 ? 40.717 -12.950 -37.662 1.00 42.91 344 PHE A C 1
ATOM 2742 O O . PHE A 1 344 ? 40.642 -14.105 -38.078 1.00 42.91 344 PHE A O 1
ATOM 2749 N N . ILE A 1 345 ? 40.271 -11.909 -38.372 1.00 44.25 345 ILE A N 1
ATOM 2750 C CA . ILE A 1 345 ? 39.642 -12.024 -39.697 1.00 44.25 345 ILE A CA 1
ATOM 2751 C C . ILE A 1 345 ? 40.663 -12.498 -40.742 1.00 44.25 345 ILE A C 1
ATOM 2753 O O . ILE A 1 345 ? 40.382 -13.439 -41.481 1.00 44.25 345 ILE A O 1
ATOM 2757 N N . GLU A 1 346 ? 41.872 -11.929 -40.764 1.00 47.16 346 GLU A N 1
ATOM 2758 C CA . GLU A 1 346 ? 42.965 -12.353 -41.653 1.00 47.16 346 GLU A CA 1
ATOM 2759 C C . GLU A 1 346 ? 43.367 -13.816 -41.410 1.00 47.16 346 GLU A C 1
ATOM 2761 O O . GLU A 1 346 ? 43.579 -14.571 -42.360 1.00 47.16 346 GLU A O 1
ATOM 2766 N N . ARG A 1 347 ? 43.439 -14.255 -40.145 1.00 47.44 347 ARG A N 1
ATOM 2767 C CA . ARG A 1 347 ? 43.736 -15.653 -39.795 1.00 47.44 347 ARG A CA 1
ATOM 2768 C C . ARG A 1 347 ? 42.593 -16.592 -40.155 1.00 47.44 347 ARG A C 1
ATOM 2770 O O . ARG A 1 347 ? 42.871 -17.655 -40.693 1.00 47.44 347 ARG A O 1
ATOM 2777 N N . GLY A 1 348 ? 41.338 -16.210 -39.917 1.00 42.31 348 GLY A N 1
ATOM 2778 C CA . GLY A 1 348 ? 40.166 -16.991 -40.326 1.00 42.31 348 GLY A CA 1
ATOM 2779 C C . GLY A 1 348 ? 40.078 -17.159 -41.847 1.00 42.31 348 GLY A C 1
ATOM 2780 O O . GLY A 1 348 ? 39.827 -18.257 -42.338 1.00 42.31 348 GLY A O 1
ATOM 2781 N N . MET A 1 349 ? 40.383 -16.100 -42.599 1.00 43.47 349 MET A N 1
ATOM 2782 C CA . MET A 1 349 ? 40.420 -16.105 -44.067 1.00 43.47 349 MET A CA 1
ATOM 2783 C C . MET A 1 349 ? 41.602 -16.926 -44.620 1.00 43.47 349 MET A C 1
ATOM 2785 O O . MET A 1 349 ? 41.437 -17.666 -45.588 1.00 43.47 349 MET A O 1
ATOM 2789 N N . ASN A 1 350 ? 42.780 -16.870 -43.985 1.00 42.62 350 ASN A N 1
ATOM 2790 C CA . ASN A 1 350 ? 43.933 -17.708 -44.350 1.00 42.62 350 ASN A CA 1
ATOM 2791 C C . ASN A 1 350 ? 43.736 -19.189 -43.972 1.00 42.62 350 ASN A C 1
ATOM 2793 O O . ASN A 1 350 ? 44.160 -20.082 -44.709 1.00 42.62 350 ASN A O 1
ATOM 2797 N N . ALA A 1 351 ? 43.047 -19.457 -42.862 1.00 38.28 351 ALA A N 1
ATOM 2798 C CA . ALA A 1 351 ? 42.672 -20.796 -42.414 1.00 38.28 351 ALA A CA 1
ATOM 2799 C C . ALA A 1 351 ? 41.619 -21.454 -43.323 1.00 38.28 351 ALA A C 1
ATOM 2801 O O . ALA A 1 351 ? 41.650 -22.665 -43.518 1.00 38.28 351 ALA A O 1
ATOM 2802 N N . LEU A 1 352 ? 40.729 -20.669 -43.939 1.00 38.94 352 LEU A N 1
ATOM 2803 C CA . LEU A 1 352 ? 39.804 -21.152 -44.973 1.00 38.94 352 LEU A CA 1
ATOM 2804 C C . LEU A 1 352 ? 40.520 -21.536 -46.282 1.00 38.94 352 LEU A C 1
ATOM 2806 O O . LEU A 1 352 ? 39.994 -22.342 -47.046 1.00 38.94 352 LEU A O 1
ATOM 2810 N N . ASN A 1 353 ? 41.737 -21.028 -46.508 1.00 41.75 353 ASN A N 1
ATOM 2811 C CA . ASN A 1 353 ? 42.572 -21.350 -47.669 1.00 41.75 353 ASN A CA 1
ATOM 2812 C C . ASN A 1 353 ? 43.558 -22.516 -47.439 1.00 41.75 353 ASN A C 1
ATOM 2814 O O . ASN A 1 353 ? 44.158 -22.981 -48.408 1.00 41.75 353 ASN A O 1
ATOM 2818 N N . THR A 1 354 ? 43.745 -23.020 -46.207 1.00 44.28 354 THR A N 1
ATOM 2819 C CA . THR A 1 354 ? 44.686 -24.127 -45.925 1.00 44.28 354 THR A CA 1
ATOM 2820 C C . THR A 1 354 ? 44.173 -25.135 -44.884 1.00 44.28 354 THR A C 1
ATOM 2822 O O . THR A 1 354 ? 43.748 -24.776 -43.794 1.00 44.28 354 THR A O 1
ATOM 2825 N N . ASN A 1 355 ? 44.227 -26.417 -45.270 1.00 47.94 355 ASN A N 1
ATOM 2826 C CA . ASN A 1 355 ? 43.888 -27.657 -44.548 1.00 47.94 355 ASN A CA 1
ATOM 2827 C C . ASN A 1 355 ? 43.017 -27.530 -43.266 1.00 47.94 355 ASN A C 1
ATOM 2829 O O . ASN A 1 355 ? 43.493 -27.290 -42.157 1.00 47.94 355 ASN A O 1
ATOM 2833 N N . PHE A 1 356 ? 41.720 -27.778 -43.451 1.00 42.16 356 PHE A N 1
ATOM 2834 C CA . PHE A 1 356 ? 40.583 -27.426 -42.589 1.00 42.16 356 PHE A CA 1
ATOM 2835 C C . PHE A 1 356 ? 40.577 -28.015 -41.155 1.00 42.16 356 PHE A C 1
ATOM 2837 O O . PHE A 1 356 ? 40.065 -27.373 -40.239 1.00 42.16 356 PHE A O 1
ATOM 2844 N N . GLU A 1 357 ? 41.157 -29.198 -40.913 1.00 39.53 357 GLU A N 1
ATOM 2845 C CA . GLU A 1 357 ? 41.066 -29.886 -39.604 1.00 39.53 357 GLU A CA 1
ATOM 2846 C C . GLU A 1 357 ? 42.062 -29.361 -38.548 1.00 39.53 357 GLU A C 1
ATOM 2848 O O . GLU A 1 357 ? 41.709 -29.220 -37.378 1.00 39.53 357 GLU A O 1
ATOM 2853 N N . ALA A 1 358 ? 43.281 -28.970 -38.941 1.00 40.88 358 ALA A N 1
ATOM 2854 C CA . ALA A 1 358 ? 44.244 -28.348 -38.018 1.00 40.88 358 ALA A CA 1
ATOM 2855 C C . ALA A 1 358 ? 43.792 -26.936 -37.588 1.00 40.88 358 ALA A C 1
ATOM 2857 O O . ALA A 1 358 ? 43.955 -26.528 -36.436 1.00 40.88 358 ALA A O 1
ATOM 2858 N N . SER A 1 359 ? 43.145 -26.224 -38.511 1.00 43.97 359 SER A N 1
ATOM 2859 C CA . SER A 1 359 ? 42.594 -24.882 -38.322 1.00 43.97 359 SER A CA 1
ATOM 2860 C C . SER A 1 359 ? 41.399 -24.848 -37.355 1.00 43.97 359 SER A C 1
ATOM 2862 O O . SER A 1 359 ? 41.206 -23.870 -36.633 1.00 43.97 359 SER A O 1
ATOM 2864 N N . LYS A 1 360 ? 40.629 -25.940 -37.270 1.00 39.34 360 LYS A N 1
ATOM 2865 C CA . LYS A 1 360 ? 39.472 -26.090 -36.373 1.00 39.34 360 LYS A CA 1
ATOM 2866 C C . LYS A 1 360 ? 39.866 -26.175 -34.894 1.00 39.34 360 LYS A C 1
ATOM 2868 O O . LYS A 1 360 ? 39.221 -25.553 -34.053 1.00 39.34 360 LYS A O 1
ATOM 2873 N N . ALA A 1 361 ? 40.936 -26.902 -34.571 1.00 41.38 361 ALA A N 1
ATOM 2874 C CA . ALA A 1 361 ? 41.439 -27.009 -33.200 1.00 41.38 361 ALA A CA 1
ATOM 2875 C C . ALA A 1 361 ? 41.997 -25.668 -32.692 1.00 41.38 361 ALA A C 1
ATOM 2877 O O . ALA A 1 361 ? 41.725 -25.276 -31.557 1.00 41.38 361 ALA A O 1
ATOM 2878 N N . GLN A 1 362 ? 42.706 -24.927 -33.551 1.00 44.75 362 GLN A N 1
ATOM 2879 C CA . GLN A 1 362 ? 43.244 -23.611 -33.204 1.00 44.75 362 GLN A CA 1
ATOM 2880 C C . GLN A 1 362 ? 42.135 -22.564 -33.004 1.00 44.75 362 GLN A C 1
ATOM 2882 O O . GLN A 1 362 ? 42.181 -21.799 -32.046 1.00 44.75 362 GLN A O 1
ATOM 2887 N N . PHE A 1 363 ? 41.090 -22.587 -33.836 1.00 43.56 363 PHE A N 1
ATOM 2888 C CA . PHE A 1 363 ? 39.927 -21.702 -33.704 1.00 43.56 363 PHE A CA 1
ATOM 2889 C C . PHE A 1 363 ? 39.181 -21.886 -32.368 1.00 43.56 363 PHE A C 1
ATOM 2891 O O . PHE A 1 363 ? 38.791 -20.910 -31.727 1.00 43.56 363 PHE A O 1
ATOM 2898 N N . ILE A 1 364 ? 39.027 -23.132 -31.906 1.00 42.81 364 ILE A N 1
ATOM 2899 C CA . ILE A 1 364 ? 38.389 -23.450 -30.617 1.00 42.81 364 ILE A CA 1
ATOM 2900 C C . ILE A 1 364 ? 39.247 -22.966 -29.434 1.00 42.81 364 ILE A C 1
ATOM 2902 O O . ILE A 1 364 ? 38.712 -22.437 -28.453 1.00 42.81 364 ILE A O 1
ATOM 2906 N N . ILE A 1 365 ? 40.574 -23.099 -29.528 1.00 46.09 365 ILE A N 1
ATOM 2907 C CA . ILE A 1 365 ? 41.520 -22.604 -28.515 1.00 46.09 365 ILE A CA 1
ATOM 2908 C C . ILE A 1 365 ? 41.474 -21.071 -28.434 1.00 46.09 365 ILE A C 1
ATOM 2910 O O . ILE A 1 365 ? 41.395 -20.520 -27.333 1.00 46.09 365 ILE A O 1
ATOM 2914 N N . ASP A 1 366 ? 41.448 -20.389 -29.578 1.00 45.47 366 ASP A N 1
ATOM 2915 C CA . ASP A 1 366 ? 41.454 -18.926 -29.656 1.00 45.47 366 ASP A CA 1
ATOM 2916 C C . ASP A 1 366 ? 40.141 -18.315 -29.117 1.00 45.47 366 ASP A C 1
ATOM 2918 O O . ASP A 1 366 ? 40.172 -17.346 -28.353 1.00 45.47 366 ASP A O 1
ATOM 2922 N N . ILE A 1 367 ? 38.982 -18.925 -29.411 1.00 42.88 367 ILE A N 1
ATOM 2923 C CA . ILE A 1 367 ? 37.680 -18.513 -28.849 1.00 42.88 367 ILE A CA 1
ATOM 2924 C C . ILE A 1 367 ? 37.630 -18.713 -27.329 1.00 42.88 367 ILE A C 1
ATOM 2926 O O . ILE A 1 367 ? 37.175 -17.828 -26.600 1.00 42.88 367 ILE A O 1
ATOM 2930 N N . SER A 1 368 ? 38.141 -19.841 -26.829 1.00 40.78 368 SER A N 1
ATOM 2931 C CA . SER A 1 368 ? 38.137 -20.157 -25.392 1.00 40.78 368 SER A CA 1
ATOM 2932 C C . SER A 1 368 ? 38.973 -19.166 -24.566 1.00 40.78 368 SER A C 1
ATOM 2934 O O . SER A 1 368 ? 38.675 -18.923 -23.397 1.00 40.78 368 SER A O 1
ATOM 2936 N N . GLN A 1 369 ? 39.994 -18.548 -25.170 1.00 47.31 369 GLN A N 1
ATOM 2937 C CA . GLN A 1 369 ? 40.824 -17.516 -24.536 1.00 47.31 369 GLN A CA 1
ATOM 2938 C C . GLN A 1 369 ? 40.213 -16.103 -24.605 1.00 47.31 369 GLN A C 1
ATOM 2940 O O . GLN A 1 369 ? 40.554 -15.246 -23.782 1.00 47.31 369 GLN A O 1
ATOM 2945 N N . LEU A 1 370 ? 39.318 -15.848 -25.567 1.00 43.62 370 LEU A N 1
ATOM 2946 C CA . LEU A 1 370 ? 38.629 -14.564 -25.741 1.00 43.62 370 LEU A CA 1
ATOM 2947 C C . LEU A 1 370 ? 37.372 -14.426 -24.865 1.00 43.62 370 LEU A C 1
ATOM 2949 O O . LEU A 1 370 ? 37.066 -13.321 -24.417 1.00 43.62 370 LEU A O 1
ATOM 2953 N N . MET A 1 371 ? 36.676 -15.535 -24.590 1.00 41.66 371 MET A N 1
ATOM 2954 C CA . MET A 1 371 ? 35.393 -15.590 -23.864 1.00 41.66 371 MET A CA 1
ATOM 2955 C C . MET A 1 371 ? 35.344 -14.811 -22.529 1.00 41.66 371 MET A C 1
ATOM 2957 O O . MET A 1 371 ? 34.359 -14.111 -22.306 1.00 41.66 371 MET A O 1
ATOM 2961 N N . PRO A 1 372 ? 36.381 -14.807 -21.664 1.00 41.06 372 PRO A N 1
ATOM 2962 C CA . PRO A 1 372 ? 36.353 -14.042 -20.408 1.00 41.06 372 PRO A CA 1
ATOM 2963 C C . PRO A 1 372 ? 36.443 -12.512 -20.573 1.00 41.06 372 PRO A C 1
ATOM 2965 O O . PRO A 1 372 ? 36.392 -11.790 -19.579 1.00 41.06 372 PRO A O 1
ATOM 2968 N N . LYS A 1 373 ? 36.669 -12.006 -21.794 1.00 46.78 373 LYS A N 1
ATOM 2969 C CA . LYS A 1 373 ? 36.992 -10.593 -22.080 1.00 46.78 373 LYS A CA 1
ATOM 2970 C C . LYS A 1 373 ? 35.911 -9.858 -22.884 1.00 46.78 373 LYS A C 1
ATOM 2972 O O . LYS A 1 373 ? 36.123 -8.695 -23.241 1.00 46.78 373 LYS A O 1
ATOM 2977 N N . LEU A 1 374 ? 34.799 -10.522 -23.196 1.00 41.59 374 LEU A N 1
ATOM 2978 C CA . LEU A 1 374 ? 33.718 -10.002 -24.034 1.00 41.59 374 LEU A CA 1
ATOM 2979 C C . LEU A 1 374 ? 32.478 -9.671 -23.191 1.00 41.59 374 LEU A C 1
ATOM 2981 O O . LEU A 1 374 ? 32.117 -10.416 -22.285 1.00 41.59 374 LEU A O 1
ATOM 2985 N N . ASP A 1 375 ? 31.839 -8.541 -23.496 1.00 47.66 375 ASP A N 1
ATOM 2986 C CA . ASP A 1 375 ? 30.582 -8.112 -22.876 1.00 47.66 375 ASP A CA 1
ATOM 2987 C C . ASP A 1 375 ? 29.379 -8.944 -23.382 1.00 47.66 375 ASP A C 1
ATOM 2989 O O . ASP A 1 375 ? 29.348 -9.422 -24.519 1.00 47.66 375 ASP A O 1
ATOM 2993 N N . LEU A 1 376 ? 28.366 -9.094 -22.523 1.00 40.31 376 LEU A N 1
ATOM 2994 C CA . LEU A 1 376 ? 27.119 -9.836 -22.726 1.00 40.31 376 LEU A CA 1
ATOM 2995 C C . LEU A 1 376 ? 26.337 -9.389 -23.969 1.00 40.31 376 LEU A C 1
ATOM 2997 O O . LEU A 1 376 ? 25.717 -10.231 -24.626 1.00 40.31 376 LEU A O 1
ATOM 3001 N N . ASN A 1 377 ? 26.365 -8.098 -24.317 1.00 47.09 377 ASN A N 1
ATOM 3002 C CA . ASN A 1 377 ? 25.684 -7.610 -25.517 1.00 47.09 377 ASN A CA 1
ATOM 3003 C C . ASN A 1 377 ? 26.453 -7.969 -26.793 1.00 47.09 377 ASN A C 1
ATOM 3005 O O . ASN A 1 377 ? 25.830 -8.379 -27.772 1.00 47.09 377 ASN A O 1
ATOM 3009 N N . MET A 1 378 ? 27.791 -7.920 -26.764 1.00 47.47 378 MET A N 1
ATOM 3010 C CA . MET A 1 378 ? 28.626 -8.392 -27.878 1.00 47.47 378 MET A CA 1
ATOM 3011 C C . MET A 1 378 ? 28.445 -9.893 -28.120 1.00 47.47 378 MET A C 1
ATOM 3013 O O . MET A 1 378 ? 28.336 -10.318 -29.266 1.00 47.47 378 MET A O 1
ATOM 3017 N N . LEU A 1 379 ? 28.351 -10.692 -27.053 1.00 44.09 379 LEU A N 1
ATOM 3018 C CA . LEU A 1 379 ? 28.097 -12.132 -27.152 1.00 44.09 379 LEU A CA 1
ATOM 3019 C C . LEU A 1 379 ? 26.731 -12.435 -27.783 1.00 44.09 379 LEU A C 1
ATOM 3021 O O . LEU A 1 379 ? 26.646 -13.296 -28.653 1.00 44.09 379 LEU A O 1
ATOM 3025 N N . ARG A 1 380 ? 25.673 -11.703 -27.406 1.00 45.03 380 ARG A N 1
ATOM 3026 C CA . ARG A 1 380 ? 24.344 -11.819 -28.037 1.00 45.03 380 ARG A CA 1
ATOM 3027 C C . ARG A 1 380 ? 24.363 -11.463 -29.516 1.00 45.03 380 ARG A C 1
ATOM 3029 O O . ARG A 1 380 ? 23.804 -12.193 -30.322 1.00 45.03 380 ARG A O 1
ATOM 3036 N N . GLN A 1 381 ? 25.033 -10.372 -29.862 1.00 48.66 381 GLN A N 1
ATOM 3037 C CA . GLN A 1 381 ? 25.115 -9.905 -31.240 1.00 48.66 381 GLN A CA 1
ATOM 3038 C C . GLN A 1 381 ? 25.936 -10.866 -32.111 1.00 48.66 381 GLN A C 1
ATOM 3040 O O . GLN A 1 381 ? 25.571 -11.128 -33.250 1.00 48.66 381 GLN A O 1
ATOM 3045 N N . MET A 1 382 ? 26.994 -11.469 -31.558 1.00 45.84 382 MET A N 1
ATOM 3046 C CA . MET A 1 382 ? 27.715 -12.554 -32.224 1.00 45.84 382 MET A CA 1
ATOM 3047 C C . MET A 1 382 ? 26.825 -13.786 -32.413 1.00 45.84 382 MET A C 1
ATOM 3049 O O . MET A 1 382 ? 26.819 -14.334 -33.506 1.00 45.84 382 MET A O 1
ATOM 3053 N N . ILE A 1 383 ? 26.048 -14.197 -31.403 1.00 44.78 383 ILE A N 1
ATOM 3054 C CA . ILE A 1 383 ? 25.097 -15.322 -31.509 1.00 44.78 383 ILE A CA 1
ATOM 3055 C C . ILE A 1 383 ? 24.090 -15.087 -32.633 1.00 44.78 383 ILE A C 1
ATOM 3057 O O . ILE A 1 383 ? 23.862 -15.984 -33.438 1.00 44.78 383 ILE A O 1
ATOM 3061 N N . ASP A 1 384 ? 23.503 -13.895 -32.700 1.00 46.88 384 ASP A N 1
ATOM 3062 C CA . ASP A 1 384 ? 22.514 -13.581 -33.727 1.00 46.88 384 ASP A CA 1
ATOM 3063 C C . ASP A 1 384 ? 23.157 -13.532 -35.125 1.00 46.88 384 ASP A C 1
ATOM 3065 O O . ASP A 1 384 ? 22.611 -14.109 -36.057 1.00 46.88 384 ASP A O 1
ATOM 3069 N N . ASN A 1 385 ? 24.390 -13.027 -35.244 1.00 45.25 385 ASN A N 1
ATOM 3070 C CA . ASN A 1 385 ? 25.159 -13.074 -36.494 1.00 45.25 385 ASN A CA 1
ATOM 3071 C C . ASN A 1 385 ? 25.608 -14.500 -36.889 1.00 45.25 385 ASN A C 1
ATOM 3073 O O . ASN A 1 385 ? 25.793 -14.790 -38.069 1.00 45.25 385 ASN A O 1
ATOM 3077 N N . PHE A 1 386 ? 25.804 -15.405 -35.923 1.00 40.59 386 PHE A N 1
ATOM 3078 C CA . PHE A 1 386 ? 26.153 -16.809 -36.176 1.00 40.59 386 PHE A CA 1
ATOM 3079 C C . PHE A 1 386 ? 24.943 -17.644 -36.627 1.00 40.59 386 PHE A C 1
ATOM 3081 O O . PHE A 1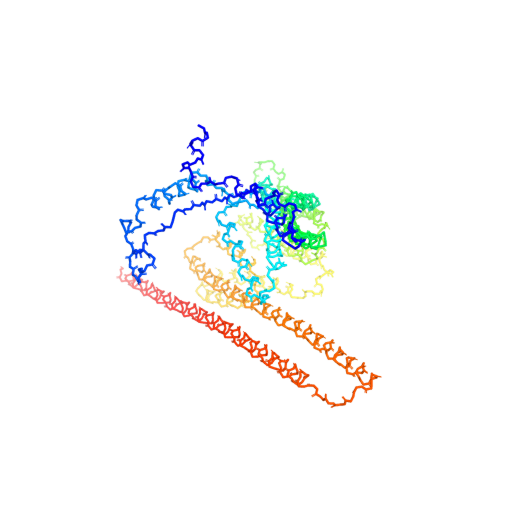 386 ? 25.136 -18.622 -37.351 1.00 40.59 386 PHE A O 1
ATOM 3088 N N . LYS A 1 387 ? 23.714 -17.266 -36.244 1.00 41.28 387 LYS A N 1
ATOM 3089 C CA . LYS A 1 387 ? 22.471 -17.961 -36.639 1.00 41.28 387 LYS A CA 1
ATOM 3090 C C . LYS A 1 387 ? 22.176 -17.875 -38.137 1.00 41.28 387 LYS A C 1
ATOM 3092 O O . LYS A 1 387 ? 21.580 -18.802 -38.686 1.00 41.28 387 LYS A O 1
ATOM 3097 N N . ASP A 1 388 ? 22.623 -16.812 -38.800 1.00 45.25 388 ASP A N 1
ATOM 3098 C CA . ASP A 1 388 ? 22.297 -16.555 -40.207 1.00 45.25 388 ASP A CA 1
ATOM 3099 C C . ASP A 1 388 ? 23.257 -17.238 -41.211 1.00 45.25 388 ASP A C 1
ATOM 3101 O O . ASP A 1 388 ? 22.970 -17.302 -42.409 1.00 45.25 388 ASP A O 1
ATOM 3105 N N . ALA A 1 389 ? 24.349 -17.868 -40.749 1.00 38.81 389 ALA A N 1
ATOM 3106 C CA . ALA A 1 389 ? 25.300 -18.602 -41.596 1.00 38.81 389 ALA A CA 1
AT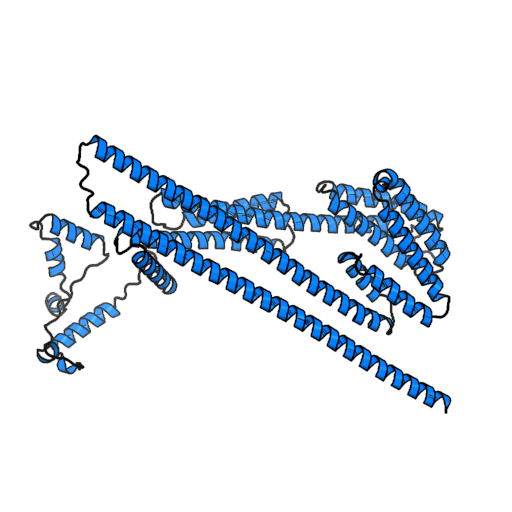OM 3107 C C . ALA A 1 389 ? 25.052 -20.133 -41.580 1.00 38.81 389 ALA A C 1
ATOM 3109 O O . ALA A 1 389 ? 25.199 -20.811 -40.564 1.00 38.81 389 ALA A O 1
ATOM 3110 N N . LYS A 1 390 ? 24.674 -20.727 -42.725 1.00 37.16 390 LYS A N 1
ATOM 3111 C CA . LYS A 1 390 ? 24.203 -22.131 -42.814 1.00 37.16 390 LYS A CA 1
ATOM 3112 C C . LYS A 1 390 ? 25.290 -23.218 -42.655 1.00 37.16 390 LYS A C 1
ATOM 3114 O O . LYS A 1 390 ? 26.245 -23.263 -43.425 1.00 37.16 390 LYS A O 1
ATOM 3119 N N . GLY A 1 391 ? 25.006 -24.234 -41.819 1.00 41.59 391 GLY A N 1
ATOM 3120 C CA . GLY A 1 391 ? 25.562 -25.603 -41.903 1.00 41.59 391 GLY A CA 1
ATOM 3121 C C . GLY A 1 391 ? 25.407 -26.468 -40.630 1.00 41.59 391 GLY A C 1
ATOM 3122 O O . GLY A 1 391 ? 25.503 -25.971 -39.518 1.00 41.59 391 GLY A O 1
ATOM 3123 N N . ALA A 1 392 ? 25.231 -27.794 -40.757 1.00 40.28 392 ALA A N 1
ATOM 3124 C CA . ALA A 1 392 ? 25.037 -28.734 -39.626 1.00 40.28 392 ALA A CA 1
ATOM 3125 C C . ALA A 1 392 ? 26.243 -28.876 -38.659 1.00 40.28 392 ALA A C 1
ATOM 3127 O O . ALA A 1 392 ? 26.094 -29.407 -37.558 1.00 40.28 392 ALA A O 1
ATOM 3128 N N . LEU A 1 393 ? 27.429 -28.401 -39.061 1.00 38.50 393 LEU A N 1
ATOM 3129 C CA . LEU A 1 393 ? 28.622 -28.258 -38.213 1.00 38.50 393 LEU A CA 1
ATOM 3130 C C . LEU A 1 393 ? 28.532 -27.022 -37.297 1.00 38.50 393 LEU A C 1
ATOM 3132 O O . LEU A 1 393 ? 29.000 -27.088 -36.163 1.00 38.50 393 LEU A O 1
ATOM 3136 N N . PHE A 1 394 ? 27.858 -25.951 -37.738 1.00 45.47 394 PHE A N 1
ATOM 3137 C CA . PHE A 1 394 ? 27.615 -24.749 -36.932 1.00 45.47 394 PHE A CA 1
ATOM 3138 C C . PHE A 1 394 ? 26.634 -25.009 -35.800 1.00 45.47 394 PHE A C 1
ATOM 3140 O O . PHE A 1 394 ? 26.881 -24.549 -34.696 1.00 45.47 394 PHE A O 1
ATOM 3147 N N . LYS A 1 395 ? 25.618 -25.850 -36.019 1.00 45.47 395 LYS A N 1
ATOM 3148 C CA . LYS A 1 395 ? 24.658 -26.225 -34.972 1.00 45.47 395 LYS A CA 1
ATOM 3149 C C . LYS A 1 395 ? 25.318 -26.870 -33.742 1.00 45.47 395 LYS A C 1
ATOM 3151 O O . LYS A 1 395 ? 24.857 -26.683 -32.628 1.00 45.47 395 LYS A O 1
ATOM 3156 N N . ARG A 1 396 ? 26.436 -27.592 -33.914 1.00 42.94 396 ARG A N 1
ATOM 3157 C CA . ARG A 1 396 ? 27.196 -28.152 -32.776 1.00 42.94 396 ARG A CA 1
ATOM 3158 C C . ARG A 1 396 ? 28.008 -27.096 -32.029 1.00 42.94 396 ARG A C 1
ATOM 3160 O O . ARG A 1 396 ? 28.074 -27.151 -30.806 1.00 42.94 396 ARG A O 1
ATOM 3167 N N . CYS A 1 397 ? 28.611 -26.147 -32.747 1.00 40.41 397 CYS A N 1
ATOM 3168 C CA . CYS A 1 397 ? 29.274 -24.999 -32.128 1.00 40.41 397 CYS A CA 1
ATOM 3169 C C . CYS A 1 397 ? 28.255 -24.084 -31.434 1.00 40.41 397 CYS A C 1
ATOM 3171 O O . CYS A 1 397 ? 28.532 -23.610 -30.344 1.00 40.41 397 CYS A O 1
ATOM 3173 N N . GLU A 1 398 ? 27.070 -23.905 -32.017 1.00 44.81 398 GLU A N 1
ATOM 3174 C CA . GLU A 1 398 ? 25.924 -23.176 -31.468 1.00 44.81 398 GLU A CA 1
ATOM 3175 C C . GLU A 1 398 ? 25.403 -23.840 -30.187 1.00 44.81 398 GLU A C 1
ATOM 3177 O O . GLU A 1 398 ? 25.334 -23.178 -29.159 1.00 44.81 398 GLU A O 1
ATOM 3182 N N . ASP A 1 399 ? 25.153 -25.155 -30.191 1.00 47.62 399 ASP A N 1
ATOM 3183 C CA . ASP A 1 399 ? 24.705 -25.895 -29.001 1.00 47.62 399 ASP A CA 1
ATOM 3184 C C . ASP A 1 399 ? 25.750 -25.842 -27.863 1.00 47.62 399 ASP A C 1
ATOM 3186 O O . ASP A 1 399 ? 25.402 -25.699 -26.684 1.00 47.62 399 ASP A O 1
ATOM 3190 N N . HIS A 1 400 ? 27.045 -25.930 -28.198 1.00 45.28 400 HIS A N 1
ATOM 3191 C CA . HIS A 1 400 ? 28.137 -25.828 -27.225 1.00 45.28 400 HIS A CA 1
ATOM 3192 C C . HIS A 1 400 ? 28.285 -24.397 -26.677 1.00 45.28 400 HIS A C 1
ATOM 3194 O O . HIS A 1 400 ? 28.385 -24.204 -25.464 1.00 45.28 400 HIS A O 1
ATOM 3200 N N . PHE A 1 401 ? 28.223 -23.391 -27.551 1.00 44.53 401 PHE A N 1
ATOM 3201 C CA . PHE A 1 401 ? 28.338 -21.977 -27.200 1.00 44.53 401 PHE A CA 1
ATOM 3202 C C . PHE A 1 401 ? 27.119 -21.479 -26.410 1.00 44.53 401 PHE A C 1
ATOM 3204 O O . PHE A 1 401 ? 27.277 -20.802 -25.398 1.00 44.53 401 PHE A O 1
ATOM 3211 N N . GLU A 1 402 ? 25.900 -21.881 -26.779 1.00 47.72 402 GLU A N 1
ATOM 3212 C CA . GLU A 1 402 ? 24.690 -21.601 -26.001 1.00 47.72 402 GLU A CA 1
ATOM 3213 C C . GLU A 1 402 ? 24.735 -22.246 -24.611 1.00 47.72 402 GLU A C 1
ATOM 3215 O O . GLU A 1 402 ? 24.254 -21.651 -23.643 1.00 47.72 402 GLU A O 1
ATOM 3220 N N . SER A 1 403 ? 25.293 -23.455 -24.488 1.00 50.12 403 SER A N 1
ATOM 3221 C CA . SER A 1 403 ? 25.454 -24.125 -23.194 1.00 50.12 403 SER A CA 1
ATOM 3222 C C . SER A 1 403 ? 26.414 -23.357 -22.277 1.00 50.12 403 SER A C 1
ATOM 3224 O O . SER A 1 403 ? 26.083 -23.120 -21.113 1.00 50.12 403 SER A O 1
ATOM 3226 N N . GLU A 1 404 ? 27.563 -22.918 -22.798 1.00 47.81 404 GLU A N 1
ATOM 3227 C CA . GLU A 1 404 ? 28.551 -22.110 -22.065 1.00 47.81 404 GLU A CA 1
ATOM 3228 C C . GLU A 1 404 ? 27.999 -20.722 -21.693 1.00 47.81 404 GLU A C 1
ATOM 3230 O O . GLU A 1 404 ? 28.129 -20.277 -20.551 1.00 47.81 404 GLU A O 1
ATOM 3235 N N . VAL A 1 405 ? 27.271 -20.061 -22.599 1.00 46.38 405 VAL A N 1
ATOM 3236 C CA . VAL A 1 405 ? 26.630 -18.762 -22.330 1.00 46.38 405 VAL A CA 1
ATOM 3237 C C . VAL A 1 405 ? 25.517 -18.887 -21.285 1.00 46.38 405 VAL A C 1
ATOM 3239 O O . VAL A 1 405 ? 25.414 -18.044 -20.392 1.00 46.38 405 VAL A O 1
ATOM 3242 N N . ARG A 1 406 ? 24.706 -19.957 -21.312 1.00 51.00 406 ARG A N 1
ATOM 3243 C CA . ARG A 1 406 ? 23.712 -20.227 -20.253 1.00 51.00 406 ARG A CA 1
ATOM 3244 C C . ARG A 1 406 ? 24.375 -20.517 -18.908 1.00 51.00 406 ARG A C 1
ATOM 3246 O O . ARG A 1 406 ? 23.860 -20.077 -17.878 1.00 51.00 406 ARG A O 1
ATOM 3253 N N . ALA A 1 407 ? 25.496 -21.236 -18.895 1.00 50.34 407 ALA A N 1
ATOM 3254 C CA . ALA A 1 407 ? 26.273 -21.474 -17.681 1.00 50.34 407 ALA A CA 1
ATOM 3255 C C . ALA A 1 407 ? 26.808 -20.155 -17.101 1.00 50.34 407 ALA A C 1
ATOM 3257 O O . ALA A 1 407 ? 26.616 -19.883 -15.914 1.00 50.34 407 ALA A O 1
ATOM 3258 N N . HIS A 1 408 ? 27.365 -19.290 -17.951 1.00 48.09 408 HIS A N 1
ATOM 3259 C CA . HIS A 1 408 ? 27.851 -17.970 -17.557 1.00 48.09 408 HIS A CA 1
ATOM 3260 C C . HIS A 1 408 ? 26.716 -17.056 -17.061 1.00 48.09 408 HIS A C 1
ATOM 3262 O O . HIS A 1 408 ? 26.869 -16.365 -16.055 1.00 48.09 408 HIS A O 1
ATOM 3268 N N . PHE A 1 409 ? 25.540 -17.101 -17.695 1.00 48.31 409 PHE A N 1
ATOM 3269 C CA . PHE A 1 409 ? 24.352 -16.356 -17.264 1.00 48.31 409 PHE A CA 1
ATOM 3270 C C . PHE A 1 409 ? 23.854 -16.799 -15.879 1.00 48.31 409 PHE A C 1
ATOM 3272 O O . PHE A 1 409 ? 23.499 -15.970 -15.040 1.00 48.31 409 PHE A O 1
ATOM 3279 N N . ASN A 1 410 ? 23.861 -18.106 -15.606 1.00 52.91 410 ASN A N 1
ATOM 3280 C CA . ASN A 1 410 ? 23.486 -18.642 -14.297 1.00 52.91 410 ASN A CA 1
ATOM 3281 C C . ASN A 1 410 ? 24.497 -18.257 -13.205 1.00 52.91 410 ASN A C 1
ATOM 3283 O O . ASN A 1 410 ? 24.086 -17.943 -12.086 1.00 52.91 410 ASN A O 1
ATOM 3287 N N . MET A 1 411 ? 25.792 -18.218 -13.533 1.00 52.31 411 MET A N 1
ATOM 3288 C CA . MET A 1 411 ? 26.848 -17.762 -12.621 1.00 52.31 411 MET A CA 1
ATOM 3289 C C . MET A 1 411 ? 26.744 -16.261 -12.320 1.00 52.31 411 MET A C 1
ATOM 3291 O O . MET A 1 411 ? 26.850 -15.866 -11.160 1.00 52.31 411 MET A O 1
ATOM 3295 N N . GLU A 1 412 ? 26.449 -15.429 -13.322 1.00 53.88 412 GLU A N 1
ATOM 3296 C CA . GLU A 1 412 ? 26.250 -13.984 -13.139 1.00 53.88 412 GLU A CA 1
ATOM 3297 C C . GLU A 1 412 ? 24.994 -13.695 -12.298 1.00 53.88 412 GLU A C 1
ATOM 3299 O O . GLU A 1 412 ? 25.010 -12.870 -11.383 1.00 53.88 412 GLU A O 1
ATOM 3304 N N . LYS A 1 413 ? 23.907 -14.447 -12.522 1.00 56.38 413 LYS A N 1
ATOM 3305 C CA . LYS A 1 413 ? 22.688 -14.368 -11.703 1.00 56.38 413 LYS A CA 1
ATOM 3306 C C . LYS A 1 413 ? 22.948 -14.763 -10.246 1.00 56.38 413 LYS A C 1
ATOM 3308 O O . LYS A 1 413 ? 22.424 -14.118 -9.336 1.00 56.38 413 LYS A O 1
ATOM 3313 N N . LEU A 1 414 ? 23.764 -15.793 -10.013 1.00 51.09 414 LEU A N 1
ATOM 3314 C CA . LEU A 1 414 ? 24.187 -16.200 -8.671 1.00 51.09 414 LEU A CA 1
ATOM 3315 C C . LEU A 1 414 ? 25.065 -15.123 -8.013 1.00 51.09 414 LEU A C 1
ATOM 3317 O O . LEU A 1 414 ? 24.853 -14.788 -6.849 1.00 51.09 414 LEU A O 1
ATOM 3321 N N . ARG A 1 415 ? 25.994 -14.523 -8.768 1.00 59.81 415 ARG A N 1
ATOM 3322 C CA . ARG A 1 415 ? 26.850 -13.418 -8.314 1.00 59.81 415 ARG A CA 1
ATOM 3323 C C . ARG A 1 415 ? 26.035 -12.195 -7.895 1.00 59.81 415 ARG A C 1
ATOM 3325 O O . ARG A 1 415 ? 26.248 -11.685 -6.798 1.00 59.81 415 ARG A O 1
ATOM 3332 N N . ASN A 1 416 ? 25.063 -11.779 -8.705 1.00 60.53 416 ASN A N 1
ATOM 3333 C CA . ASN A 1 416 ? 24.169 -10.663 -8.379 1.00 60.53 416 ASN A CA 1
ATOM 3334 C C . ASN A 1 416 ? 23.326 -10.959 -7.133 1.00 60.53 416 ASN A C 1
ATOM 3336 O O . ASN A 1 416 ? 23.213 -10.114 -6.249 1.00 60.53 416 ASN A O 1
ATOM 3340 N N . LYS A 1 417 ? 22.833 -12.195 -6.985 1.00 58.81 417 LYS A N 1
ATOM 3341 C CA . LYS A 1 417 ? 22.120 -12.620 -5.772 1.00 58.81 417 LYS A CA 1
ATOM 3342 C C . LYS A 1 417 ? 23.013 -12.572 -4.521 1.00 58.81 417 LYS A C 1
ATOM 3344 O O . LYS A 1 417 ? 22.543 -12.179 -3.457 1.00 58.81 417 LYS A O 1
ATOM 3349 N N . MET A 1 418 ? 24.298 -12.924 -4.632 1.00 54.84 418 MET A N 1
ATOM 3350 C CA . MET A 1 418 ? 25.261 -12.785 -3.528 1.00 54.84 418 MET A CA 1
ATOM 3351 C C . MET A 1 418 ? 25.554 -11.321 -3.172 1.00 54.84 418 MET A C 1
ATOM 3353 O O . MET A 1 418 ? 25.692 -10.999 -1.991 1.00 54.84 418 MET A O 1
ATOM 3357 N N . ILE A 1 419 ? 25.627 -10.431 -4.166 1.00 63.66 419 ILE A N 1
ATOM 3358 C CA . ILE A 1 419 ? 25.793 -8.984 -3.953 1.00 63.66 419 ILE A CA 1
ATOM 3359 C C . ILE A 1 419 ? 24.577 -8.411 -3.212 1.00 63.66 419 ILE A C 1
ATOM 3361 O O . ILE A 1 419 ? 24.754 -7.727 -2.202 1.00 63.66 419 ILE A O 1
ATOM 3365 N N . ASP A 1 420 ? 23.361 -8.761 -3.636 1.00 61.91 420 ASP A N 1
ATOM 3366 C CA . ASP A 1 420 ? 22.116 -8.346 -2.978 1.00 61.91 420 ASP A CA 1
ATOM 3367 C C . ASP A 1 420 ? 22.037 -8.831 -1.524 1.00 61.91 420 ASP A C 1
ATOM 3369 O O . ASP A 1 420 ? 21.665 -8.067 -0.631 1.00 61.91 420 ASP A O 1
ATOM 3373 N N . MET A 1 421 ? 22.425 -10.083 -1.253 1.00 60.09 421 MET A N 1
ATOM 3374 C CA . MET A 1 421 ? 22.485 -10.603 0.119 1.00 60.09 421 MET A CA 1
ATOM 3375 C C . MET A 1 421 ? 23.477 -9.818 0.980 1.00 60.09 421 MET A C 1
ATOM 3377 O O . MET A 1 421 ? 23.141 -9.436 2.101 1.00 60.09 421 MET A O 1
ATOM 3381 N N . ARG A 1 422 ? 24.670 -9.510 0.455 1.00 63.88 422 ARG A N 1
ATOM 3382 C CA . ARG A 1 422 ? 25.673 -8.707 1.171 1.00 63.88 422 ARG A CA 1
ATOM 3383 C C . ARG A 1 422 ? 25.167 -7.283 1.439 1.00 63.88 422 ARG A C 1
ATOM 3385 O O . ARG A 1 422 ? 25.414 -6.741 2.514 1.00 63.88 422 ARG A O 1
ATOM 3392 N N . HIS A 1 423 ? 24.415 -6.691 0.510 1.00 65.31 423 HIS A N 1
ATOM 3393 C CA . HIS A 1 423 ? 23.751 -5.404 0.727 1.00 65.31 423 HIS A CA 1
ATOM 3394 C C . HIS A 1 423 ? 22.709 -5.467 1.849 1.00 65.31 423 HIS A C 1
ATOM 3396 O O . HIS A 1 423 ? 22.757 -4.637 2.757 1.00 65.31 423 HIS A O 1
ATOM 3402 N N . ARG A 1 424 ? 21.828 -6.475 1.848 1.00 62.03 424 ARG A N 1
ATOM 3403 C CA . ARG A 1 424 ? 20.832 -6.670 2.919 1.00 62.03 424 ARG A CA 1
ATOM 3404 C C . ARG A 1 424 ? 21.485 -6.900 4.281 1.00 62.03 424 ARG A C 1
ATOM 3406 O O . ARG A 1 424 ? 21.028 -6.340 5.272 1.00 62.03 424 ARG A O 1
ATOM 3413 N N . GLN A 1 425 ? 22.577 -7.663 4.326 1.00 65.19 425 GLN A N 1
ATOM 3414 C CA . GLN A 1 425 ? 23.354 -7.885 5.547 1.00 65.19 425 GLN A CA 1
ATOM 3415 C C . GLN A 1 425 ? 23.946 -6.571 6.085 1.00 65.19 425 GLN A C 1
ATOM 3417 O O . GLN A 1 425 ? 23.819 -6.274 7.272 1.00 65.19 425 GLN A O 1
ATOM 3422 N N . ASN A 1 426 ? 24.516 -5.740 5.207 1.00 67.44 426 ASN A N 1
ATOM 3423 C CA . ASN A 1 426 ? 25.043 -4.425 5.579 1.00 67.44 426 ASN A CA 1
ATOM 3424 C C . ASN A 1 426 ? 23.940 -3.468 6.067 1.00 67.44 426 ASN A C 1
ATOM 3426 O O . ASN A 1 426 ? 24.158 -2.701 7.004 1.00 67.44 426 ASN A O 1
ATOM 3430 N N . GLU A 1 427 ? 22.754 -3.491 5.455 1.00 67.31 427 GLU A N 1
ATOM 3431 C CA . GLU A 1 427 ? 21.610 -2.690 5.908 1.00 67.31 427 GLU A CA 1
ATOM 3432 C C . GLU A 1 427 ? 21.079 -3.145 7.269 1.00 67.31 427 GLU A C 1
ATOM 3434 O O . GLU A 1 427 ? 20.814 -2.302 8.128 1.00 67.31 427 GLU A O 1
ATOM 3439 N N . ALA A 1 428 ? 20.966 -4.457 7.492 1.00 63.41 428 ALA A N 1
ATOM 3440 C CA . ALA A 1 428 ? 20.595 -5.015 8.789 1.00 63.41 428 ALA A CA 1
ATOM 3441 C C . ALA A 1 428 ? 21.600 -4.596 9.875 1.00 63.41 428 ALA A C 1
ATOM 3443 O O . ALA A 1 428 ? 21.202 -4.115 10.936 1.00 63.41 428 ALA A O 1
ATOM 3444 N N . GLN A 1 429 ? 22.901 -4.655 9.574 1.00 68.75 429 GLN A N 1
ATOM 3445 C CA . GLN A 1 429 ? 23.957 -4.219 10.488 1.00 68.75 429 GLN A CA 1
ATOM 3446 C C . GLN A 1 429 ? 23.889 -2.712 10.794 1.00 68.75 429 GLN A C 1
ATOM 3448 O O . GLN A 1 429 ? 24.057 -2.311 11.946 1.00 68.75 429 GLN A O 1
ATOM 3453 N N . LYS A 1 430 ? 23.580 -1.866 9.801 1.00 73.69 430 LYS A N 1
ATOM 3454 C CA . LYS A 1 430 ? 23.363 -0.422 10.011 1.00 73.69 430 LYS A CA 1
ATOM 3455 C C . LYS A 1 430 ? 22.140 -0.134 10.882 1.00 73.69 430 LYS A C 1
ATOM 3457 O O . LYS A 1 430 ? 22.210 0.730 11.753 1.00 73.69 430 LYS A O 1
ATOM 3462 N N . ARG A 1 431 ? 21.025 -0.843 10.668 1.00 69.50 431 ARG A N 1
ATOM 3463 C CA . ARG A 1 431 ? 19.813 -0.707 11.499 1.00 69.50 431 ARG A CA 1
ATOM 3464 C C . ARG A 1 431 ? 20.099 -1.091 12.947 1.00 69.50 431 ARG A C 1
ATOM 3466 O O . ARG A 1 431 ? 19.728 -0.343 13.844 1.00 69.50 431 ARG A O 1
ATOM 3473 N N . LEU A 1 432 ? 20.837 -2.181 13.149 1.00 66.88 432 LEU A N 1
ATOM 3474 C CA . LEU A 1 432 ? 21.278 -2.622 14.468 1.00 66.88 432 LEU A CA 1
ATOM 3475 C C . LEU A 1 432 ? 22.151 -1.561 15.163 1.00 66.88 432 LEU A C 1
ATOM 3477 O O . LEU A 1 432 ? 21.910 -1.239 16.321 1.00 66.88 432 LEU A O 1
ATOM 3481 N N . GLN A 1 433 ? 23.125 -0.971 14.460 1.00 70.62 433 GLN A N 1
ATOM 3482 C CA . GLN A 1 433 ? 23.965 0.106 15.010 1.00 70.62 433 GLN A CA 1
ATOM 3483 C C . GLN A 1 433 ? 23.155 1.360 15.372 1.00 70.62 433 GLN A C 1
ATOM 3485 O O . GLN A 1 433 ? 23.394 1.978 16.408 1.00 70.62 433 GLN A O 1
ATOM 3490 N N . ALA A 1 434 ? 22.172 1.732 14.548 1.00 73.00 434 ALA A N 1
ATOM 3491 C CA . ALA A 1 434 ? 21.290 2.860 14.839 1.00 73.00 434 ALA A CA 1
ATOM 3492 C C . ALA A 1 434 ? 20.399 2.593 16.065 1.00 73.00 434 ALA A C 1
ATOM 3494 O O . ALA A 1 434 ? 20.176 3.487 16.882 1.00 73.00 434 ALA A O 1
ATOM 3495 N N . GLU A 1 435 ? 19.910 1.362 16.216 1.00 70.88 435 GLU A N 1
ATOM 3496 C CA . GLU A 1 435 ? 19.128 0.944 17.378 1.00 70.88 435 GLU A CA 1
ATOM 3497 C C . GLU A 1 435 ? 19.983 0.929 18.654 1.00 70.88 435 GLU A C 1
ATOM 3499 O O . GLU A 1 435 ? 19.554 1.468 19.675 1.00 70.88 435 GLU A O 1
ATOM 3504 N N . GLN A 1 436 ? 21.228 0.436 18.579 1.00 69.62 436 GLN A N 1
ATOM 3505 C CA . GLN A 1 436 ? 22.213 0.531 19.665 1.00 69.62 436 GLN A CA 1
ATOM 3506 C C . GLN A 1 436 ? 22.430 1.983 20.110 1.00 69.62 436 GLN A C 1
ATOM 3508 O O . GLN A 1 436 ? 22.394 2.259 21.308 1.00 69.62 436 GLN A O 1
ATOM 3513 N N . GLY A 1 437 ? 22.576 2.915 19.162 1.00 77.25 437 GLY A N 1
ATOM 3514 C CA . GLY A 1 437 ? 22.705 4.344 19.457 1.00 77.25 437 GLY A CA 1
ATOM 3515 C C . GLY A 1 437 ? 21.511 4.906 20.235 1.00 77.25 437 GLY A C 1
ATOM 3516 O O . GLY A 1 437 ? 21.702 5.546 21.267 1.00 77.25 437 GLY A O 1
ATOM 3517 N N . ARG A 1 438 ? 20.278 4.600 19.804 1.00 76.44 438 ARG A N 1
ATOM 3518 C CA . ARG A 1 438 ? 19.050 5.061 20.485 1.00 76.44 438 ARG A CA 1
ATOM 3519 C C . ARG A 1 438 ? 18.899 4.497 21.894 1.00 76.44 438 ARG A C 1
ATOM 3521 O O . ARG A 1 438 ? 18.446 5.195 22.794 1.00 76.44 438 ARG A O 1
ATOM 3528 N N . ILE A 1 439 ? 19.261 3.233 22.097 1.00 69.12 439 ILE A N 1
ATOM 3529 C CA . ILE A 1 439 ? 19.190 2.597 23.419 1.00 69.12 439 ILE A CA 1
ATOM 3530 C C . ILE A 1 439 ? 20.231 3.208 24.363 1.00 69.12 439 ILE A C 1
ATOM 3532 O O . ILE A 1 439 ? 19.922 3.474 25.522 1.00 69.12 439 ILE A O 1
ATOM 3536 N N . GLN A 1 440 ? 21.449 3.459 23.874 1.00 74.69 440 GLN A N 1
ATOM 3537 C CA . GLN A 1 440 ? 22.503 4.122 24.646 1.00 74.69 440 GLN A CA 1
ATOM 3538 C C . GLN A 1 440 ? 22.060 5.522 25.101 1.00 74.69 440 GLN A C 1
ATOM 3540 O O . GLN A 1 440 ? 22.289 5.907 26.247 1.00 74.69 440 GLN A O 1
ATOM 3545 N N . GLU A 1 441 ? 21.387 6.259 24.216 1.00 78.25 441 GLU A N 1
ATOM 3546 C CA . GLU A 1 441 ? 20.804 7.571 24.500 1.00 78.25 441 GLU A CA 1
ATOM 3547 C C . GLU A 1 441 ? 19.721 7.471 25.587 1.00 78.25 441 GLU A C 1
ATOM 3549 O O . GLU A 1 441 ? 19.830 8.126 26.620 1.00 78.25 441 GLU A O 1
ATOM 3554 N N . GLN A 1 442 ? 18.768 6.540 25.453 1.00 72.50 442 GLN A N 1
ATOM 3555 C CA . GLN A 1 442 ? 17.724 6.307 26.464 1.00 72.50 442 GLN A CA 1
ATOM 3556 C C . GLN A 1 442 ? 18.281 5.906 27.839 1.00 72.50 442 GLN A C 1
ATOM 3558 O O . GLN A 1 442 ? 17.763 6.338 28.872 1.00 72.50 442 GLN A O 1
ATOM 3563 N N . LEU A 1 443 ? 19.332 5.081 27.876 1.00 71.25 443 LEU A N 1
ATOM 3564 C CA . LEU A 1 443 ? 20.009 4.706 29.120 1.00 71.25 443 LEU A CA 1
ATOM 3565 C C . LEU A 1 443 ? 20.697 5.909 29.765 1.00 71.25 443 LEU A C 1
ATOM 3567 O O . LEU A 1 443 ? 20.634 6.069 30.983 1.00 71.25 443 LEU A O 1
ATOM 3571 N N . THR A 1 444 ? 21.309 6.765 28.949 1.00 76.88 444 THR A N 1
ATOM 3572 C CA . THR A 1 444 ? 21.968 7.988 29.414 1.00 76.88 444 THR A CA 1
ATOM 3573 C C . THR A 1 444 ? 20.944 8.964 29.994 1.00 76.88 444 THR A C 1
ATOM 3575 O O . THR A 1 444 ? 21.143 9.453 31.105 1.00 76.88 444 THR A O 1
ATOM 3578 N N . ASP A 1 445 ? 19.813 9.171 29.317 1.00 76.62 445 ASP A N 1
ATOM 3579 C CA . ASP A 1 445 ? 18.716 10.019 29.801 1.00 76.62 445 ASP A CA 1
ATOM 3580 C C . ASP A 1 445 ? 18.119 9.485 31.107 1.00 76.62 445 ASP A C 1
ATOM 3582 O O . ASP A 1 445 ? 17.897 10.234 32.059 1.00 76.62 445 ASP A O 1
ATOM 3586 N N . THR A 1 446 ? 17.906 8.169 31.191 1.00 75.19 446 THR A N 1
ATOM 3587 C CA . THR A 1 446 ? 17.380 7.522 32.402 1.00 75.19 446 THR A CA 1
ATOM 3588 C C . THR A 1 446 ? 18.355 7.668 33.573 1.00 75.19 446 THR A C 1
ATOM 3590 O O . THR A 1 446 ? 17.937 7.952 34.697 1.00 75.19 446 THR A O 1
ATOM 3593 N N . GLN A 1 447 ? 19.659 7.521 33.323 1.00 77.00 447 GLN A N 1
ATOM 3594 C CA . GLN A 1 447 ? 20.698 7.707 34.335 1.00 77.00 447 GLN A CA 1
ATOM 3595 C C . GLN A 1 447 ? 20.759 9.163 34.819 1.00 77.00 447 GLN A C 1
ATOM 3597 O O . GLN A 1 447 ? 20.825 9.403 36.024 1.00 77.00 447 GLN A O 1
ATOM 3602 N N . GLN A 1 448 ? 20.657 10.136 33.907 1.00 80.94 448 GLN A N 1
ATOM 3603 C CA . GLN A 1 448 ? 20.604 11.559 34.257 1.00 80.94 448 GLN A CA 1
ATOM 3604 C C . GLN A 1 448 ? 19.373 11.894 35.108 1.00 80.94 448 GLN A C 1
ATOM 3606 O O . GLN A 1 448 ? 19.498 12.588 36.118 1.00 80.94 448 GLN A O 1
ATOM 3611 N N . GLN A 1 449 ? 18.198 11.361 34.755 1.00 76.88 449 GLN A N 1
ATOM 3612 C CA . GLN A 1 449 ? 16.975 11.531 35.546 1.00 76.88 449 GLN A CA 1
ATOM 3613 C C . GLN A 1 449 ? 17.120 10.945 36.955 1.00 76.88 449 GLN A C 1
ATOM 3615 O O . GLN A 1 449 ? 16.685 11.565 37.928 1.00 76.88 449 GLN A O 1
ATOM 3620 N N . LEU A 1 450 ? 17.761 9.778 37.077 1.00 75.12 450 LEU A N 1
ATOM 3621 C CA . LEU A 1 450 ? 18.027 9.128 38.360 1.00 75.12 450 LEU A CA 1
ATOM 3622 C C . LEU A 1 450 ? 18.970 9.968 39.237 1.00 75.12 450 LEU A C 1
ATOM 3624 O O . LEU A 1 450 ? 18.704 10.164 40.426 1.00 75.12 450 LEU A O 1
ATOM 3628 N N . ASP A 1 451 ? 20.046 10.494 38.650 1.00 78.06 451 ASP A N 1
ATOM 3629 C CA . ASP A 1 451 ? 21.018 11.338 39.347 1.00 78.06 451 ASP A CA 1
ATOM 3630 C C . ASP A 1 451 ? 20.400 12.678 39.782 1.00 78.06 451 ASP A C 1
ATOM 3632 O O . ASP A 1 451 ? 20.690 13.182 40.872 1.00 78.06 451 ASP A O 1
ATOM 3636 N N . GLU A 1 452 ? 19.497 13.245 38.979 1.00 81.56 452 GLU A N 1
ATOM 3637 C CA . GLU A 1 452 ? 18.765 14.463 39.329 1.00 81.56 452 GLU A CA 1
ATOM 3638 C C . GLU A 1 452 ? 17.742 14.232 40.455 1.00 81.56 452 GLU A C 1
ATOM 3640 O O . GLU A 1 452 ? 17.656 15.038 41.387 1.00 81.56 452 GLU A O 1
ATOM 3645 N N . GLU A 1 453 ? 17.007 13.116 40.432 1.00 76.12 453 GLU A N 1
ATOM 3646 C CA . GLU A 1 453 ? 16.138 12.676 41.538 1.00 76.12 453 GLU A CA 1
ATOM 3647 C C . GLU A 1 453 ? 16.940 12.515 42.835 1.00 76.12 453 GLU A C 1
ATOM 3649 O O . GLU A 1 453 ? 16.521 12.992 43.895 1.00 76.12 453 GLU A O 1
ATOM 3654 N N . LYS A 1 454 ? 18.125 11.897 42.752 1.00 76.44 454 LYS A N 1
ATOM 3655 C CA . LYS A 1 454 ? 19.022 11.711 43.895 1.00 76.44 454 LYS A CA 1
ATOM 3656 C C . LYS A 1 454 ? 19.457 13.053 44.488 1.00 76.44 454 LYS A C 1
ATOM 3658 O O . LYS A 1 454 ? 19.295 13.259 45.691 1.00 76.44 454 LYS A O 1
ATOM 3663 N N . ARG A 1 455 ? 19.891 14.005 43.652 1.00 80.50 455 ARG A N 1
ATOM 3664 C CA . ARG A 1 455 ? 20.245 15.371 44.088 1.00 80.50 455 ARG A CA 1
ATOM 3665 C C . ARG A 1 455 ? 19.067 16.107 44.730 1.00 80.50 455 ARG A C 1
ATOM 3667 O O . ARG A 1 455 ? 19.245 16.762 45.754 1.00 80.50 455 ARG A O 1
ATOM 3674 N N . LYS A 1 456 ? 17.855 15.984 44.171 1.00 79.00 456 LYS A N 1
ATOM 3675 C CA . LYS A 1 456 ? 16.631 16.586 44.741 1.00 79.00 456 LYS A CA 1
ATOM 3676 C C . LYS A 1 456 ? 16.307 16.022 46.127 1.00 79.00 456 LYS A C 1
ATOM 3678 O O . LYS A 1 456 ? 15.879 16.771 47.003 1.00 79.00 456 LYS A O 1
ATOM 3683 N N . ARG A 1 457 ? 16.529 14.722 46.350 1.00 70.06 457 ARG A N 1
ATOM 3684 C CA . ARG A 1 457 ? 16.322 14.078 47.659 1.00 70.06 457 ARG A CA 1
ATOM 3685 C C . ARG A 1 457 ? 17.384 14.469 48.685 1.00 70.06 457 ARG A C 1
ATOM 3687 O O . ARG A 1 457 ? 17.019 14.747 49.825 1.00 70.06 457 ARG A O 1
ATOM 3694 N N . GLU A 1 458 ? 18.650 14.543 48.277 1.00 75.56 458 GLU A N 1
ATOM 3695 C CA . GLU A 1 458 ? 19.758 15.008 49.124 1.00 75.56 458 GLU A CA 1
ATOM 3696 C C . GLU A 1 458 ? 19.550 16.470 49.560 1.00 75.56 458 GLU A C 1
ATOM 3698 O O . GLU A 1 458 ? 19.660 16.786 50.744 1.00 75.56 458 GLU A O 1
ATOM 3703 N N . ALA A 1 459 ? 19.133 17.350 48.640 1.00 75.56 459 ALA A N 1
ATOM 3704 C CA . ALA A 1 459 ? 18.811 18.749 48.941 1.00 75.56 459 ALA A CA 1
ATOM 3705 C C . ALA A 1 459 ? 17.606 18.914 49.888 1.00 75.56 459 ALA A C 1
ATOM 3707 O O . ALA A 1 459 ? 17.520 19.901 50.616 1.00 75.56 459 ALA A O 1
ATOM 3708 N N . ALA A 1 460 ? 16.684 17.946 49.911 1.00 78.62 460 ALA A N 1
ATOM 3709 C CA . ALA A 1 460 ? 15.519 17.949 50.795 1.00 78.62 460 ALA A CA 1
ATOM 3710 C C . ALA A 1 460 ? 15.824 17.474 52.232 1.00 78.62 460 ALA A C 1
ATOM 3712 O O . ALA A 1 460 ? 14.896 17.349 53.033 1.00 78.62 460 ALA A O 1
ATOM 3713 N N . GLY A 1 461 ? 17.087 17.174 52.568 1.00 66.38 461 GLY A N 1
ATOM 3714 C CA . GLY A 1 461 ? 17.497 16.779 53.922 1.00 66.38 461 GLY A CA 1
ATOM 3715 C C . GLY A 1 461 ? 16.922 15.437 54.390 1.00 66.38 461 GLY A C 1
ATOM 3716 O O . GLY A 1 461 ? 16.887 15.162 55.589 1.00 66.38 461 GLY A O 1
ATOM 3717 N N . LYS A 1 462 ? 16.442 14.595 53.464 1.00 60.41 462 LYS A N 1
ATOM 3718 C CA . LYS A 1 462 ? 15.927 13.260 53.786 1.00 60.41 462 LYS A CA 1
ATOM 3719 C C . LYS A 1 462 ? 17.108 12.298 53.929 1.00 60.41 462 LYS A C 1
ATOM 3721 O O . LYS A 1 462 ? 17.800 12.019 52.956 1.00 60.41 462 LYS A O 1
ATOM 3726 N N . SER A 1 463 ? 17.331 11.846 55.166 1.00 51.38 463 SER A N 1
ATOM 3727 C CA . SER A 1 463 ? 18.352 10.871 55.574 1.00 51.38 463 SER A CA 1
ATOM 3728 C C . SER A 1 463 ? 18.429 9.648 54.649 1.00 51.38 463 SER A C 1
ATOM 3730 O O . SER A 1 463 ? 17.416 9.181 54.129 1.00 51.38 463 SER A O 1
ATOM 3732 N N . ASN A 1 464 ? 19.649 9.123 54.522 1.00 54.09 464 ASN A N 1
ATOM 3733 C CA . ASN A 1 464 ? 20.132 8.011 53.697 1.00 54.09 464 ASN A CA 1
ATOM 3734 C C . ASN A 1 464 ? 19.544 6.619 54.026 1.00 54.09 464 ASN A C 1
ATOM 3736 O O . ASN A 1 464 ? 20.166 5.604 53.704 1.00 54.09 464 ASN A O 1
ATOM 3740 N N . ASP A 1 465 ? 18.353 6.536 54.621 1.00 52.00 465 ASP A N 1
ATOM 3741 C CA . ASP A 1 465 ? 17.642 5.265 54.752 1.00 52.00 465 ASP A CA 1
ATOM 3742 C C . ASP A 1 465 ? 17.113 4.878 53.368 1.00 52.00 465 ASP A C 1
ATOM 3744 O O . ASP A 1 465 ? 16.015 5.247 52.944 1.00 52.00 465 ASP A O 1
ATOM 3748 N N . LEU A 1 466 ? 17.983 4.194 52.620 1.00 52.62 466 LEU A N 1
ATOM 3749 C CA . LEU A 1 466 ? 17.738 3.598 51.315 1.00 52.62 466 LEU A CA 1
ATOM 3750 C C . LEU A 1 466 ? 16.438 2.797 51.371 1.00 52.62 466 LEU A C 1
ATOM 3752 O O . LEU A 1 466 ? 16.383 1.664 51.844 1.00 52.62 466 LEU A O 1
ATOM 3756 N N . ASN A 1 467 ? 15.378 3.435 50.885 1.00 58.59 467 ASN A N 1
ATOM 3757 C CA . ASN A 1 467 ? 14.049 2.868 50.782 1.00 58.59 467 ASN A CA 1
ATOM 3758 C C . ASN A 1 467 ? 14.152 1.538 50.003 1.00 58.59 467 ASN A C 1
ATOM 3760 O O . ASN A 1 467 ? 14.673 1.560 48.882 1.00 58.59 467 ASN A O 1
ATOM 3764 N N . PRO A 1 468 ? 13.658 0.402 50.536 1.00 57.88 468 PRO A N 1
ATOM 3765 C CA . PRO A 1 468 ? 13.650 -0.900 49.855 1.00 57.88 468 PRO A CA 1
ATOM 3766 C C . PRO A 1 468 ? 13.126 -0.828 48.415 1.00 57.88 468 PRO A C 1
ATOM 3768 O O . PRO A 1 468 ? 13.557 -1.579 47.546 1.00 57.88 468 PRO A O 1
ATOM 3771 N N . ILE A 1 469 ? 12.252 0.144 48.146 1.00 54.91 469 ILE A N 1
ATOM 3772 C CA . ILE A 1 469 ? 11.703 0.457 46.827 1.00 54.91 469 ILE A CA 1
ATOM 3773 C C . ILE A 1 469 ? 12.793 0.845 45.814 1.00 54.91 469 ILE A C 1
ATOM 3775 O O . ILE A 1 469 ? 12.715 0.421 44.669 1.00 54.91 469 ILE A O 1
ATOM 3779 N N . PHE A 1 470 ? 13.822 1.605 46.202 1.00 60.97 470 PHE A N 1
ATOM 3780 C CA . PHE A 1 470 ? 14.909 1.995 45.293 1.00 60.97 470 PHE A CA 1
ATOM 3781 C C . PHE A 1 470 ? 15.794 0.799 44.928 1.00 60.97 470 PHE A C 1
ATOM 3783 O O . PHE A 1 470 ? 16.187 0.644 43.773 1.00 60.97 470 PHE A O 1
ATOM 3790 N N . PHE A 1 471 ? 16.060 -0.080 45.898 1.00 65.12 471 PHE A N 1
ATOM 3791 C CA . PHE A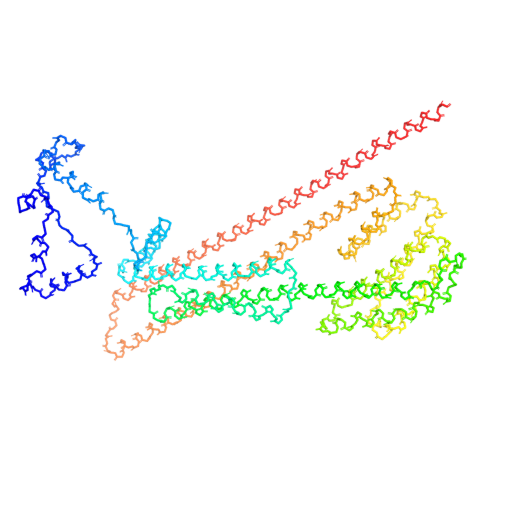 1 471 ? 16.816 -1.310 45.666 1.00 65.12 471 PHE A CA 1
ATOM 3792 C C . PHE A 1 471 ? 16.036 -2.276 44.762 1.00 65.12 471 PHE A C 1
ATOM 3794 O O . PHE A 1 471 ? 16.596 -2.808 43.809 1.00 65.12 471 PHE A O 1
ATOM 3801 N N . LEU A 1 472 ? 14.725 -2.412 44.990 1.00 64.00 472 LEU A N 1
ATOM 3802 C CA . LEU A 1 472 ? 13.824 -3.189 44.135 1.00 64.00 472 LEU A CA 1
ATOM 3803 C C . LEU A 1 472 ? 13.720 -2.613 42.719 1.00 64.00 472 LEU A C 1
ATOM 3805 O O . LEU A 1 472 ? 13.725 -3.375 41.760 1.00 64.00 472 LEU A O 1
ATOM 3809 N N . PHE A 1 473 ? 13.672 -1.287 42.564 1.00 65.31 473 PHE A N 1
ATOM 3810 C CA . PHE A 1 473 ? 13.608 -0.651 41.246 1.00 65.31 473 PHE A CA 1
ATOM 3811 C C . PHE A 1 473 ? 14.913 -0.832 40.467 1.00 65.31 473 PHE A C 1
ATOM 3813 O O . PHE A 1 473 ? 14.883 -1.154 39.283 1.00 65.31 473 PHE A O 1
ATOM 3820 N N . LYS A 1 474 ? 16.063 -0.693 41.141 1.00 73.94 474 LYS A N 1
ATOM 3821 C CA . LYS A 1 474 ? 17.378 -0.972 40.554 1.00 73.94 474 LYS A CA 1
ATOM 3822 C C . LYS A 1 474 ? 17.491 -2.438 40.127 1.00 73.94 474 LYS A C 1
ATOM 3824 O O . LYS A 1 474 ? 17.851 -2.703 38.987 1.00 73.94 474 LYS A O 1
ATOM 3829 N N . GLN A 1 475 ? 17.091 -3.368 40.993 1.00 73.44 475 GLN A N 1
ATOM 3830 C CA . GLN A 1 475 ? 17.123 -4.804 40.714 1.00 73.44 475 GLN A CA 1
ATOM 3831 C C . GLN A 1 475 ? 16.151 -5.209 39.591 1.00 73.44 475 GLN A C 1
ATOM 3833 O O . GLN A 1 475 ? 16.503 -6.024 38.742 1.00 73.44 475 GLN A O 1
ATOM 3838 N N . MET A 1 476 ? 14.951 -4.619 39.539 1.00 66.94 476 MET A N 1
ATOM 3839 C CA . MET A 1 476 ? 14.011 -4.810 38.429 1.00 66.94 476 MET A CA 1
ATOM 3840 C C . MET A 1 476 ? 14.560 -4.257 37.114 1.00 66.94 476 MET A C 1
ATOM 3842 O O . MET A 1 476 ? 14.380 -4.887 36.073 1.00 66.94 476 MET A O 1
ATOM 3846 N N . ASN A 1 477 ? 15.225 -3.100 37.141 1.00 71.31 477 ASN A N 1
ATOM 3847 C CA . ASN A 1 477 ? 15.803 -2.503 35.941 1.00 71.31 477 ASN A CA 1
ATOM 3848 C C . ASN A 1 477 ? 16.986 -3.338 35.425 1.00 71.31 477 ASN A C 1
ATOM 3850 O O . ASN A 1 477 ? 17.046 -3.633 34.237 1.00 71.31 477 ASN A O 1
ATOM 3854 N N . GLU A 1 478 ? 17.855 -3.818 36.320 1.00 75.69 478 GLU A N 1
ATOM 3855 C CA . GLU A 1 478 ? 18.945 -4.750 35.994 1.00 75.69 478 GLU A CA 1
ATOM 3856 C C . GLU A 1 478 ? 18.406 -6.076 35.429 1.00 75.69 478 GLU A C 1
ATOM 3858 O O . GLU A 1 478 ? 18.878 -6.541 34.394 1.00 75.69 478 GLU A O 1
ATOM 3863 N N . GLN A 1 479 ? 17.354 -6.657 36.023 1.00 73.94 479 GLN A N 1
ATOM 3864 C CA . GLN A 1 479 ? 16.705 -7.859 35.476 1.00 73.94 479 GLN A CA 1
ATOM 3865 C C . GLN A 1 479 ? 16.059 -7.617 34.109 1.00 73.94 479 GLN A C 1
ATOM 3867 O O . GLN A 1 479 ? 16.151 -8.472 33.230 1.00 73.94 479 GLN A O 1
ATOM 3872 N N . THR A 1 480 ? 15.419 -6.464 33.912 1.00 69.38 480 THR A N 1
ATOM 3873 C CA . THR A 1 480 ? 14.790 -6.107 32.633 1.00 69.38 480 THR A CA 1
ATOM 3874 C C . THR A 1 480 ? 15.851 -5.894 31.551 1.00 69.38 480 THR A C 1
ATOM 3876 O O . THR A 1 480 ? 15.686 -6.371 30.429 1.00 69.38 480 THR A O 1
ATOM 3879 N N . GLN A 1 481 ? 16.973 -5.250 31.889 1.00 74.31 481 GLN A N 1
ATOM 3880 C CA . GLN A 1 481 ? 18.125 -5.104 30.996 1.00 74.31 481 GLN A CA 1
ATOM 3881 C C . GLN A 1 481 ? 18.720 -6.465 30.625 1.00 74.31 481 GLN A C 1
ATOM 3883 O O . GLN A 1 481 ? 18.894 -6.737 29.440 1.00 74.31 481 GLN A O 1
ATOM 3888 N N . GLN A 1 482 ? 18.919 -7.354 31.601 1.00 80.81 482 GLN A N 1
ATOM 3889 C CA . GLN A 1 482 ? 19.419 -8.710 31.366 1.00 80.81 482 GLN A CA 1
ATOM 3890 C C . GLN A 1 482 ? 18.477 -9.522 30.458 1.00 80.81 482 GLN A C 1
ATOM 3892 O O . GLN A 1 482 ? 18.926 -10.238 29.566 1.00 80.81 482 GLN A O 1
ATOM 3897 N N . GLN A 1 483 ? 17.159 -9.414 30.655 1.00 72.69 483 GLN A N 1
ATOM 3898 C CA . GLN A 1 483 ? 16.166 -10.094 29.816 1.00 72.69 483 GLN A CA 1
ATOM 3899 C C . GLN A 1 483 ? 16.148 -9.550 28.384 1.00 72.69 483 GLN A C 1
ATOM 3901 O O . GLN A 1 483 ? 16.061 -10.331 27.436 1.00 72.69 483 GLN A O 1
ATOM 3906 N N . LEU A 1 484 ? 16.266 -8.230 28.216 1.00 70.00 484 LEU A N 1
ATOM 3907 C CA . LEU A 1 484 ? 16.379 -7.600 26.901 1.00 70.00 484 LEU A CA 1
ATOM 3908 C C . LEU A 1 484 ? 17.674 -8.001 26.190 1.00 70.00 484 LEU A C 1
ATOM 3910 O O . LEU A 1 484 ? 17.648 -8.250 24.988 1.00 70.00 484 LEU A O 1
ATOM 3914 N N . GLU A 1 485 ? 18.789 -8.093 26.910 1.00 78.75 485 GLU A N 1
ATOM 3915 C CA . GLU A 1 485 ? 20.079 -8.515 26.362 1.00 78.75 485 GLU A CA 1
ATOM 3916 C C . GLU A 1 485 ? 20.055 -9.988 25.931 1.00 78.75 485 GLU A C 1
ATOM 3918 O O . GLU A 1 485 ? 20.400 -10.297 24.791 1.00 78.75 485 GLU A O 1
ATOM 3923 N N . ASN A 1 486 ? 19.489 -10.875 26.754 1.00 78.56 486 ASN A N 1
ATOM 3924 C CA . ASN A 1 486 ? 19.287 -12.281 26.395 1.00 78.56 486 ASN A CA 1
ATOM 3925 C C . ASN A 1 486 ? 18.372 -12.445 25.166 1.00 78.56 486 ASN A C 1
ATOM 3927 O O . ASN A 1 486 ? 18.697 -13.196 24.247 1.00 78.56 486 ASN A O 1
ATOM 3931 N N . ALA A 1 487 ? 17.251 -11.715 25.106 1.00 70.38 487 ALA A N 1
ATOM 3932 C CA . ALA A 1 487 ? 16.339 -11.757 23.960 1.00 70.38 487 ALA A CA 1
ATOM 3933 C C . ALA A 1 487 ? 16.990 -11.218 22.669 1.00 70.38 487 ALA A C 1
ATOM 3935 O O . ALA A 1 487 ? 16.670 -11.677 21.569 1.00 70.38 487 ALA A O 1
ATOM 3936 N N . ARG A 1 488 ? 17.918 -10.258 22.785 1.00 72.06 488 ARG A N 1
ATOM 3937 C CA . ARG A 1 488 ? 18.715 -9.741 21.661 1.00 72.06 488 ARG A CA 1
ATOM 3938 C C . ARG A 1 488 ? 19.732 -10.761 21.169 1.00 72.06 488 ARG A C 1
ATOM 3940 O O . ARG A 1 488 ? 19.795 -10.992 19.962 1.00 72.06 488 ARG A O 1
ATOM 3947 N N . GLU A 1 489 ? 20.488 -11.386 22.072 1.00 79.44 489 GLU A N 1
ATOM 3948 C CA . GLU A 1 489 ? 21.436 -12.446 21.707 1.00 79.44 489 GLU A CA 1
ATOM 3949 C C . GLU A 1 489 ? 20.728 -13.616 21.019 1.00 79.44 489 GLU A C 1
ATOM 3951 O O . GLU A 1 489 ? 21.227 -14.160 20.034 1.00 79.44 489 GLU A O 1
ATOM 3956 N N . GLU A 1 490 ? 19.539 -13.983 21.495 1.00 80.00 490 GLU A N 1
ATOM 3957 C CA . GLU A 1 490 ? 18.745 -15.057 20.907 1.00 80.00 490 GLU A CA 1
ATOM 3958 C C . GLU A 1 490 ? 18.254 -14.705 19.493 1.00 80.00 490 GLU A C 1
ATOM 3960 O O . GLU A 1 490 ? 18.378 -15.525 18.579 1.00 80.00 490 GLU A O 1
ATOM 3965 N N . ARG A 1 491 ? 17.786 -13.466 19.268 1.00 73.75 491 ARG A N 1
ATOM 3966 C CA . ARG A 1 491 ? 17.433 -12.981 17.921 1.00 73.75 491 ARG A CA 1
ATOM 3967 C C . ARG A 1 491 ? 18.640 -12.953 16.983 1.00 73.75 491 ARG A C 1
ATOM 3969 O O . ARG A 1 491 ? 18.533 -13.458 15.870 1.00 73.75 491 ARG A O 1
ATOM 3976 N N . GLN A 1 492 ? 19.794 -12.459 17.434 1.00 73.88 492 GLN A N 1
ATOM 3977 C CA . GLN A 1 492 ? 21.021 -12.453 16.625 1.00 73.88 492 GLN A CA 1
ATOM 3978 C C . GLN A 1 492 ? 21.496 -13.864 16.272 1.00 73.88 492 GLN A C 1
ATOM 3980 O O . GLN A 1 492 ? 21.870 -14.126 15.129 1.00 73.88 492 GLN A O 1
ATOM 3985 N N . ARG A 1 493 ? 21.462 -14.799 17.231 1.00 80.00 493 ARG A N 1
ATOM 3986 C CA . ARG A 1 493 ? 21.801 -16.207 16.976 1.00 80.00 493 ARG A CA 1
ATOM 3987 C C . ARG A 1 493 ? 20.846 -16.834 15.966 1.00 80.00 493 ARG A C 1
ATOM 3989 O O . ARG A 1 493 ? 21.294 -17.607 15.122 1.00 80.00 493 ARG A O 1
ATOM 3996 N N . LYS A 1 494 ? 19.556 -16.495 16.031 1.00 82.56 494 LYS A N 1
ATOM 3997 C CA . LYS A 1 494 ? 18.550 -16.964 15.076 1.00 82.56 494 LYS A CA 1
ATOM 3998 C C . LYS A 1 494 ? 18.810 -16.425 13.666 1.00 82.56 494 LYS A C 1
ATOM 4000 O O . LYS A 1 494 ? 18.885 -17.221 12.738 1.00 82.56 494 LYS A O 1
ATOM 4005 N N . GLU A 1 495 ? 19.030 -15.121 13.513 1.00 72.38 495 GLU A N 1
ATOM 4006 C CA . GLU A 1 495 ? 19.311 -14.497 12.210 1.00 72.38 495 GLU A CA 1
ATOM 4007 C C . GLU A 1 495 ? 20.619 -15.009 11.587 1.00 72.38 495 GLU A C 1
ATOM 4009 O O . GLU A 1 495 ? 20.655 -15.335 10.401 1.00 72.38 495 GLU A O 1
ATOM 4014 N N . MET A 1 496 ? 21.685 -15.160 12.384 1.00 70.44 496 MET A N 1
ATOM 4015 C CA . MET A 1 496 ? 22.944 -15.748 11.908 1.00 70.44 496 MET A CA 1
ATOM 4016 C C . MET A 1 496 ? 22.772 -17.203 11.470 1.00 70.44 496 MET A C 1
ATOM 4018 O O . MET A 1 496 ? 23.362 -17.619 10.473 1.00 70.44 496 MET A O 1
ATOM 4022 N N . ARG A 1 497 ? 21.957 -17.982 12.189 1.00 81.25 497 ARG A N 1
ATOM 4023 C CA . ARG A 1 497 ? 21.663 -19.368 11.824 1.00 81.25 497 ARG A CA 1
ATOM 4024 C C . ARG A 1 497 ? 20.873 -19.449 10.518 1.00 81.25 497 ARG A C 1
ATOM 4026 O O . ARG A 1 497 ? 21.244 -20.238 9.658 1.00 81.25 497 ARG A O 1
ATOM 4033 N N . GLU A 1 498 ? 19.844 -18.621 10.349 1.00 77.00 498 GLU A N 1
ATOM 4034 C CA . GLU A 1 498 ? 19.045 -18.566 9.116 1.00 77.00 498 GLU A CA 1
ATOM 4035 C C . GLU A 1 498 ? 19.899 -18.144 7.908 1.00 77.00 498 GLU A C 1
ATOM 4037 O O . GLU A 1 498 ? 19.849 -18.792 6.861 1.00 77.00 498 GLU A O 1
ATOM 4042 N N . ALA A 1 499 ? 20.762 -17.134 8.068 1.00 67.06 499 ALA A N 1
ATOM 4043 C CA . ALA A 1 499 ? 21.696 -16.709 7.025 1.00 67.06 499 ALA A CA 1
ATOM 4044 C C . ALA A 1 499 ? 22.716 -17.806 6.660 1.00 67.06 499 ALA A C 1
ATOM 4046 O O . ALA A 1 499 ? 23.002 -18.019 5.480 1.00 67.06 499 ALA A O 1
ATOM 4047 N N . GLN A 1 500 ? 23.241 -18.533 7.653 1.00 75.50 500 GLN A N 1
ATOM 4048 C CA . GLN A 1 500 ? 24.164 -19.646 7.420 1.00 75.50 500 GLN A CA 1
ATOM 4049 C C . GLN A 1 500 ? 23.470 -20.824 6.717 1.00 75.50 500 GLN A C 1
ATOM 4051 O O . GLN A 1 500 ? 24.048 -21.434 5.817 1.00 75.50 500 GLN A O 1
ATOM 4056 N N . GLU A 1 501 ? 22.232 -21.144 7.099 1.00 79.81 501 GLU A N 1
ATOM 4057 C CA . GLU A 1 501 ? 21.431 -22.192 6.459 1.00 79.81 501 GLU A CA 1
ATOM 4058 C C . GLU A 1 501 ? 21.102 -21.836 4.997 1.00 79.81 501 GLU A C 1
ATOM 4060 O O . GLU A 1 501 ? 21.217 -22.696 4.119 1.00 79.81 501 GLU A O 1
ATOM 4065 N N . GLU A 1 502 ? 20.779 -20.572 4.697 1.00 73.69 502 GLU A N 1
ATOM 4066 C CA . GLU A 1 502 ? 20.557 -20.104 3.322 1.00 73.69 502 GLU A CA 1
ATOM 4067 C C . GLU A 1 502 ? 21.844 -20.133 2.480 1.00 73.69 502 GLU A C 1
ATOM 4069 O O . GLU A 1 502 ? 21.818 -20.610 1.341 1.00 73.69 502 GLU A O 1
ATOM 4074 N N . ALA A 1 503 ? 22.982 -19.710 3.042 1.00 68.06 503 ALA A N 1
ATOM 4075 C CA . ALA A 1 503 ? 24.281 -19.780 2.372 1.00 68.06 503 ALA A CA 1
ATOM 4076 C C . ALA A 1 503 ? 24.666 -21.227 2.020 1.00 68.06 503 ALA A C 1
ATOM 4078 O O . ALA A 1 503 ? 24.993 -21.516 0.867 1.00 68.06 503 ALA A O 1
ATOM 4079 N N . ASN A 1 504 ? 24.526 -22.153 2.975 1.00 78.38 504 ASN A N 1
ATOM 4080 C CA . ASN A 1 504 ? 24.791 -23.577 2.758 1.00 78.38 504 ASN A CA 1
ATOM 4081 C C . ASN A 1 504 ? 23.862 -24.173 1.684 1.00 78.38 504 ASN A C 1
ATOM 4083 O O . ASN A 1 504 ? 24.279 -25.022 0.893 1.00 78.38 504 ASN A O 1
ATOM 4087 N N . ARG A 1 505 ? 22.594 -23.734 1.628 1.00 81.56 505 ARG A N 1
ATOM 4088 C CA . ARG A 1 505 ? 21.643 -24.186 0.603 1.00 81.56 505 ARG A CA 1
ATOM 4089 C C . ARG A 1 505 ? 22.064 -23.734 -0.793 1.00 81.56 505 ARG A C 1
ATOM 4091 O O . ARG A 1 505 ? 22.053 -24.544 -1.715 1.00 81.56 505 ARG A O 1
ATOM 4098 N N . LEU A 1 506 ? 22.461 -22.472 -0.943 1.00 69.25 506 LEU A N 1
ATOM 4099 C CA . LEU A 1 506 ? 22.911 -21.920 -2.225 1.00 69.25 506 LEU A CA 1
ATOM 4100 C C . LEU A 1 506 ? 24.231 -22.544 -2.692 1.00 69.25 506 LEU A C 1
ATOM 4102 O O . LEU A 1 506 ? 24.384 -22.819 -3.880 1.00 69.25 506 LEU A O 1
ATOM 4106 N N . GLU A 1 507 ? 25.159 -22.821 -1.774 1.00 75.19 507 GLU A N 1
ATOM 4107 C CA . GLU A 1 507 ? 26.398 -23.540 -2.086 1.00 75.19 507 GLU A CA 1
ATOM 4108 C C . GLU A 1 507 ? 26.108 -24.965 -2.580 1.00 75.19 507 GLU A C 1
ATOM 4110 O O . GLU A 1 507 ? 26.668 -25.410 -3.586 1.00 75.19 507 GLU A O 1
ATOM 4115 N N . LYS A 1 508 ? 25.167 -25.663 -1.932 1.00 81.19 508 LYS A N 1
ATOM 4116 C CA . LYS A 1 508 ? 24.707 -26.983 -2.374 1.00 81.19 508 LYS A CA 1
ATOM 4117 C C . LYS A 1 508 ? 24.056 -26.927 -3.761 1.00 81.19 508 LYS A C 1
ATOM 4119 O O . LYS A 1 508 ? 24.416 -27.728 -4.620 1.00 81.19 508 LYS A O 1
ATOM 4124 N N . GLU A 1 509 ? 23.157 -25.971 -4.001 1.00 73.75 509 GLU A N 1
ATOM 4125 C CA . GLU A 1 509 ? 22.522 -25.752 -5.312 1.00 73.75 509 GLU A CA 1
ATOM 4126 C C . GLU A 1 509 ? 23.573 -25.466 -6.409 1.00 73.75 509 GLU A C 1
ATOM 4128 O O . GLU A 1 509 ? 23.487 -26.014 -7.511 1.00 73.75 509 GLU A O 1
ATOM 4133 N N . GLY A 1 510 ? 24.605 -24.670 -6.102 1.00 74.88 510 GLY A N 1
ATOM 4134 C CA . GLY A 1 510 ? 25.719 -24.385 -7.012 1.00 74.88 510 GLY A CA 1
ATOM 4135 C C . GLY A 1 510 ? 26.579 -25.614 -7.325 1.00 74.88 510 GLY A C 1
ATOM 4136 O O . GLY A 1 510 ? 26.891 -25.874 -8.490 1.00 74.88 510 GLY A O 1
ATOM 4137 N N . ASN A 1 511 ? 26.914 -26.415 -6.311 1.00 77.25 511 ASN A N 1
ATOM 4138 C CA . ASN A 1 511 ? 27.670 -27.657 -6.488 1.00 77.25 511 ASN A CA 1
ATOM 4139 C C . ASN A 1 511 ? 26.881 -28.698 -7.297 1.00 77.25 511 ASN A C 1
ATOM 4141 O O . ASN A 1 511 ? 27.436 -29.321 -8.202 1.00 77.25 511 ASN A O 1
ATOM 4145 N N . GLU A 1 512 ? 25.578 -28.847 -7.044 1.00 77.56 512 GLU A N 1
ATOM 4146 C CA . GLU A 1 512 ? 24.704 -29.719 -7.838 1.00 77.56 512 GLU A CA 1
ATOM 4147 C C . GLU A 1 512 ? 24.618 -29.266 -9.303 1.00 77.56 512 GLU A C 1
ATOM 4149 O O . GLU A 1 512 ? 24.658 -30.101 -10.210 1.00 77.56 512 GLU A O 1
ATOM 4154 N N . ALA A 1 513 ? 24.545 -27.956 -9.559 1.00 68.38 513 ALA A N 1
ATOM 4155 C CA . ALA A 1 513 ? 24.570 -27.418 -10.917 1.00 68.38 513 ALA A CA 1
ATOM 4156 C C . ALA A 1 513 ? 25.896 -27.728 -11.634 1.00 68.38 513 ALA A C 1
ATOM 4158 O O . ALA A 1 513 ? 25.879 -28.109 -12.808 1.00 68.38 513 ALA A O 1
ATOM 4159 N N . ARG A 1 514 ? 27.032 -27.638 -10.928 1.00 73.50 514 ARG A N 1
ATOM 4160 C CA . ARG A 1 514 ? 28.356 -27.969 -11.478 1.00 73.50 514 ARG A CA 1
ATOM 4161 C C . ARG A 1 514 ? 28.473 -29.450 -11.836 1.00 73.50 514 ARG A C 1
ATOM 4163 O O . ARG A 1 514 ? 28.876 -29.771 -12.949 1.00 73.50 514 ARG A O 1
ATOM 4170 N N . ILE A 1 515 ? 28.021 -30.336 -10.947 1.00 81.12 515 ILE A N 1
ATOM 4171 C CA . ILE A 1 515 ? 27.992 -31.787 -11.193 1.00 81.12 515 ILE A CA 1
ATOM 4172 C C . ILE A 1 515 ? 27.127 -32.114 -12.418 1.00 81.12 515 ILE A C 1
ATOM 4174 O O . ILE A 1 515 ? 27.534 -32.899 -13.271 1.00 81.12 515 ILE A O 1
ATOM 4178 N N . ARG A 1 516 ? 25.949 -31.488 -12.556 1.00 75.06 516 ARG A N 1
ATOM 4179 C CA . ARG A 1 516 ? 25.083 -31.693 -13.732 1.00 75.06 516 ARG A CA 1
ATOM 4180 C C . ARG A 1 516 ? 25.739 -31.222 -15.031 1.00 75.06 516 ARG A C 1
ATOM 4182 O O . ARG A 1 516 ? 25.537 -31.856 -16.064 1.00 75.06 516 ARG A O 1
ATOM 4189 N N . MET A 1 517 ? 26.507 -30.131 -15.000 1.00 71.00 517 MET A N 1
ATOM 4190 C CA . MET A 1 517 ? 27.275 -29.685 -16.167 1.00 71.00 517 MET A CA 1
ATOM 4191 C C . MET A 1 517 ? 28.381 -30.679 -16.534 1.00 71.00 517 MET A C 1
ATOM 4193 O O . MET A 1 517 ? 28.492 -31.045 -17.702 1.00 71.00 517 MET A O 1
ATOM 4197 N N . GLU A 1 518 ? 29.146 -31.168 -15.555 1.00 79.62 518 GLU A N 1
ATOM 4198 C CA . GLU A 1 518 ? 30.195 -32.174 -15.781 1.00 79.62 518 GLU A CA 1
ATOM 4199 C C . GLU A 1 518 ? 29.622 -33.484 -16.343 1.00 79.62 518 GLU A C 1
ATOM 4201 O O . GLU A 1 518 ? 30.166 -34.037 -17.298 1.00 79.62 518 GLU A O 1
ATOM 4206 N N . GLN A 1 519 ? 28.476 -33.943 -15.828 1.00 83.25 519 GLN A N 1
ATOM 4207 C CA . GLN A 1 519 ? 27.784 -35.128 -16.345 1.00 83.25 519 GLN A CA 1
ATOM 4208 C C . GLN A 1 519 ? 27.328 -34.952 -17.798 1.00 83.25 519 GLN A C 1
ATOM 4210 O O . GLN A 1 519 ? 27.561 -35.838 -18.618 1.00 83.25 519 GLN A O 1
ATOM 4215 N N . ARG A 1 520 ? 26.737 -33.799 -18.144 1.00 75.25 520 ARG A N 1
ATOM 4216 C CA . ARG A 1 520 ? 26.342 -33.497 -19.532 1.00 75.25 520 ARG A CA 1
ATOM 4217 C C . ARG A 1 520 ? 27.539 -33.427 -20.471 1.00 75.25 520 ARG A C 1
ATOM 4219 O O . ARG A 1 520 ? 27.447 -33.879 -21.608 1.00 75.25 520 ARG A O 1
ATOM 4226 N N . ARG A 1 521 ? 28.664 -32.879 -20.004 1.00 76.00 521 ARG A N 1
ATOM 4227 C CA . ARG A 1 521 ? 29.908 -32.833 -20.778 1.00 76.00 521 ARG A CA 1
ATOM 4228 C C . ARG A 1 521 ? 30.427 -34.242 -21.064 1.00 76.00 521 ARG A C 1
ATOM 4230 O O . ARG A 1 521 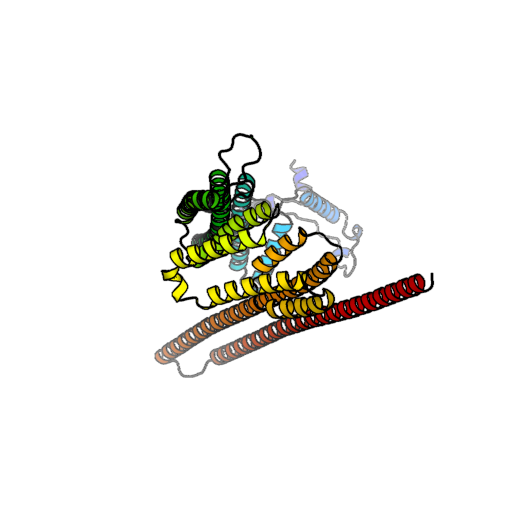? 30.675 -34.562 -22.221 1.00 76.00 521 ARG A O 1
ATOM 4237 N N . ALA A 1 522 ? 30.491 -35.099 -20.045 1.00 81.81 522 ALA A N 1
ATOM 4238 C CA . ALA A 1 522 ? 30.906 -36.493 -20.199 1.00 81.81 522 ALA A CA 1
ATOM 4239 C C . ALA A 1 522 ? 29.966 -37.296 -21.120 1.00 81.81 522 ALA A C 1
ATOM 4241 O O . ALA A 1 522 ? 30.419 -38.116 -21.918 1.00 81.81 522 ALA A O 1
ATOM 4242 N N . GLU A 1 523 ? 28.655 -37.052 -21.043 1.00 84.00 523 GLU A N 1
ATOM 4243 C CA . GLU A 1 523 ? 27.664 -37.686 -21.917 1.00 84.00 523 GLU A CA 1
ATOM 4244 C C . GLU A 1 523 ? 27.806 -37.231 -23.377 1.00 84.00 523 GLU A C 1
ATOM 4246 O O . GLU A 1 523 ? 27.790 -38.062 -24.288 1.00 84.00 523 GLU A O 1
ATOM 4251 N N . ASN A 1 524 ? 28.016 -35.933 -23.610 1.00 76.44 524 ASN A N 1
ATOM 4252 C CA . ASN A 1 524 ? 28.273 -35.399 -24.946 1.00 76.44 524 ASN A CA 1
ATOM 4253 C C . ASN A 1 524 ? 29.564 -35.970 -25.547 1.00 76.44 524 ASN A C 1
ATOM 4255 O O . ASN A 1 524 ? 29.539 -36.420 -26.689 1.00 76.44 524 ASN A O 1
ATOM 4259 N N . GLU A 1 525 ? 30.651 -36.041 -24.772 1.00 81.31 525 GLU A N 1
ATOM 4260 C CA . GLU A 1 525 ? 31.914 -36.650 -25.211 1.00 81.31 525 GLU A CA 1
ATOM 4261 C C . GLU A 1 525 ? 31.741 -38.132 -25.572 1.00 81.31 525 GLU A C 1
ATOM 4263 O O . GLU A 1 525 ? 32.274 -38.598 -26.579 1.00 81.31 525 GLU A O 1
ATOM 4268 N N . ARG A 1 526 ? 30.958 -38.886 -24.789 1.00 87.44 526 ARG A N 1
ATOM 4269 C CA . ARG A 1 526 ? 30.648 -40.291 -25.093 1.00 87.44 526 ARG A CA 1
ATOM 4270 C C . ARG A 1 526 ? 29.843 -40.427 -26.386 1.00 87.44 526 ARG A C 1
ATOM 4272 O O . ARG A 1 526 ? 30.144 -41.287 -27.209 1.00 87.44 526 ARG A O 1
ATOM 4279 N N . ASN A 1 527 ? 28.845 -39.570 -26.581 1.00 82.12 527 ASN A N 1
ATOM 4280 C CA . ASN A 1 527 ? 28.026 -39.562 -27.791 1.00 82.12 527 ASN A CA 1
ATOM 4281 C C . ASN A 1 527 ? 28.827 -39.155 -29.037 1.00 82.12 527 ASN A C 1
ATOM 4283 O O . ASN A 1 527 ? 28.525 -39.629 -30.132 1.00 82.12 527 ASN A O 1
ATOM 4287 N N . GLU A 1 528 ? 29.833 -38.289 -28.900 1.00 79.31 528 GLU A N 1
ATOM 4288 C CA . GLU A 1 528 ? 30.734 -37.953 -30.003 1.00 79.31 528 GLU A CA 1
ATOM 4289 C C . GLU A 1 528 ? 31.643 -39.118 -30.383 1.00 79.31 528 GLU A C 1
ATOM 4291 O O . GLU A 1 528 ? 31.705 -39.429 -31.571 1.00 79.31 528 GLU A O 1
ATOM 4296 N N . ARG A 1 529 ? 32.234 -39.825 -29.408 1.00 85.50 529 ARG A N 1
ATOM 4297 C CA . ARG A 1 529 ? 33.048 -41.025 -29.682 1.00 85.50 529 ARG A CA 1
ATOM 4298 C C . ARG A 1 529 ? 32.258 -42.098 -30.424 1.00 85.50 529 ARG A C 1
ATOM 4300 O O . ARG A 1 529 ? 32.711 -42.565 -31.460 1.00 85.50 529 ARG A O 1
ATOM 4307 N N . ASN A 1 530 ? 31.040 -42.402 -29.971 1.00 85.44 530 ASN A N 1
ATOM 4308 C CA . ASN A 1 530 ? 30.185 -43.386 -30.645 1.00 85.44 530 ASN A CA 1
ATOM 4309 C C . ASN A 1 530 ? 29.868 -42.977 -32.097 1.00 85.44 530 ASN A C 1
ATOM 4311 O O . ASN A 1 530 ? 29.846 -43.806 -32.998 1.00 85.44 530 ASN A O 1
ATOM 4315 N N . ARG A 1 531 ? 29.632 -41.682 -32.351 1.00 84.44 531 ARG A N 1
ATOM 4316 C CA . ARG A 1 531 ? 29.366 -41.178 -33.711 1.00 84.44 531 ARG A CA 1
ATOM 4317 C C . ARG A 1 531 ? 30.602 -41.205 -34.606 1.00 84.44 531 ARG A C 1
ATOM 4319 O O . ARG A 1 531 ? 30.450 -41.227 -35.825 1.00 84.44 531 ARG A O 1
ATOM 4326 N N . GLU A 1 532 ? 31.790 -41.092 -34.028 1.00 85.44 532 GLU A N 1
ATOM 4327 C CA . GLU A 1 532 ? 33.059 -41.179 -34.745 1.00 85.44 532 GLU A CA 1
ATOM 4328 C C . GLU A 1 532 ? 33.397 -42.635 -35.081 1.00 85.44 532 GLU A C 1
ATOM 4330 O O . GLU A 1 532 ? 33.750 -42.918 -36.222 1.00 85.44 532 GLU A O 1
ATOM 4335 N N . GLU A 1 533 ? 33.153 -43.567 -34.155 1.00 86.56 533 GLU A N 1
ATOM 4336 C CA . GLU A 1 533 ? 33.211 -45.014 -34.407 1.00 86.56 533 GLU A CA 1
ATOM 4337 C C . GLU A 1 533 ? 32.260 -45.426 -35.544 1.00 86.56 533 GLU A C 1
ATOM 4339 O O . GLU A 1 533 ? 32.716 -46.010 -36.526 1.00 86.56 533 GLU A O 1
ATOM 4344 N N . ASP A 1 534 ? 30.990 -45.000 -35.509 1.00 85.75 534 ASP A N 1
ATOM 4345 C CA . ASP A 1 534 ? 30.012 -45.255 -36.583 1.00 85.75 534 ASP A CA 1
ATOM 4346 C C . ASP A 1 534 ? 30.459 -44.707 -37.954 1.00 85.75 534 ASP A C 1
ATOM 4348 O O . ASP A 1 534 ? 30.121 -45.258 -39.007 1.00 85.75 534 ASP A O 1
ATOM 4352 N N . ARG A 1 535 ? 31.170 -43.570 -37.981 1.00 85.94 535 ARG A N 1
ATOM 4353 C CA . ARG A 1 535 ? 31.703 -43.006 -39.233 1.00 85.94 535 ARG A CA 1
ATOM 4354 C C . ARG A 1 535 ? 32.864 -43.835 -39.750 1.00 85.94 535 ARG A C 1
ATOM 4356 O O . ARG A 1 535 ? 32.875 -44.146 -40.937 1.00 85.94 535 ARG A O 1
ATOM 4363 N N . ASN A 1 536 ? 33.786 -44.206 -38.868 1.00 84.50 536 ASN A N 1
ATOM 4364 C CA . ASN A 1 536 ? 34.945 -45.017 -39.215 1.00 84.50 536 ASN A CA 1
ATOM 4365 C C . ASN A 1 536 ? 34.518 -46.400 -39.727 1.00 84.50 536 ASN A C 1
ATOM 4367 O O . ASN A 1 536 ? 35.071 -46.873 -40.716 1.00 84.50 536 ASN A O 1
ATOM 4371 N N . GLU A 1 537 ? 33.491 -47.016 -39.129 1.00 87.38 537 GLU A N 1
ATOM 4372 C CA . GLU A 1 537 ? 32.908 -48.269 -39.627 1.00 87.38 537 GLU A CA 1
ATOM 4373 C C . GLU A 1 537 ? 32.330 -48.107 -41.038 1.00 87.38 537 GLU A C 1
ATOM 4375 O O . GLU A 1 537 ? 32.652 -48.886 -41.933 1.00 87.38 537 GLU A O 1
ATOM 4380 N N . ARG A 1 538 ? 31.545 -47.051 -41.286 1.00 85.06 538 ARG A N 1
ATOM 4381 C CA . ARG A 1 538 ? 30.971 -46.785 -42.619 1.00 85.06 538 ARG A CA 1
ATOM 4382 C C . ARG A 1 538 ? 32.022 -46.452 -43.674 1.00 85.06 538 ARG A C 1
ATOM 4384 O O . ARG A 1 538 ? 31.831 -46.766 -44.848 1.00 85.06 538 ARG A O 1
ATOM 4391 N N . GLU A 1 539 ? 33.100 -45.775 -43.296 1.00 81.94 539 GLU A N 1
ATOM 4392 C CA . GLU A 1 539 ? 34.222 -45.494 -44.194 1.00 81.94 539 GLU A CA 1
ATOM 4393 C C . GLU A 1 539 ? 35.021 -46.764 -44.505 1.00 81.94 539 GLU A C 1
ATOM 4395 O O . GLU A 1 539 ? 35.374 -46.982 -45.664 1.00 81.94 539 GLU A O 1
ATOM 4400 N N . ALA A 1 540 ? 35.218 -47.646 -43.521 1.00 81.75 540 ALA A N 1
ATOM 4401 C CA . ALA A 1 540 ? 35.830 -48.956 -43.729 1.00 81.75 540 ALA A CA 1
ATOM 4402 C C . ALA A 1 540 ? 34.972 -49.862 -44.631 1.00 81.75 540 ALA A C 1
ATOM 4404 O O . ALA A 1 540 ? 35.503 -50.483 -45.551 1.00 81.75 540 ALA A O 1
ATOM 4405 N N . GLU A 1 541 ? 33.648 -49.889 -44.439 1.00 84.06 541 GLU A N 1
ATOM 4406 C CA . GLU A 1 541 ? 32.718 -50.606 -45.325 1.00 84.06 541 GLU A CA 1
ATOM 4407 C C . GLU A 1 541 ? 32.768 -50.073 -46.763 1.00 84.06 541 GLU A C 1
ATOM 4409 O O . GLU A 1 541 ? 32.782 -50.856 -47.711 1.00 84.06 541 GLU A O 1
ATOM 4414 N N . ARG A 1 542 ? 32.850 -48.747 -46.946 1.00 79.88 542 ARG A N 1
ATOM 4415 C CA . ARG A 1 542 ? 32.999 -48.129 -48.275 1.00 79.88 542 ARG A CA 1
ATOM 4416 C C . ARG A 1 542 ? 34.335 -48.425 -48.943 1.00 79.88 542 ARG A C 1
ATOM 4418 O O . ARG A 1 542 ? 34.385 -48.398 -50.162 1.00 79.88 542 ARG A O 1
ATOM 4425 N N . ALA A 1 543 ? 35.399 -48.645 -48.177 1.00 74.25 543 ALA A N 1
ATOM 4426 C CA . ALA A 1 543 ? 36.709 -48.991 -48.722 1.00 74.25 543 ALA A CA 1
ATOM 4427 C C . ALA A 1 543 ? 36.813 -50.471 -49.137 1.00 74.25 543 ALA A C 1
ATOM 4429 O O . ALA A 1 543 ? 37.714 -50.829 -49.894 1.00 74.25 543 ALA A O 1
ATOM 4430 N N . LEU A 1 544 ? 35.925 -51.328 -48.621 1.00 75.81 544 LEU A N 1
ATOM 4431 C CA . LEU A 1 544 ? 35.853 -52.758 -48.943 1.00 75.81 544 LEU A CA 1
ATOM 4432 C C . LEU A 1 544 ? 34.946 -53.073 -50.147 1.00 75.81 544 LEU A C 1
ATOM 4434 O O . LEU A 1 544 ? 35.072 -54.159 -50.717 1.00 75.81 544 LEU A O 1
ATOM 4438 N N . LEU A 1 545 ? 34.043 -52.155 -50.505 1.00 71.19 545 LEU A N 1
ATOM 4439 C CA . LEU A 1 545 ? 33.200 -52.190 -51.708 1.00 71.19 545 LEU A CA 1
ATOM 4440 C C . LEU A 1 545 ? 33.923 -51.555 -52.898 1.00 71.19 545 LEU A C 1
ATOM 4442 O O . LEU A 1 545 ? 33.768 -52.099 -54.015 1.00 71.19 545 LEU A O 1
#

pLDDT: mean 70.28, std 17.92, range [30.56, 97.06]

Radius of gyration: 42.1 Å; chains: 1; bounding box: 98×72×121 Å

Sequence (545 aa):
MIRDALQSGFQPSYIETLQAQTRRAPELRKLFEGIFSAFEKVECFMAKTPSEHVLNASGEIRAQDCGDRFLGDLCECANHVLENLVPKKFMGNHLTGNTLKRYVENLVDHIKENNHKAIGSAFQATSELFFEKAKAAAAEYFAAAHDQLMRASGHHPINPKEYEETLKKFVDEALQEYSSKPLFGTQEVKGKTLLALKESLEAKCQEKLLSNRSRFRDFLMADAVQQSSELYEKGMKPDFGDSLLGKATVEQVKDRHEKAFPEAMSLFENAVEPFNDEVDLIERKRSLLTKMILTRFEDLQNDNLVVQLNASLDSMINALADNYGKYLKEQVPLVKKLDEIRMFIERGMNALNTNFEASKAQFIIDISQLMPKLDLNMLRQMIDNFKDAKGALFKRCEDHFESEVRAHFNMEKLRNKMIDMRHRQNEAQKRLQAEQGRIQEQLTDTQQQLDEEKRKREAAGKSNDLNPIFFLFKQMNEQTQQQLENAREERQRKEMREAQEEANRLEKEGNEARIRMEQRRAENERNERNREEDRNEREAERALL